Protein 1PXZ (pdb70)

Nearest PDB structures (foldseek):
  1pxz-assembly2_B  TM=9.977E-01  e=3.432E-58  Juniperus ashei
  3zsc-assembly1_A  TM=7.322E-01  e=7.872E-12  Thermotoga maritima
  3krg-assembly1_A  TM=7.146E-01  e=3.362E-10  Bacillus subtilis
  2bsp-assembly1_A  TM=6.536E-01  e=6.338E-11  Bacillus subtilis
  2o17-assembly1_A  TM=6.369E-01  e=1.023E-09  Bacillus subtilis

B-factor: mean 21.24, std 17.79, range [3.03, 147.16]

CATH classification: 2.160.20.10

Sequence (692 aa):
DNPIDSCWRGDSNWDQNRMKLADCAVGFGSSTMGGKGGDFYTVTSTDDNPVNPTPGTLRYGATREKALWIIFSQNMNIKLKMPLYVAGHKTIDGRGADVHLGNGGPCLFMRKVSHVILHSLHIHGCNTSVLGDVLVSESIGVEPVHAQDGDAITMRNVTNAWIDHNSLSDCSDGLIDVTLGSTGITISNNHFFNHHKVMLLGHDDTYDDDKSMKVTVAFNQFGPNAGQRMPRARYGLVHVANNNYDPWNIYAIGGSSNPTILSEGNSFTAPSESYKKEVTKRIGCESPSACANWVWRSTRDAFINGAYFVSSGKTEETNIYNSNEAFKVENGNAAPQLTKNAGVVTDNPIDSCWRGDSNWDQNRMKLADCAVGFGSSTMGGKGGDFYTVTSTDDNPVNPTPGTLRYGATREKALWIIFSQNMNIKLKMPLYVAGHKTIDGRGADVHLGNGGPCLFMRKVSHVILHSLHIHGCNTSVLGDVLVSESIGVEPVHAQDGDAITMRNVTNAWIDHNSLSDCSDGLIDVTLGSTGITISNNHFFNHHKVMLLGHDDTYDDDKSMKVTVAFNQFGPNAGQRMPRARYGLVHVANNNYDPWNIYAIGGSSNPTILSEGNSFTAPSESYKKEVTKRIGCESPSACANWVWRSTRDAFINGAYFVSSGKTEETNIYNSNEAFKVENGNAAPQLTKNAGVVT

InterPro domains:
  IPR002022 Pectate lyase [PF00544] (137-304)
  IPR002022 Pectate lyase [SM00656] (96-295)
  IPR011050 Pectin lyase fold/virulence factor [SSF51126] (23-365)
  IPR012334 Pectin lyase fold [G3DSA:2.160.20.10] (22-367)
  IPR018082 AmbAllergen [PR00807] (45-62)
  IPR018082 AmbAllergen [PR00807] (68-93)
  IPR018082 AmbAllergen [PR00807] (104-120)
  IPR018082 AmbAllergen [PR00807] (170-191)
  IPR018082 AmbAllergen [PR00807] (250-269)
  IPR018082 AmbAllergen [PR00807] (272-291)
  IPR018082 AmbAllergen [PR00807] (315-339)
  IPR018082 AmbAllergen [PR00807] (345-367)
  IPR045032 Pectin lyase family [PTHR31683] (19-365)

Structure (mmCIF, N/CA/C/O backbone):
data_1PXZ
#
_entry.id   1PXZ
#
_cell.length_a   53.636
_cell.length_b   115.005
_cell.length_c   73.525
_cell.angle_alpha   90.00
_cell.angle_beta   95.82
_cell.angle_gamma   90.00
#
_symmetry.space_group_name_H-M   'P 1 21 1'
#
loop_
_entity.id
_entity.type
_entity.pdbx_description
1 polymer 'Major pollen allergen Jun a 1'
2 water water
#
loop_
_atom_site.group_PDB
_atom_site.id
_atom_site.type_symbol
_atom_site.label_atom_id
_atom_site.label_alt_id
_atom_site.label_comp_id
_atom_site.label_asym_id
_atom_site.label_entity_id
_atom_site.label_seq_id
_atom_site.pdbx_PDB_ins_code
_atom_site.Cartn_x
_atom_site.Cartn_y
_atom_site.Cartn_z
_atom_site.occupancy
_atom_site.B_iso_or_equiv
_atom_site.auth_seq_id
_atom_site.auth_comp_id
_atom_site.auth_asym_id
_atom_site.auth_atom_id
_atom_site.pdbx_PDB_model_num
ATOM 1 N N . ASP A 1 1 ? 29.011 -0.279 70.697 1.00 38.56 1 ASP A N 1
ATOM 2 C CA . ASP A 1 1 ? 29.066 0.129 69.295 1.00 53.61 1 ASP A CA 1
ATOM 3 C C . ASP A 1 1 ? 27.673 0.005 68.673 1.00 41.83 1 ASP A C 1
ATOM 4 O O . ASP A 1 1 ? 26.909 0.970 68.700 1.00 47.20 1 ASP A O 1
ATOM 9 N N . ASN A 1 2 ? 27.381 -1.175 68.148 1.00 15.43 2 ASN A N 1
ATOM 10 C CA . ASN A 1 2 ? 26.077 -1.485 67.564 1.00 9.16 2 ASN A CA 1
ATOM 11 C C . ASN A 1 2 ? 25.986 -3.005 67.426 1.00 12.59 2 ASN A C 1
ATOM 12 O O . ASN A 1 2 ? 27.026 -3.621 67.697 1.00 11.03 2 ASN A O 1
ATOM 17 N N . PRO A 1 3 ? 24.839 -3.557 67.094 1.00 13.64 3 PRO A N 1
ATOM 18 C CA . PRO A 1 3 ? 24.685 -5.017 67.011 1.00 13.92 3 PRO A CA 1
ATOM 19 C C . PRO A 1 3 ? 25.627 -5.737 66.058 1.00 11.60 3 PRO A C 1
ATOM 20 O O . PRO A 1 3 ? 25.857 -6.933 66.256 1.00 12.46 3 PRO A O 1
ATOM 24 N N . ILE A 1 4 ? 26.137 -5.063 65.031 1.00 11.29 4 ILE A N 1
ATOM 25 C CA . ILE A 1 4 ? 27.077 -5.746 64.120 1.00 10.57 4 ILE A CA 1
ATOM 26 C C . ILE A 1 4 ? 28.447 -5.734 64.768 1.00 13.65 4 ILE A C 1
ATOM 27 O O . ILE A 1 4 ? 29.089 -6.751 64.995 1.00 16.79 4 ILE A O 1
ATOM 32 N N . ASP A 1 5 ? 28.927 -4.543 65.120 1.00 9.12 5 ASP A N 1
ATOM 33 C CA . ASP A 1 5 ? 30.303 -4.461 65.615 1.00 11.27 5 ASP A CA 1
ATOM 34 C C . ASP A 1 5 ? 30.470 -5.191 66.926 1.00 12.38 5 ASP A C 1
ATOM 35 O O . ASP A 1 5 ? 31.546 -5.693 67.270 1.00 15.42 5 ASP A O 1
ATOM 40 N N . SER A 1 6 ? 29.389 -5.223 67.723 1.00 13.60 6 SER A N 1
ATOM 41 C CA . SER A 1 6 ? 29.559 -5.870 69.033 1.00 20.79 6 SER A CA 1
ATOM 42 C C . SER A 1 6 ? 29.941 -7.344 68.900 1.00 14.75 6 SER A C 1
ATOM 43 O O . SER A 1 6 ? 30.608 -7.911 69.758 1.00 22.69 6 SER A O 1
ATOM 46 N N . CYS A 1 7 ? 29.527 -7.940 67.810 1.00 9.22 7 CYS A N 1
ATOM 47 C CA . CYS A 1 7 ? 29.686 -9.364 67.528 1.00 14.28 7 CYS A CA 1
ATOM 48 C C . CYS A 1 7 ? 31.145 -9.689 67.258 1.00 23.03 7 CYS A C 1
ATOM 49 O O . CYS A 1 7 ? 31.581 -10.764 67.672 1.00 16.31 7 CYS A O 1
ATOM 52 N N . TRP A 1 8 ? 31.932 -8.829 66.610 1.00 14.07 8 TRP A N 1
ATOM 53 C CA . TRP A 1 8 ? 33.323 -9.214 66.343 1.00 14.40 8 TRP A CA 1
ATOM 54 C C . TRP A 1 8 ? 34.328 -8.317 67.033 1.00 13.93 8 TRP A C 1
ATOM 55 O O . TRP A 1 8 ? 35.552 -8.517 67.001 1.00 11.60 8 TRP A O 1
ATOM 66 N N . ARG A 1 9 ? 33.857 -7.275 67.712 1.00 13.84 9 ARG A N 1
ATOM 67 C CA . ARG A 1 9 ? 34.783 -6.455 68.489 1.00 18.37 9 ARG A CA 1
ATOM 68 C C . ARG A 1 9 ? 34.652 -6.627 69.992 1.00 20.32 9 ARG A C 1
ATOM 69 O O . ARG A 1 9 ? 35.397 -5.996 70.743 1.00 35.84 9 ARG A O 1
ATOM 77 N N . GLY A 1 10 ? 33.733 -7.443 70.493 1.00 22.72 10 GLY A N 1
ATOM 78 C CA . GLY A 1 10 ? 33.532 -7.596 71.919 1.00 24.98 10 GLY A CA 1
ATOM 79 C C . GLY A 1 10 ? 34.474 -8.550 72.619 1.00 35.16 10 GLY A C 1
ATOM 80 O O . GLY A 1 10 ? 35.065 -8.203 73.651 1.00 50.60 10 GLY A O 1
ATOM 81 N N . ASP A 1 11 ? 34.655 -9.786 72.138 1.00 15.59 11 ASP A N 1
ATOM 82 C CA . ASP A 1 11 ? 35.609 -10.655 72.846 1.00 16.34 11 ASP A CA 1
ATOM 83 C C . ASP A 1 11 ? 36.457 -11.380 71.798 1.00 20.71 11 ASP A C 1
ATOM 84 O O . ASP A 1 11 ? 36.592 -12.600 71.807 1.00 26.37 11 ASP A O 1
ATOM 89 N N . SER A 1 12 ? 36.996 -10.562 70.906 1.00 16.37 12 SER A N 1
ATOM 90 C CA . SER A 1 12 ? 37.807 -11.001 69.776 1.00 18.22 12 SER A CA 1
ATOM 91 C C . SER A 1 12 ? 38.805 -9.900 69.430 1.00 16.21 12 SER A C 1
ATOM 92 O O . SER A 1 12 ? 38.382 -8.749 69.520 1.00 16.16 12 SER A O 1
ATOM 95 N N . ASN A 1 13 ? 40.034 -10.235 69.072 1.00 15.16 13 ASN A N 1
ATOM 96 C CA . ASN A 1 13 ? 40.978 -9.336 68.429 1.00 13.83 13 ASN A CA 1
ATOM 97 C C . ASN A 1 13 ? 40.941 -9.601 66.921 1.00 14.52 13 ASN A C 1
ATOM 98 O O . ASN A 1 13 ? 41.445 -10.660 66.531 1.00 15.00 13 ASN A O 1
ATOM 103 N N . TRP A 1 14 ? 40.387 -8.712 66.107 1.00 10.62 14 TRP A N 1
ATOM 104 C CA . TRP A 1 14 ? 40.247 -9.063 64.692 1.00 9.66 14 TRP A CA 1
ATOM 105 C C . TRP A 1 14 ? 41.572 -9.417 64.031 1.00 8.93 14 TRP A C 1
ATOM 106 O O . TRP A 1 14 ? 41.588 -10.199 63.083 1.00 15.32 14 TRP A O 1
ATOM 117 N N . ASP A 1 15 ? 42.671 -8.817 64.473 1.00 11.97 15 ASP A N 1
ATOM 118 C CA . ASP A 1 15 ? 43.934 -9.033 63.720 1.00 10.97 15 ASP A CA 1
ATOM 119 C C . ASP A 1 15 ? 44.282 -10.512 63.768 1.00 14.85 15 ASP A C 1
ATOM 120 O O . ASP A 1 15 ? 44.841 -11.035 62.805 1.00 20.55 15 ASP A O 1
ATOM 125 N N . GLN A 1 16 ? 43.932 -11.154 64.884 1.00 8.03 16 GLN A N 1
ATOM 126 C CA . GLN A 1 16 ? 44.322 -12.576 64.968 1.00 13.85 16 GLN A CA 1
ATOM 127 C C . GLN A 1 16 ? 43.154 -13.475 64.593 1.00 15.82 16 GLN A C 1
ATOM 128 O O . GLN A 1 16 ? 43.311 -14.696 64.513 1.00 17.58 16 GLN A O 1
ATOM 134 N N . ASN A 1 17 ? 41.982 -12.881 64.338 1.00 9.31 17 ASN A N 1
ATOM 135 C CA . ASN A 1 17 ? 40.849 -13.691 63.891 1.00 9.31 17 ASN A CA 1
ATOM 136 C C . ASN A 1 17 ? 40.016 -12.934 62.865 1.00 10.72 17 ASN A C 1
ATOM 137 O O . ASN A 1 17 ? 38.853 -12.613 63.102 1.00 11.95 17 ASN A O 1
ATOM 142 N N . ARG A 1 18 ? 40.609 -12.645 61.703 1.00 10.20 18 ARG A N 1
ATOM 143 C CA . ARG A 1 18 ? 39.884 -11.798 60.751 1.00 10.11 18 ARG A CA 1
ATOM 144 C C . ARG A 1 18 ? 38.572 -12.440 60.322 1.00 10.52 18 ARG A C 1
ATOM 145 O O . ARG A 1 18 ? 37.635 -11.710 59.996 1.00 8.55 18 ARG A O 1
ATOM 153 N N . MET A 1 19 ? 38.428 -13.770 60.256 1.00 8.96 19 MET A N 1
ATOM 154 C CA . MET A 1 19 ? 37.188 -14.240 59.631 1.00 10.40 19 MET A CA 1
ATOM 155 C C . MET A 1 19 ? 35.998 -14.247 60.577 1.00 10.92 19 MET A C 1
ATOM 156 O O . MET A 1 19 ? 34.874 -14.579 60.199 1.00 11.32 19 MET A O 1
ATOM 161 N N . LYS A 1 20 ? 36.221 -13.866 61.835 1.00 11.18 20 LYS A N 1
ATOM 162 C CA . LYS A 1 20 ? 35.075 -13.753 62.740 1.00 11.46 20 LYS A CA 1
ATOM 163 C C . LYS A 1 20 ? 34.073 -12.734 62.210 1.00 13.11 20 LYS A C 1
ATOM 164 O O . LYS A 1 20 ? 32.874 -12.887 62.427 1.00 12.38 20 LYS A O 1
ATOM 170 N N . LEU A 1 21 ? 34.571 -11.707 61.530 1.00 9.67 21 LEU A N 1
ATOM 171 C CA . LEU A 1 21 ? 33.698 -10.709 60.897 1.00 10.76 21 LEU A CA 1
ATOM 172 C C . LEU A 1 21 ? 32.551 -11.340 60.133 1.00 9.76 21 LEU A C 1
ATOM 173 O O . LEU A 1 21 ? 31.405 -10.884 60.173 1.00 12.68 21 LEU A O 1
ATOM 178 N N . ALA A 1 22 ? 32.825 -12.433 59.423 1.00 8.17 22 ALA A N 1
ATOM 179 C CA . ALA A 1 22 ? 31.807 -12.995 58.548 1.00 10.63 22 ALA A CA 1
ATOM 180 C C . ALA A 1 22 ? 30.651 -13.627 59.330 1.00 14.52 22 ALA A C 1
ATOM 181 O O . ALA A 1 22 ? 29.609 -13.905 58.741 1.00 22.28 22 ALA A O 1
ATOM 183 N N . ASP A 1 23 ? 30.800 -13.840 60.625 1.00 11.53 23 ASP A N 1
ATOM 184 C CA . ASP A 1 23 ? 29.700 -14.403 61.409 1.00 18.59 23 ASP A CA 1
ATOM 185 C C . ASP A 1 23 ? 28.738 -13.330 61.892 1.00 21.54 23 ASP A C 1
ATOM 186 O O . ASP A 1 23 ? 27.792 -13.627 62.626 1.00 18.40 23 ASP A O 1
ATOM 191 N N . CYS A 1 24 ? 28.950 -12.068 61.537 1.00 11.09 24 CYS A N 1
ATOM 192 C CA . CYS A 1 24 ? 28.294 -10.992 62.281 1.00 12.95 24 CYS A CA 1
ATOM 193 C C . CYS A 1 24 ? 27.377 -10.121 61.449 1.00 14.32 24 CYS A C 1
ATOM 194 O O . CYS A 1 24 ? 26.888 -9.097 61.963 1.00 14.84 24 CYS A O 1
ATOM 197 N N . ALA A 1 25 ? 27.122 -10.493 60.207 1.00 9.48 25 ALA A N 1
ATOM 198 C CA . ALA A 1 25 ? 26.217 -9.682 59.389 1.00 10.50 25 ALA A CA 1
ATOM 199 C C . ALA A 1 25 ? 24.773 -9.810 59.890 1.00 17.62 25 ALA A C 1
ATOM 200 O O . ALA A 1 25 ? 24.392 -10.888 60.356 1.00 18.08 25 ALA A O 1
ATOM 202 N N . VAL A 1 26 ? 24.012 -8.735 59.784 1.00 10.06 26 VAL A N 1
ATOM 203 C CA . VAL A 1 26 ? 22.599 -8.667 60.146 1.00 9.99 26 VAL A CA 1
ATOM 204 C C . VAL A 1 26 ? 21.816 -8.150 58.936 1.00 11.78 26 VAL A C 1
ATOM 205 O O . VAL A 1 26 ? 22.402 -7.662 57.962 1.00 12.04 26 VAL A O 1
ATOM 209 N N . GLY A 1 27 ? 20.480 -8.277 58.979 1.00 8.89 27 GLY A N 1
ATOM 210 C CA . GLY A 1 27 ? 19.717 -7.743 57.858 1.00 7.57 27 GLY A CA 1
ATOM 211 C C . GLY A 1 27 ? 19.668 -8.724 56.706 1.00 7.54 27 GLY A C 1
ATOM 212 O O . GLY A 1 27 ? 20.032 -9.886 56.880 1.00 10.17 27 GLY A O 1
ATOM 213 N N . PHE A 1 28 ? 19.236 -8.232 55.562 1.00 6.20 28 PHE A N 1
ATOM 214 C CA . PHE A 1 28 ? 19.026 -9.120 54.444 1.00 10.34 28 PHE A CA 1
ATOM 215 C C . PHE A 1 28 ? 20.318 -9.718 53.901 1.00 15.34 28 PHE A C 1
ATOM 216 O O . PHE A 1 28 ? 20.254 -10.756 53.238 1.00 10.10 28 PHE A O 1
ATOM 224 N N . GLY A 1 29 ? 21.477 -9.095 54.155 1.00 9.81 29 GLY A N 1
ATOM 225 C CA . GLY A 1 29 ? 22.685 -9.764 53.658 1.00 9.37 29 GLY A CA 1
ATOM 226 C C . GLY A 1 29 ? 23.310 -10.634 54.725 1.00 10.67 29 GLY A C 1
ATOM 227 O O . GLY A 1 29 ? 24.515 -10.929 54.665 1.00 9.44 29 GLY A O 1
ATOM 228 N N . SER A 1 30 ? 22.545 -11.087 55.725 1.00 7.33 30 SER A N 1
ATOM 229 C CA . SER A 1 30 ? 23.163 -11.814 56.825 1.00 8.83 30 SER A CA 1
ATOM 230 C C . SER A 1 30 ? 23.773 -13.159 56.430 1.00 11.73 30 SER A C 1
ATOM 231 O O . SER A 1 30 ? 24.618 -13.652 57.195 1.00 14.67 30 SER A O 1
ATOM 234 N N . SER A 1 31 ? 23.399 -13.752 55.312 1.00 11.49 31 SER A N 1
ATOM 235 C CA . SER A 1 31 ? 23.917 -15.039 54.858 1.00 17.16 31 SER A CA 1
ATOM 236 C C . SER A 1 31 ? 25.237 -14.894 54.109 1.00 19.65 31 SER A C 1
ATOM 237 O O . SER A 1 31 ? 25.832 -15.908 53.729 1.00 14.82 31 SER A O 1
ATOM 240 N N . THR A 1 32 ? 25.657 -13.650 53.898 1.00 10.86 32 THR A N 1
ATOM 241 C CA . THR A 1 32 ? 26.907 -13.425 53.161 1.00 6.35 32 THR A CA 1
ATOM 242 C C . THR A 1 32 ? 28.085 -14.108 53.833 1.00 13.02 32 THR A C 1
ATOM 243 O O . THR A 1 32 ? 28.357 -13.870 55.008 1.00 14.22 32 THR A O 1
ATOM 247 N N . MET A 1 33 ? 28.808 -14.969 53.127 1.00 14.80 33 MET A N 1
ATOM 248 C CA . MET A 1 33 ? 29.980 -15.609 53.744 1.00 15.62 33 MET A CA 1
ATOM 249 C C . MET A 1 33 ? 31.276 -14.943 53.312 1.00 10.84 33 MET A C 1
ATOM 250 O O . MET A 1 33 ? 32.321 -15.073 53.947 1.00 8.82 33 MET A O 1
ATOM 255 N N . GLY A 1 34 ? 31.220 -14.235 52.179 1.00 9.18 34 GLY A N 1
ATOM 256 C CA . GLY A 1 34 ? 32.495 -13.734 51.672 1.00 8.92 34 GLY A CA 1
ATOM 257 C C . GLY A 1 34 ? 33.452 -14.879 51.384 1.00 9.85 34 GLY A C 1
ATOM 258 O O . GLY A 1 34 ? 33.061 -15.941 50.876 1.00 11.53 34 GLY A O 1
ATOM 259 N N . GLY A 1 35 ? 34.736 -14.669 51.720 1.00 10.49 35 GLY A N 1
ATOM 260 C CA . GLY A 1 35 ? 35.692 -15.743 51.494 1.00 6.98 35 GLY A CA 1
ATOM 261 C C . GLY A 1 35 ? 35.871 -16.603 52.730 1.00 11.98 35 GLY A C 1
ATOM 262 O O . GLY A 1 35 ? 36.912 -17.244 52.902 1.00 12.95 35 GLY A O 1
ATOM 263 N N . LYS A 1 36 ? 34.882 -16.613 53.626 1.00 11.90 36 LYS A N 1
ATOM 264 C CA . LYS A 1 36 ? 35.005 -17.439 54.828 1.00 11.18 36 LYS A CA 1
ATOM 265 C C . LYS A 1 36 ? 35.303 -18.889 54.477 1.00 11.16 36 LYS A C 1
ATOM 266 O O . LYS A 1 36 ? 34.730 -19.428 53.529 1.00 16.00 36 LYS A O 1
ATOM 272 N N . GLY A 1 37 ? 36.214 -19.505 55.223 1.00 16.57 37 GLY A N 1
ATOM 273 C CA . GLY A 1 37 ? 36.567 -20.880 54.860 1.00 24.79 37 GLY A CA 1
ATOM 274 C C . GLY A 1 37 ? 37.672 -20.958 53.820 1.00 32.20 37 GLY A C 1
ATOM 275 O O . GLY A 1 37 ? 38.335 -21.989 53.676 1.00 28.97 37 GLY A O 1
ATOM 276 N N . GLY A 1 38 ? 37.890 -19.886 53.064 1.00 18.15 38 GLY A N 1
ATOM 277 C CA . GLY A 1 38 ? 38.859 -19.907 51.970 1.00 15.57 38 GLY A CA 1
ATOM 278 C C . GLY A 1 38 ? 40.239 -19.651 52.535 1.00 16.29 38 GLY A C 1
ATOM 279 O O . GLY A 1 38 ? 40.328 -19.610 53.766 1.00 25.72 38 GLY A O 1
ATOM 280 N N . ASP A 1 39 ? 41.254 -19.493 51.686 1.00 11.47 39 ASP A N 1
ATOM 281 C CA . ASP A 1 39 ? 42.557 -19.101 52.201 1.00 10.64 39 ASP A CA 1
ATOM 282 C C . ASP A 1 39 ? 42.663 -17.585 52.296 1.00 11.70 39 ASP A C 1
ATOM 283 O O . ASP A 1 39 ? 41.988 -16.877 51.545 1.00 14.85 39 ASP A O 1
ATOM 288 N N . PHE A 1 40 ? 43.545 -17.106 53.169 1.00 7.78 40 PHE A N 1
ATOM 289 C CA . PHE A 1 40 ? 43.913 -15.708 53.112 1.00 9.94 40 PHE A CA 1
ATOM 290 C C . PHE A 1 40 ? 44.755 -15.448 51.859 1.00 17.13 40 PHE A C 1
ATOM 291 O O . PHE A 1 40 ? 45.586 -16.288 51.531 1.00 13.62 40 PHE A O 1
ATOM 299 N N . TYR A 1 41 ? 44.548 -14.329 51.195 1.00 9.76 41 TYR A N 1
ATOM 300 C CA . TYR A 1 41 ? 45.285 -13.876 50.020 1.00 10.08 41 TYR A CA 1
ATOM 301 C C . TYR A 1 41 ? 45.850 -12.493 50.319 1.00 12.39 41 TYR A C 1
ATOM 302 O O . TYR A 1 41 ? 45.112 -11.557 50.657 1.00 8.53 41 TYR A O 1
ATOM 311 N N . THR A 1 42 ? 47.156 -12.301 50.139 1.00 11.23 42 THR A N 1
ATOM 312 C CA . THR A 1 42 ? 47.712 -10.990 50.471 1.00 9.54 42 THR A CA 1
ATOM 313 C C . THR A 1 42 ? 48.076 -10.227 49.208 1.00 13.79 42 THR A C 1
ATOM 314 O O . THR A 1 42 ? 48.773 -10.774 48.342 1.00 12.72 42 THR A O 1
ATOM 318 N N . VAL A 1 43 ? 47.596 -8.997 49.124 1.00 7.75 43 VAL A N 1
ATOM 319 C CA . VAL A 1 43 ? 47.978 -8.081 48.059 1.00 6.30 43 VAL A CA 1
ATOM 320 C C . VAL A 1 43 ? 49.334 -7.475 48.425 1.00 13.11 43 VAL A C 1
ATOM 321 O O . VAL A 1 43 ? 49.422 -6.786 49.445 1.00 11.58 43 VAL A O 1
ATOM 325 N N . THR A 1 44 ? 50.335 -7.789 47.592 1.00 11.76 44 THR A N 1
ATOM 326 C CA . THR A 1 44 ? 51.674 -7.264 47.844 1.00 17.51 44 THR A CA 1
ATOM 327 C C . THR A 1 44 ? 52.083 -6.237 46.796 1.00 19.42 44 THR A C 1
ATOM 328 O O . THR A 1 44 ? 53.125 -5.629 46.942 1.00 14.86 44 THR A O 1
ATOM 332 N N . SER A 1 45 ? 51.282 -6.043 45.760 1.00 11.66 45 SER A N 1
ATOM 333 C CA . SER A 1 45 ? 51.620 -5.138 44.672 1.00 11.56 45 SER A CA 1
ATOM 334 C C . SER A 1 45 ? 50.450 -4.237 44.297 1.00 16.80 45 SER A C 1
ATOM 335 O O . SER A 1 45 ? 49.302 -4.694 44.370 1.00 11.84 45 SER A O 1
ATOM 338 N N . THR A 1 46 ? 50.757 -3.012 43.885 1.00 11.83 46 THR A N 1
ATOM 339 C CA . THR A 1 46 ? 49.698 -2.074 43.510 1.00 11.32 46 THR A CA 1
ATOM 340 C C . THR A 1 46 ? 49.406 -2.126 42.026 1.00 21.14 46 THR A C 1
ATOM 341 O O . THR A 1 46 ? 48.607 -1.332 41.528 1.00 15.32 46 THR A O 1
ATOM 345 N N . ASP A 1 47 ? 50.054 -3.055 41.304 1.00 16.97 47 ASP A N 1
ATOM 346 C CA . ASP A 1 47 ? 49.916 -3.099 39.859 1.00 11.62 47 ASP A CA 1
ATOM 347 C C . ASP A 1 47 ? 48.540 -3.630 39.453 1.00 16.34 47 ASP A C 1
ATOM 348 O O . ASP A 1 47 ? 47.869 -4.249 40.281 1.00 13.27 47 ASP A O 1
ATOM 353 N N . ASP A 1 48 ? 48.216 -3.371 38.195 1.00 13.81 48 ASP A N 1
ATOM 354 C CA . ASP A 1 48 ? 46.982 -3.851 37.591 1.00 18.25 48 ASP A CA 1
ATOM 355 C C . ASP A 1 48 ? 47.198 -4.185 36.112 1.00 20.31 48 ASP A C 1
ATOM 356 O O . ASP A 1 48 ? 47.545 -3.290 35.342 1.00 13.64 48 ASP A O 1
ATOM 361 N N . ASN A 1 49 ? 46.977 -5.431 35.731 1.00 15.11 49 ASN A N 1
ATOM 362 C CA . ASN A 1 49 ? 46.895 -5.853 34.335 1.00 9.89 49 ASN A CA 1
ATOM 363 C C . ASN A 1 49 ? 45.504 -6.454 34.111 1.00 11.69 49 ASN A C 1
ATOM 364 O O . ASN A 1 49 ? 45.237 -7.584 34.490 1.00 16.49 49 ASN A O 1
ATOM 369 N N . PRO A 1 50 ? 44.621 -5.673 33.500 1.00 16.08 50 PRO A N 1
ATOM 370 C CA . PRO A 1 50 ? 43.226 -6.066 33.358 1.00 21.83 50 PRO A CA 1
ATOM 371 C C . PRO A 1 50 ? 42.992 -7.394 32.649 1.00 19.57 50 PRO A C 1
ATOM 372 O O . PRO A 1 50 ? 42.012 -8.070 32.993 1.00 16.97 50 PRO A O 1
ATOM 376 N N . VAL A 1 51 ? 43.825 -7.778 31.690 1.00 13.13 51 VAL A N 1
ATOM 377 C CA . VAL A 1 51 ? 43.528 -8.966 30.886 1.00 13.61 51 VAL A CA 1
ATOM 378 C C . VAL A 1 51 ? 44.319 -10.195 31.314 1.00 11.18 51 VAL A C 1
ATOM 379 O O . VAL A 1 51 ? 44.067 -11.327 30.871 1.00 11.68 51 VAL A O 1
ATOM 383 N N . ASN A 1 52 ? 45.293 -9.993 32.193 1.00 11.89 52 ASN A N 1
ATOM 384 C CA . ASN A 1 52 ? 46.206 -11.071 32.576 1.00 10.35 52 ASN A CA 1
ATOM 385 C C . ASN A 1 52 ? 46.836 -10.691 33.908 1.00 14.90 52 ASN A C 1
ATOM 386 O O . ASN A 1 52 ? 48.039 -10.426 33.978 1.00 14.25 52 ASN A O 1
ATOM 391 N N . PRO A 1 53 ? 46.029 -10.618 34.967 1.00 14.20 53 PRO A N 1
ATOM 392 C CA . PRO A 1 53 ? 46.534 -10.189 36.277 1.00 11.37 53 PRO A CA 1
ATOM 393 C C . PRO A 1 53 ? 47.568 -11.136 36.857 1.00 9.53 53 PRO A C 1
ATOM 394 O O . PRO A 1 53 ? 47.498 -12.353 36.707 1.00 18.91 53 PRO A O 1
ATOM 398 N N . THR A 1 54 ? 48.552 -10.603 37.557 1.00 13.41 54 THR A N 1
ATOM 399 C CA . THR A 1 54 ? 49.620 -11.442 38.087 1.00 13.79 54 THR A CA 1
ATOM 400 C C . THR A 1 54 ? 49.505 -11.658 39.592 1.00 17.11 54 THR A C 1
ATOM 401 O O . THR A 1 54 ? 49.014 -10.781 40.319 1.00 11.12 54 THR A O 1
ATOM 405 N N . PRO A 1 55 ? 49.985 -12.802 40.060 1.00 17.82 55 PRO A N 1
ATOM 406 C CA . PRO A 1 55 ? 49.948 -13.141 41.487 1.00 15.18 55 PRO A CA 1
ATOM 407 C C . PRO A 1 55 ? 50.473 -12.010 42.352 1.00 17.59 55 PRO A C 1
ATOM 408 O O . PRO A 1 55 ? 51.501 -11.401 42.022 1.00 13.66 55 PRO A O 1
ATOM 412 N N . GLY A 1 56 ? 49.756 -11.694 43.433 1.00 13.51 56 GLY A N 1
ATOM 413 C CA . GLY A 1 56 ? 50.208 -10.596 44.271 1.00 9.86 56 GLY A CA 1
ATOM 414 C C . GLY A 1 56 ? 49.386 -9.340 44.051 1.00 11.20 56 GLY A C 1
ATOM 415 O O . GLY A 1 56 ? 49.428 -8.447 44.900 1.00 12.75 56 GLY A O 1
ATOM 416 N N . THR A 1 57 ? 48.669 -9.239 42.940 1.00 9.83 57 THR A N 1
ATOM 417 C CA . THR A 1 57 ? 47.898 -8.016 42.702 1.00 9.75 57 THR A CA 1
ATOM 418 C C . THR A 1 57 ? 46.468 -8.188 43.190 1.00 11.98 57 THR A C 1
ATOM 419 O O . THR A 1 57 ? 46.026 -9.316 43.438 1.00 10.36 57 THR A O 1
ATOM 423 N N . LEU A 1 58 ? 45.754 -7.068 43.298 1.00 9.75 58 LEU A N 1
ATOM 424 C CA . LEU A 1 58 ? 44.365 -7.151 43.772 1.00 8.90 58 LEU A CA 1
ATOM 425 C C . LEU A 1 58 ? 43.498 -7.886 42.772 1.00 10.13 58 LEU A C 1
ATOM 426 O O . LEU A 1 58 ? 42.657 -8.739 43.098 1.00 10.75 58 LEU A O 1
ATOM 431 N N . ARG A 1 59 ? 43.665 -7.583 41.470 1.00 6.79 59 ARG A N 1
ATOM 432 C CA . ARG A 1 59 ? 42.782 -8.212 40.487 1.00 6.59 59 ARG A CA 1
ATOM 433 C C . ARG A 1 59 ? 43.010 -9.711 40.414 1.00 9.96 59 ARG A C 1
ATOM 434 O O . ARG A 1 59 ? 42.061 -10.469 40.239 1.00 12.09 59 ARG A O 1
ATOM 442 N N . TYR A 1 60 ? 44.255 -10.172 40.551 1.00 11.92 60 TYR A N 1
ATOM 443 C CA . TYR A 1 60 ? 44.426 -11.634 40.583 1.00 8.31 60 TYR A CA 1
ATOM 444 C C . TYR A 1 60 ? 43.630 -12.253 41.714 1.00 5.33 60 TYR A C 1
ATOM 445 O O . TYR A 1 60 ? 42.919 -13.233 41.560 1.00 11.79 60 TYR A O 1
ATOM 454 N N . GLY A 1 61 ? 43.746 -11.750 42.940 1.00 7.42 61 GLY A N 1
ATOM 455 C CA . GLY A 1 61 ? 42.993 -12.469 43.972 1.00 8.54 61 GLY A CA 1
ATOM 456 C C . GLY A 1 61 ? 41.495 -12.318 43.786 1.00 8.68 61 GLY A C 1
ATOM 457 O O . GLY A 1 61 ? 40.721 -13.249 44.033 1.00 10.76 61 GLY A O 1
ATOM 458 N N . ALA A 1 62 ? 41.064 -11.132 43.353 1.00 8.59 62 ALA A N 1
ATOM 459 C CA . ALA A 1 62 ? 39.618 -10.878 43.240 1.00 9.53 62 ALA A CA 1
ATOM 460 C C . ALA A 1 62 ? 38.968 -11.707 42.150 1.00 12.38 62 ALA A C 1
ATOM 461 O O . ALA A 1 62 ? 37.766 -11.949 42.178 1.00 9.37 62 ALA A O 1
ATOM 463 N N . THR A 1 63 ? 39.728 -12.182 41.146 1.00 11.32 63 THR A N 1
ATOM 464 C CA . THR A 1 63 ? 39.105 -12.921 40.063 1.00 9.13 63 THR A CA 1
ATOM 465 C C . THR A 1 63 ? 39.234 -14.438 40.210 1.00 10.21 63 THR A C 1
ATOM 466 O O . THR A 1 63 ? 38.753 -15.167 39.330 1.00 11.79 63 THR A O 1
ATOM 470 N N . ARG A 1 64 ? 39.869 -14.928 41.271 1.00 10.16 64 ARG A N 1
ATOM 471 C CA . ARG A 1 64 ? 40.008 -16.383 41.357 1.00 9.14 64 ARG A CA 1
ATOM 472 C C . ARG A 1 64 ? 38.645 -17.025 41.568 1.00 21.52 64 ARG A C 1
ATOM 473 O O . ARG A 1 64 ? 37.729 -16.456 42.173 1.00 13.92 64 ARG A O 1
ATOM 481 N N . GLU A 1 65 ? 38.480 -18.263 41.084 1.00 17.25 65 GLU A N 1
ATOM 482 C CA . GLU A 1 65 ? 37.236 -18.971 41.383 1.00 19.79 65 GLU A CA 1
ATOM 483 C C . GLU A 1 65 ? 37.225 -19.442 42.829 1.00 15.14 65 GLU A C 1
ATOM 484 O O . GLU A 1 65 ? 36.176 -19.459 43.474 1.00 20.00 65 GLU A O 1
ATOM 490 N N . LYS A 1 66 ? 38.355 -19.848 43.409 1.00 15.38 66 LYS A N 1
ATOM 491 C CA . LYS A 1 66 ? 38.250 -20.327 44.788 1.00 17.04 66 LYS A CA 1
ATOM 492 C C . LYS A 1 66 ? 37.945 -19.198 45.777 1.00 13.58 66 LYS A C 1
ATOM 493 O O . LYS A 1 66 ? 38.186 -18.030 45.489 1.00 11.40 66 LYS A O 1
ATOM 499 N N . ALA A 1 67 ? 37.445 -19.587 46.943 1.00 12.10 67 ALA A N 1
ATOM 500 C CA . ALA A 1 67 ? 37.142 -18.665 48.031 1.00 12.82 67 ALA A CA 1
ATOM 501 C C . ALA A 1 67 ? 38.417 -18.041 48.575 1.00 13.63 67 ALA A C 1
ATOM 502 O O . ALA A 1 67 ? 39.371 -18.761 48.905 1.00 14.12 67 ALA A O 1
ATOM 504 N N . LEU A 1 68 ? 38.446 -16.709 48.670 1.00 10.84 68 LEU A N 1
ATOM 505 C CA . LEU A 1 68 ? 39.650 -16.072 49.195 1.00 10.64 68 LEU A CA 1
ATOM 506 C C . LEU A 1 68 ? 39.276 -14.913 50.122 1.00 13.31 68 LEU A C 1
ATOM 507 O O . LEU A 1 68 ? 38.294 -14.231 49.814 1.00 9.01 68 LEU A O 1
ATOM 512 N N . TRP A 1 69 ? 40.079 -14.742 51.157 1.00 8.25 69 TRP A N 1
ATOM 513 C CA . TRP A 1 69 ? 39.909 -13.616 52.074 1.00 7.58 69 TRP A CA 1
ATOM 514 C C . TRP A 1 69 ? 41.075 -12.679 51.791 1.00 8.98 69 TRP A C 1
ATOM 515 O O . TRP A 1 69 ? 42.195 -12.981 52.235 1.00 8.96 69 TRP A O 1
ATOM 526 N N . ILE A 1 70 ? 40.790 -11.611 51.057 1.00 6.38 70 ILE A N 1
ATOM 527 C CA . ILE A 1 70 ? 41.871 -10.736 50.586 1.00 8.27 70 ILE A CA 1
ATOM 528 C C . ILE A 1 70 ? 42.215 -9.630 51.575 1.00 12.24 70 ILE A C 1
ATOM 529 O O . ILE A 1 70 ? 41.350 -8.903 52.072 1.00 8.32 70 ILE A O 1
ATOM 534 N N . ILE A 1 71 ? 43.519 -9.550 51.868 1.00 7.16 71 ILE A N 1
ATOM 535 C CA . ILE A 1 71 ? 44.053 -8.544 52.797 1.00 5.91 71 ILE A CA 1
ATOM 536 C C . ILE A 1 71 ? 45.244 -7.829 52.148 1.00 7.55 71 ILE A C 1
ATOM 537 O O . ILE A 1 71 ? 45.675 -8.209 51.063 1.00 11.22 71 ILE A O 1
ATOM 542 N N . PHE A 1 72 ? 45.771 -6.794 52.782 1.00 8.84 72 PHE A N 1
ATOM 543 C CA . PHE A 1 72 ? 46.780 -5.964 52.097 1.00 8.15 72 PHE A CA 1
ATOM 544 C C . PHE A 1 72 ? 48.055 -5.869 52.927 1.00 16.40 72 PHE A C 1
ATOM 545 O O . PHE A 1 72 ? 47.959 -5.648 54.131 1.00 11.93 72 PHE A O 1
ATOM 553 N N . SER A 1 73 ? 49.217 -6.048 52.305 1.00 16.96 73 SER A N 1
ATOM 554 C CA . SER A 1 73 ? 50.488 -6.118 53.021 1.00 16.21 73 SER A CA 1
ATOM 555 C C . SER A 1 73 ? 50.971 -4.763 53.498 1.00 16.03 73 SER A C 1
ATOM 556 O O . SER A 1 73 ? 51.864 -4.605 54.338 1.00 19.52 73 SER A O 1
ATOM 559 N N . GLN A 1 74 ? 50.410 -3.684 52.989 1.00 11.77 74 GLN A N 1
ATOM 560 C CA . GLN A 1 74 ? 50.857 -2.352 53.341 1.00 14.30 74 GLN A CA 1
ATOM 561 C C . GLN A 1 74 ? 49.801 -1.320 52.964 1.00 11.69 74 GLN A C 1
ATOM 562 O O . GLN A 1 74 ? 48.881 -1.659 52.222 1.00 12.89 74 GLN A O 1
ATOM 568 N N . ASN A 1 75 ? 49.984 -0.096 53.447 1.00 10.96 75 ASN A N 1
ATOM 569 C CA . ASN A 1 75 ? 49.114 0.954 52.905 1.00 14.66 75 ASN A CA 1
ATOM 570 C C . ASN A 1 75 ? 49.264 0.991 51.390 1.00 20.08 75 ASN A C 1
ATOM 571 O O . ASN A 1 75 ? 50.382 0.847 50.862 1.00 15.74 75 ASN A O 1
ATOM 576 N N . MET A 1 76 ? 48.177 1.211 50.665 1.00 10.37 76 MET A N 1
ATOM 577 C CA . MET A 1 76 ? 48.208 1.194 49.213 1.00 8.84 76 MET A CA 1
ATOM 578 C C . MET A 1 76 ? 47.203 2.161 48.601 1.00 13.70 76 MET A C 1
ATOM 579 O O . MET A 1 76 ? 46.030 2.061 48.970 1.00 13.74 76 MET A O 1
ATOM 584 N N . ASN A 1 77 ? 47.639 3.043 47.713 1.00 13.68 77 ASN A N 1
ATOM 585 C CA . ASN A 1 77 ? 46.715 3.724 46.809 1.00 6.74 77 ASN A CA 1
ATOM 586 C C . ASN A 1 77 ? 46.716 2.980 45.485 1.00 13.09 77 ASN A C 1
ATOM 587 O O . ASN A 1 77 ? 47.762 2.930 44.817 1.00 16.50 77 ASN A O 1
ATOM 592 N N . ILE A 1 78 ? 45.586 2.389 45.127 1.00 7.70 78 ILE A N 1
ATOM 593 C CA . ILE A 1 78 ? 45.570 1.595 43.893 1.00 10.68 78 ILE A CA 1
ATOM 594 C C . ILE A 1 78 ? 44.740 2.293 42.828 1.00 17.65 78 ILE A C 1
ATOM 595 O O . ILE A 1 78 ? 43.599 2.699 43.077 1.00 15.47 78 ILE A O 1
ATOM 600 N N . LYS A 1 79 ? 45.339 2.444 41.643 1.00 13.31 79 LYS A N 1
ATOM 601 C CA . LYS A 1 79 ? 44.605 3.023 40.520 1.00 16.68 79 LYS A CA 1
ATOM 602 C C . LYS A 1 79 ? 44.372 1.928 39.476 1.00 23.95 79 LYS A C 1
ATOM 603 O O . LYS A 1 79 ? 45.307 1.468 38.808 1.00 15.99 79 LYS A O 1
ATOM 609 N N . LEU A 1 80 ? 43.123 1.497 39.341 1.00 11.18 80 LEU A N 1
ATOM 610 C CA . LEU A 1 80 ? 42.854 0.415 38.389 1.00 13.23 80 LEU A CA 1
ATOM 611 C C . LEU A 1 80 ? 42.804 0.898 36.953 1.00 14.50 80 LEU A C 1
ATOM 612 O O . LEU A 1 80 ? 42.465 2.055 36.670 1.00 11.63 80 LEU A O 1
ATOM 617 N N . LYS A 1 81 ? 43.108 0.004 36.005 1.00 12.95 81 LYS A N 1
ATOM 618 C CA . LYS A 1 81 ? 43.130 0.421 34.611 1.00 12.33 81 LYS A CA 1
ATOM 619 C C . LYS A 1 81 ? 41.806 0.136 33.904 1.00 17.15 81 LYS A C 1
ATOM 620 O O . LYS A 1 81 ? 41.535 0.733 32.867 1.00 15.92 81 LYS A O 1
ATOM 626 N N . MET A 1 82 ? 41.033 -0.788 34.468 1.00 9.42 82 MET A N 1
ATOM 627 C CA . MET A 1 82 ? 39.719 -1.140 33.959 1.00 9.24 82 MET A CA 1
ATOM 628 C C . MET A 1 82 ? 38.797 -1.483 35.133 1.00 10.56 82 MET A C 1
ATOM 629 O O . MET A 1 82 ? 39.316 -1.683 36.234 1.00 11.80 82 MET A O 1
ATOM 634 N N . PRO A 1 83 ? 37.497 -1.559 34.937 1.00 10.79 83 PRO A N 1
ATOM 635 C CA . PRO A 1 83 ? 36.619 -1.990 36.043 1.00 13.58 83 PRO A CA 1
ATOM 636 C C . PRO A 1 83 ? 37.101 -3.301 36.656 1.00 12.11 83 PRO A C 1
ATOM 637 O O . PRO A 1 83 ? 37.529 -4.213 35.951 1.00 11.00 83 PRO A O 1
ATOM 641 N N . LEU A 1 84 ? 37.111 -3.410 37.974 1.00 9.82 84 LEU A N 1
ATOM 642 C CA . LEU A 1 84 ? 37.526 -4.652 38.608 1.00 6.82 84 LEU A CA 1
ATOM 643 C C . LEU A 1 84 ? 36.283 -5.475 38.912 1.00 10.98 84 LEU A C 1
ATOM 644 O O . LEU A 1 84 ? 35.518 -5.054 39.784 1.00 11.88 84 LEU A O 1
ATOM 649 N N . TYR A 1 85 ? 36.125 -6.582 38.202 1.00 9.87 85 TYR A N 1
ATOM 650 C CA . TYR A 1 85 ? 35.054 -7.517 38.518 1.00 11.90 85 TYR A CA 1
ATOM 651 C C . TYR A 1 85 ? 35.515 -8.466 39.617 1.00 15.78 85 TYR A C 1
ATOM 652 O O . TYR A 1 85 ? 36.561 -9.107 39.488 1.00 13.40 85 TYR A O 1
ATOM 661 N N . VAL A 1 86 ? 34.741 -8.519 40.688 1.00 11.34 86 VAL A N 1
ATOM 662 C CA . VAL A 1 86 ? 35.059 -9.303 41.870 1.00 8.60 86 VAL A CA 1
ATOM 663 C C . VAL A 1 86 ? 34.250 -10.602 41.837 1.00 13.22 86 VAL A C 1
ATOM 664 O O . VAL A 1 86 ? 33.008 -10.577 41.810 1.00 14.21 86 VAL A O 1
ATOM 668 N N . ALA A 1 87 ? 34.895 -11.754 41.835 1.00 8.49 87 ALA A N 1
ATOM 669 C CA . ALA A 1 87 ? 34.202 -13.038 41.765 1.00 10.20 87 ALA A CA 1
ATOM 670 C C . ALA A 1 87 ? 33.412 -13.339 43.025 1.00 9.58 87 ALA A C 1
ATOM 671 O O . ALA A 1 87 ? 33.512 -12.692 44.073 1.00 12.56 87 ALA A O 1
ATOM 673 N N . GLY A 1 88 ? 32.580 -14.382 43.023 1.00 10.34 88 GLY A N 1
ATOM 674 C CA . GLY A 1 88 ? 31.853 -14.685 44.266 1.00 13.05 88 GLY A CA 1
ATOM 675 C C . GLY A 1 88 ? 32.750 -15.354 45.297 1.00 14.31 88 GLY A C 1
ATOM 676 O O . GLY A 1 88 ? 33.870 -15.755 44.948 1.00 12.10 88 GLY A O 1
ATOM 677 N N . HIS A 1 89 ? 32.275 -15.469 46.530 1.00 9.30 89 HIS A N 1
ATOM 678 C CA . HIS A 1 89 ? 33.018 -16.057 47.641 1.00 11.67 89 HIS A CA 1
ATOM 679 C C . HIS A 1 89 ? 34.341 -15.341 47.837 1.00 15.89 89 HIS A C 1
ATOM 680 O O . HIS A 1 89 ? 35.433 -15.899 47.862 1.00 10.17 89 HIS A O 1
ATOM 687 N N . LYS A 1 90 ? 34.235 -14.012 47.952 1.00 10.73 90 LYS A N 1
ATOM 688 C CA . LYS A 1 90 ? 35.431 -13.213 48.176 1.00 7.09 90 LYS A CA 1
ATOM 689 C C . LYS A 1 90 ? 35.164 -12.247 49.333 1.00 8.28 90 LYS A C 1
ATOM 690 O O . LYS A 1 90 ? 34.028 -11.779 49.402 1.00 9.62 90 LYS A O 1
ATOM 696 N N . THR A 1 91 ? 36.161 -11.967 50.150 1.00 8.20 91 THR A N 1
ATOM 697 C CA . THR A 1 91 ? 36.166 -10.830 51.066 1.00 6.73 91 THR A CA 1
ATOM 698 C C . THR A 1 91 ? 37.315 -9.925 50.633 1.00 6.86 91 THR A C 1
ATOM 699 O O . THR A 1 91 ? 38.405 -10.449 50.385 1.00 7.79 91 THR A O 1
ATOM 703 N N . ILE A 1 92 ? 37.042 -8.637 50.511 1.00 3.71 92 ILE A N 1
ATOM 704 C CA . ILE A 1 92 ? 38.198 -7.702 50.404 1.00 6.24 92 ILE A CA 1
ATOM 705 C C . ILE A 1 92 ? 38.200 -6.958 51.725 1.00 9.68 92 ILE A C 1
ATOM 706 O O . ILE A 1 92 ? 37.242 -6.247 52.021 1.00 10.31 92 ILE A O 1
ATOM 711 N N . ASP A 1 93 ? 39.231 -7.165 52.527 1.00 8.55 93 ASP A N 1
ATOM 712 C CA . ASP A 1 93 ? 39.278 -6.719 53.917 1.00 4.74 93 ASP A CA 1
ATOM 713 C C . ASP A 1 93 ? 40.404 -5.711 54.106 1.00 8.63 93 ASP A C 1
ATOM 714 O O . ASP A 1 93 ? 41.579 -6.105 54.131 1.00 8.00 93 ASP A O 1
ATOM 719 N N . GLY A 1 94 ? 40.094 -4.423 54.257 1.00 7.49 94 GLY A N 1
ATOM 720 C CA . GLY A 1 94 ? 41.092 -3.382 54.461 1.00 10.09 94 GLY A CA 1
ATOM 721 C C . GLY A 1 94 ? 41.576 -3.135 55.868 1.00 11.13 94 GLY A C 1
ATOM 722 O O . GLY A 1 94 ? 42.306 -2.178 56.152 1.00 11.60 94 GLY A O 1
ATOM 723 N N . ARG A 1 95 ? 41.177 -3.955 56.847 1.00 9.71 95 ARG A N 1
ATOM 724 C CA . ARG A 1 95 ? 41.630 -3.746 58.211 1.00 7.28 95 ARG A CA 1
ATOM 725 C C . ARG A 1 95 ? 43.145 -3.946 58.277 1.00 7.55 95 ARG A C 1
ATOM 726 O O . ARG A 1 95 ? 43.610 -4.932 57.711 1.00 10.25 95 ARG A O 1
ATOM 734 N N . GLY A 1 96 ? 43.801 -3.015 58.959 1.00 11.17 96 GLY A N 1
ATOM 735 C CA . GLY A 1 96 ? 45.227 -3.198 59.186 1.00 10.72 96 GLY A CA 1
ATOM 736 C C . GLY A 1 96 ? 46.044 -2.459 58.152 1.00 15.18 96 GLY A C 1
ATOM 737 O O . GLY A 1 96 ? 47.271 -2.422 58.217 1.00 21.60 96 GLY A O 1
ATOM 738 N N . ALA A 1 97 ? 45.383 -1.854 57.181 1.00 11.22 97 ALA A N 1
ATOM 739 C CA . ALA A 1 97 ? 46.061 -1.026 56.194 1.00 11.14 97 ALA A CA 1
ATOM 740 C C . ALA A 1 97 ? 45.173 0.133 55.738 1.00 16.49 97 ALA A C 1
ATOM 741 O O . ALA A 1 97 ? 43.949 0.105 55.873 1.00 12.62 97 ALA A O 1
ATOM 743 N N . ASP A 1 98 ? 45.851 1.143 55.187 1.00 12.15 98 ASP A N 1
ATOM 744 C CA . ASP A 1 98 ? 45.134 2.254 54.568 1.00 9.78 98 ASP A CA 1
ATOM 745 C C . ASP A 1 98 ? 45.041 1.986 53.079 1.00 12.49 98 ASP A C 1
ATOM 746 O O . ASP A 1 98 ? 46.014 2.325 52.397 1.00 10.75 98 ASP A O 1
ATOM 751 N N . VAL A 1 99 ? 43.926 1.418 52.650 1.00 10.51 99 VAL A N 1
ATOM 752 C CA . VAL A 1 99 ? 43.718 1.081 51.246 1.00 7.91 99 VAL A CA 1
ATOM 753 C C . VAL A 1 99 ? 42.746 2.046 50.586 1.00 15.49 99 VAL A C 1
ATOM 754 O O . VAL A 1 99 ? 41.630 2.194 51.083 1.00 10.57 99 VAL A O 1
ATOM 758 N N . HIS A 1 100 ? 43.198 2.670 49.514 1.00 10.70 100 HIS A N 1
ATOM 759 C CA . HIS A 1 100 ? 42.448 3.657 48.760 1.00 7.79 100 HIS A CA 1
ATOM 760 C C . HIS A 1 100 ? 42.351 3.189 47.318 1.00 17.24 100 HIS A C 1
ATOM 761 O O . HIS A 1 100 ? 43.403 3.041 46.687 1.00 12.42 100 HIS A O 1
ATOM 768 N N . LEU A 1 101 ? 41.128 2.971 46.841 1.00 8.71 101 LEU A N 1
ATOM 769 C CA . LEU A 1 101 ? 40.816 2.645 45.461 1.00 6.15 101 LEU A CA 1
ATOM 770 C C . LEU A 1 101 ? 40.129 3.829 44.782 1.00 9.07 101 LEU A C 1
ATOM 771 O O . LEU A 1 101 ? 39.517 4.653 45.471 1.00 11.83 101 LEU A O 1
ATOM 776 N N . GLY A 1 102 ? 40.190 3.922 43.466 1.00 9.33 102 GLY A N 1
ATOM 777 C CA . GLY A 1 102 ? 39.598 4.978 42.671 1.00 10.96 102 GLY A CA 1
ATOM 778 C C . GLY A 1 102 ? 40.723 5.858 42.129 1.00 17.36 102 GLY A C 1
ATOM 779 O O . GLY A 1 102 ? 41.398 5.449 41.179 1.00 12.73 102 GLY A O 1
ATOM 780 N N . ASN A 1 103 ? 40.909 7.037 42.720 1.00 12.08 103 ASN A N 1
ATOM 781 C CA . ASN A 1 103 ? 42.111 7.809 42.348 1.00 12.65 103 ASN A CA 1
ATOM 782 C C . ASN A 1 103 ? 42.186 8.113 40.861 1.00 17.51 103 ASN A C 1
ATOM 783 O O . ASN A 1 103 ? 43.282 8.098 40.283 1.00 16.92 103 ASN A O 1
ATOM 788 N N . GLY A 1 104 ? 41.074 8.391 40.203 1.00 15.77 104 GLY A N 1
ATOM 789 C CA . GLY A 1 104 ? 40.958 8.646 38.776 1.00 18.91 104 GLY A CA 1
ATOM 790 C C . GLY A 1 104 ? 40.682 7.432 37.915 1.00 26.73 104 GLY A C 1
ATOM 791 O O . GLY A 1 104 ? 40.448 7.557 36.707 1.00 22.65 104 GLY A O 1
ATOM 792 N N . GLY A 1 105 ? 40.690 6.218 38.483 1.00 15.02 105 GLY A N 1
ATOM 793 C CA . GLY A 1 105 ? 40.388 5.039 37.681 1.00 11.64 105 GLY A CA 1
ATOM 794 C C . GLY A 1 105 ? 39.009 4.497 38.044 1.00 13.79 105 GLY A C 1
ATOM 795 O O . GLY A 1 105 ? 38.377 5.031 38.959 1.00 17.15 105 GLY A O 1
ATOM 796 N N . PRO A 1 106 ? 38.561 3.470 37.335 1.00 14.62 106 PRO A N 1
ATOM 797 C CA . PRO A 1 106 ? 37.315 2.777 37.651 1.00 17.06 106 PRO A CA 1
ATOM 798 C C . PRO A 1 106 ? 37.473 1.982 38.952 1.00 14.13 106 PRO A C 1
ATOM 799 O O . PRO A 1 106 ? 38.581 1.799 39.431 1.00 10.45 106 PRO A O 1
ATOM 803 N N . CYS A 1 107 ? 36.341 1.532 39.511 1.00 10.95 107 CYS A N 1
ATOM 804 C CA . CYS A 1 107 ? 36.381 0.900 40.829 1.00 6.31 107 CYS A CA 1
ATOM 805 C C . CYS A 1 107 ? 35.783 -0.492 40.805 1.00 13.75 107 CYS A C 1
ATOM 806 O O . CYS A 1 107 ? 36.148 -1.274 39.906 1.00 12.27 107 CYS A O 1
ATOM 809 N N . LEU A 1 108 ? 34.900 -0.834 41.732 1.00 10.71 108 LEU A N 1
ATOM 810 C CA . LEU A 1 108 ? 34.529 -2.223 41.979 1.00 9.06 108 LEU A CA 1
ATOM 811 C C . LEU A 1 108 ? 33.165 -2.603 41.413 1.00 13.95 108 LEU A C 1
ATOM 812 O O . LEU A 1 108 ? 32.186 -1.857 41.544 1.00 12.21 108 LEU A O 1
ATOM 817 N N . PHE A 1 109 ? 33.163 -3.780 40.793 1.00 8.60 109 PHE A N 1
ATOM 818 C CA . PHE A 1 109 ? 32.013 -4.280 40.066 1.00 9.87 109 PHE A CA 1
ATOM 819 C C . PHE A 1 109 ? 31.738 -5.727 40.455 1.00 9.65 109 PHE A C 1
ATOM 820 O O . PHE A 1 109 ? 32.641 -6.535 40.605 1.00 9.80 109 PHE A O 1
ATOM 828 N N . MET A 1 110 ? 30.459 -6.040 40.616 1.00 12.43 110 MET A N 1
ATOM 829 C CA . MET A 1 110 ? 30.057 -7.426 40.857 1.00 14.41 110 MET A CA 1
ATOM 830 C C . MET A 1 110 ? 28.892 -7.752 39.928 1.00 15.76 110 MET A C 1
ATOM 831 O O . MET A 1 110 ? 27.909 -6.991 39.888 1.00 11.79 110 MET A O 1
ATOM 836 N N . ARG A 1 111 ? 29.008 -8.847 39.178 1.00 9.44 111 ARG A N 1
ATOM 837 C CA . ARG A 1 111 ? 27.917 -9.144 38.238 1.00 12.40 111 ARG A CA 1
ATOM 838 C C . ARG A 1 111 ? 27.627 -10.640 38.245 1.00 14.93 111 ARG A C 1
ATOM 839 O O . ARG A 1 111 ? 28.502 -11.469 38.004 1.00 12.67 111 ARG A O 1
ATOM 847 N N . LYS A 1 112 ? 26.389 -11.009 38.552 1.00 14.00 112 LYS A N 1
ATOM 848 C CA . LYS A 1 112 ? 26.046 -12.430 38.586 1.00 14.62 112 LYS A CA 1
ATOM 849 C C . LYS A 1 112 ? 26.951 -13.260 39.486 1.00 13.58 112 LYS A C 1
ATOM 850 O O . LYS A 1 112 ? 27.454 -14.314 39.081 1.00 15.14 112 LYS A O 1
ATOM 856 N N . VAL A 1 113 ? 27.155 -12.787 40.705 1.00 9.80 113 VAL A N 1
ATOM 857 C CA . VAL A 1 113 ? 27.950 -13.488 41.708 1.00 12.22 113 VAL A CA 1
ATOM 858 C C . VAL A 1 113 ? 27.230 -13.404 43.050 1.00 13.02 113 VAL A C 1
ATOM 859 O O . VAL A 1 113 ? 26.327 -12.570 43.197 1.00 12.41 113 VAL A O 1
ATOM 863 N N . SER A 1 114 ? 27.621 -14.220 44.009 1.00 13.49 114 SER A N 1
ATOM 864 C CA . SER A 1 114 ? 27.128 -14.187 45.376 1.00 13.22 114 SER A CA 1
ATOM 865 C C . SER A 1 114 ? 28.238 -14.273 46.411 1.00 15.41 114 SER A C 1
ATOM 866 O O . SER A 1 114 ? 29.337 -14.711 46.050 1.00 12.10 114 SER A O 1
ATOM 869 N N . HIS A 1 115 ? 27.881 -13.893 47.633 1.00 5.82 115 HIS A N 1
ATOM 870 C CA . HIS A 1 115 ? 28.791 -14.047 48.767 1.00 7.54 115 HIS A CA 1
ATOM 871 C C . HIS A 1 115 ? 30.073 -13.230 48.607 1.00 14.09 115 HIS A C 1
ATOM 872 O O . HIS A 1 115 ? 31.180 -13.771 48.538 1.00 10.79 115 HIS A O 1
ATOM 879 N N . VAL A 1 116 ? 29.871 -11.912 48.586 1.00 9.93 116 VAL A N 1
ATOM 880 C CA . VAL A 1 116 ? 30.960 -10.936 48.534 1.00 8.42 116 VAL A CA 1
ATOM 881 C C . VAL A 1 116 ? 30.839 -9.967 49.716 1.00 14.30 116 VAL A C 1
ATOM 882 O O . VAL A 1 116 ? 29.772 -9.359 49.885 1.00 11.25 116 VAL A O 1
ATOM 886 N N . ILE A 1 117 ? 31.918 -9.850 50.490 1.00 6.88 117 ILE A N 1
ATOM 887 C CA . ILE A 1 117 ? 32.063 -8.897 51.572 1.00 4.50 117 ILE A CA 1
ATOM 888 C C . ILE A 1 117 ? 33.105 -7.840 51.186 1.00 10.96 117 ILE A C 1
ATOM 889 O O . ILE A 1 117 ? 34.238 -8.177 50.849 1.00 9.37 117 ILE A O 1
ATOM 894 N N . LEU A 1 118 ? 32.707 -6.570 51.242 1.00 6.82 118 LEU A N 1
ATOM 895 C CA . LEU A 1 118 ? 33.669 -5.491 50.990 1.00 9.44 118 LEU A CA 1
ATOM 896 C C . LEU A 1 118 ? 33.763 -4.709 52.291 1.00 10.21 118 LEU A C 1
ATOM 897 O O . LEU A 1 118 ? 32.750 -4.156 52.700 1.00 7.31 118 LEU A O 1
ATOM 902 N N . HIS A 1 119 ? 34.935 -4.686 52.908 1.00 5.71 119 HIS A N 1
ATOM 903 C CA . HIS A 1 119 ? 35.016 -4.130 54.240 1.00 7.99 119 HIS A CA 1
ATOM 904 C C . HIS A 1 119 ? 36.285 -3.306 54.466 1.00 11.85 119 HIS A C 1
ATOM 905 O O . HIS A 1 119 ? 37.374 -3.751 54.104 1.00 6.82 119 HIS A O 1
ATOM 912 N N . SER A 1 120 ? 36.092 -2.162 55.077 1.00 7.75 120 SER A N 1
ATOM 913 C CA . SER A 1 120 ? 37.131 -1.250 55.553 1.00 4.87 120 SER A CA 1
ATOM 914 C C . SER A 1 120 ? 38.069 -0.761 54.456 1.00 11.62 120 SER A C 1
ATOM 915 O O . SER A 1 120 ? 39.295 -0.661 54.630 1.00 7.13 120 SER A O 1
ATOM 918 N N . LEU A 1 121 ? 37.453 -0.400 53.339 1.00 8.57 121 LEU A N 1
ATOM 919 C CA . LEU A 1 121 ? 38.138 0.222 52.218 1.00 7.86 121 LEU A CA 1
ATOM 920 C C . LEU A 1 121 ? 37.813 1.709 52.110 1.00 13.50 121 LEU A C 1
ATOM 921 O O . LEU A 1 121 ? 36.707 2.177 52.398 1.00 8.50 121 LEU A O 1
ATOM 926 N N . HIS A 1 122 ? 38.814 2.459 51.639 1.00 7.47 122 HIS A N 1
ATOM 927 C CA . HIS A 1 122 ? 38.511 3.825 51.204 1.00 9.00 122 HIS A CA 1
ATOM 928 C C . HIS A 1 122 ? 38.262 3.813 49.699 1.00 12.51 122 HIS A C 1
ATOM 929 O O . HIS A 1 122 ? 39.142 3.309 48.973 1.00 11.47 122 HIS A O 1
ATOM 936 N N . ILE A 1 123 ? 37.166 4.319 49.180 1.00 8.92 123 ILE A N 1
ATOM 937 C CA . ILE A 1 123 ? 37.020 4.389 47.718 1.00 7.98 123 ILE A CA 1
ATOM 938 C C . ILE A 1 123 ? 36.615 5.810 47.371 1.00 16.48 123 ILE A C 1
ATOM 939 O O . ILE A 1 123 ? 35.614 6.284 47.900 1.00 8.75 123 ILE A O 1
ATOM 944 N N . HIS A 1 124 ? 37.398 6.474 46.528 1.00 6.65 124 HIS A N 1
ATOM 945 C CA . HIS A 1 124 ? 37.043 7.833 46.130 1.00 6.61 124 HIS A CA 1
ATOM 946 C C . HIS A 1 124 ? 37.706 8.183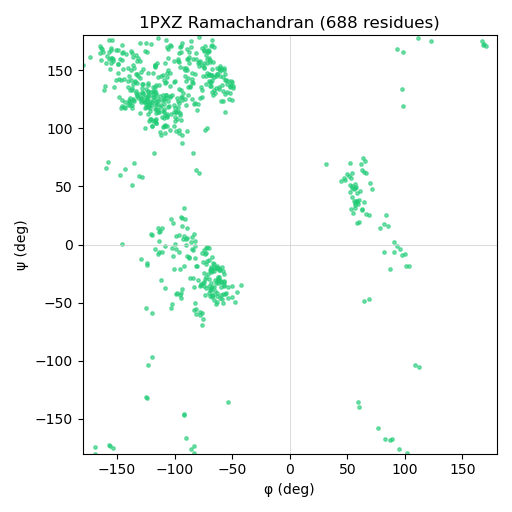 44.803 1.00 12.99 124 HIS A C 1
ATOM 947 O O . HIS A 1 124 ? 38.680 7.516 44.448 1.00 11.68 124 HIS A O 1
ATOM 954 N N . GLY A 1 125 ? 37.160 9.178 44.130 1.00 15.33 125 GLY A N 1
ATOM 955 C CA . GLY A 1 12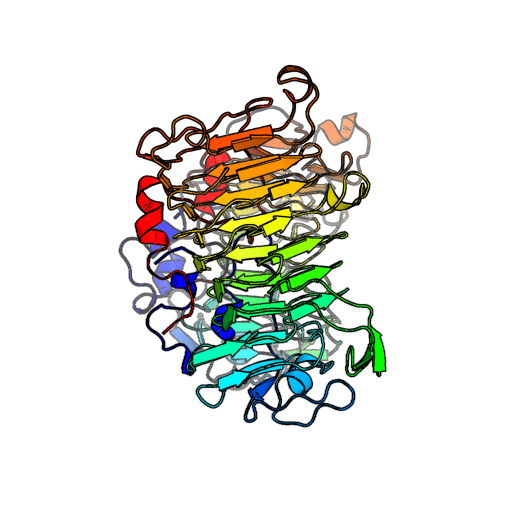5 ? 37.650 9.599 42.833 1.00 12.04 125 GLY A CA 1
ATOM 956 C C . GLY A 1 125 ? 37.403 8.573 41.739 1.00 14.73 125 GLY A C 1
ATOM 957 O O . GLY A 1 125 ? 38.139 8.575 40.750 1.00 15.76 125 GLY A O 1
ATOM 958 N N . CYS A 1 126 ? 36.398 7.699 41.859 1.00 12.17 126 CYS A N 1
ATOM 959 C CA . CYS A 1 126 ? 36.168 6.747 40.784 1.00 10.30 126 CYS A CA 1
ATOM 960 C C . CYS A 1 126 ? 35.723 7.466 39.520 1.00 15.87 126 CYS A C 1
ATOM 961 O O . CYS A 1 126 ? 34.995 8.457 39.556 1.00 18.07 126 CYS A O 1
ATOM 964 N N . ASN A 1 127 ? 36.151 6.968 38.376 1.00 17.00 127 ASN A N 1
ATOM 965 C CA . ASN A 1 127 ? 35.891 7.687 37.134 1.00 17.86 127 ASN A CA 1
ATOM 966 C C . ASN A 1 127 ? 35.341 6.800 36.039 1.00 15.13 127 ASN A C 1
ATOM 967 O O . ASN A 1 127 ? 35.507 5.590 36.133 1.00 20.39 127 ASN A O 1
ATOM 972 N N . THR A 1 128 ? 34.722 7.412 35.044 1.00 21.91 128 THR A N 1
ATOM 973 C CA . THR A 1 128 ? 34.205 6.701 33.882 1.00 20.45 128 THR A CA 1
ATOM 974 C C . THR A 1 128 ? 35.278 5.813 33.262 1.00 20.39 128 THR A C 1
ATOM 975 O O . THR A 1 128 ? 36.436 6.189 33.092 1.00 20.54 128 THR A O 1
ATOM 979 N N . SER A 1 129 ? 34.892 4.577 32.922 1.00 19.49 129 SER A N 1
ATOM 980 C CA . SER A 1 129 ? 35.952 3.745 32.333 1.00 16.51 129 SER A CA 1
ATOM 981 C C . SER A 1 129 ? 35.877 3.815 30.817 1.00 18.83 129 SER A C 1
ATOM 982 O O . SER A 1 129 ? 34.913 4.310 30.230 1.00 20.21 129 SER A O 1
ATOM 985 N N . VAL A 1 130 ? 36.912 3.281 30.183 1.00 27.61 130 VAL A N 1
ATOM 986 C CA . VAL A 1 130 ? 36.964 3.162 28.734 1.00 27.17 130 VAL A CA 1
ATOM 987 C C . VAL A 1 130 ? 36.617 1.757 28.268 1.00 24.59 130 VAL A C 1
ATOM 988 O O . VAL A 1 130 ? 37.018 0.781 28.906 1.00 20.95 130 VAL A O 1
ATOM 992 N N . LEU A 1 131 ? 35.859 1.672 27.189 1.00 25.27 131 LEU A N 1
ATOM 993 C CA . LEU A 1 131 ? 35.530 0.377 26.583 1.00 23.81 131 LEU A CA 1
ATOM 994 C C . LEU A 1 131 ? 36.820 -0.400 26.382 1.00 27.42 131 LEU A C 1
ATOM 995 O O . LEU A 1 131 ? 37.873 0.167 26.050 1.00 28.79 131 LEU A O 1
ATOM 1000 N N . GLY A 1 132 ? 36.795 -1.711 26.625 1.00 25.75 132 GLY A N 1
ATOM 1001 C CA . GLY A 1 132 ? 38.047 -2.459 26.522 1.00 25.07 132 GLY A CA 1
ATOM 1002 C C . GLY A 1 132 ? 37.898 -3.881 27.042 1.00 23.67 132 GLY A C 1
ATOM 1003 O O . GLY A 1 132 ? 36.867 -4.210 27.634 1.00 20.46 132 GLY A O 1
ATOM 1004 N N . ASP A 1 133 ? 38.913 -4.716 26.822 1.00 18.57 133 ASP A N 1
ATOM 1005 C CA . ASP A 1 133 ? 38.883 -6.096 27.314 1.00 21.44 133 ASP A CA 1
ATOM 1006 C C . ASP A 1 133 ? 39.293 -6.176 28.775 1.00 16.96 133 ASP A C 1
ATOM 1007 O O . ASP A 1 133 ? 40.151 -5.431 29.289 1.00 14.06 133 ASP A O 1
ATOM 1012 N N . VAL A 1 134 ? 38.688 -7.115 29.493 1.00 15.94 134 VAL A N 1
ATOM 1013 C CA . VAL A 1 134 ? 38.977 -7.292 30.906 1.00 16.15 134 VAL A CA 1
ATOM 1014 C C . VAL A 1 134 ? 38.876 -8.762 31.300 1.00 16.51 134 VAL A C 1
ATOM 1015 O O . VAL A 1 134 ? 37.957 -9.428 30.816 1.00 15.99 134 VAL A O 1
ATOM 1019 N N . LEU A 1 135 ? 39.740 -9.270 32.164 1.00 9.57 135 LEU A N 1
ATOM 1020 C CA . LEU A 1 135 ? 39.539 -10.583 32.743 1.00 10.93 135 LEU A CA 1
ATOM 1021 C C . LEU A 1 135 ? 38.400 -10.493 33.772 1.00 12.20 135 LEU A C 1
ATOM 1022 O O . LEU A 1 135 ? 38.615 -10.072 34.909 1.00 13.91 135 LEU A O 1
ATOM 1027 N N . VAL A 1 136 ? 37.212 -10.892 33.314 1.00 13.51 136 VAL A N 1
ATOM 1028 C CA . VAL A 1 136 ? 36.016 -10.791 34.155 1.00 16.76 136 VAL A CA 1
ATOM 1029 C C . VAL A 1 136 ? 36.214 -11.704 35.353 1.00 22.01 136 VAL A C 1
ATOM 1030 O O . VAL A 1 136 ? 36.083 -11.281 36.500 1.00 23.40 136 VAL A O 1
ATOM 1034 N N . SER A 1 137 ? 36.580 -12.965 35.110 1.00 13.27 137 SER A N 1
ATOM 1035 C CA . SER A 1 137 ? 36.997 -13.848 36.185 1.00 7.71 137 SER A CA 1
ATOM 1036 C C . SER A 1 137 ? 37.910 -14.945 35.619 1.00 18.11 137 SER A C 1
ATOM 1037 O O . SER A 1 137 ? 37.973 -15.129 34.394 1.00 17.40 137 SER A O 1
ATOM 1040 N N . GLU A 1 138 ? 38.565 -15.649 36.527 1.00 14.69 138 GLU A N 1
ATOM 1041 C CA . GLU A 1 138 ? 39.462 -16.737 36.125 1.00 12.68 138 GLU A CA 1
ATOM 1042 C C . GLU A 1 138 ? 38.693 -17.692 35.229 1.00 19.57 138 GLU A C 1
ATOM 1043 O O . GLU A 1 138 ? 39.138 -18.102 34.155 1.00 21.68 138 GLU A O 1
ATOM 1049 N N . SER A 1 139 ? 37.477 -18.012 35.679 1.00 15.80 139 SER A N 1
ATOM 1050 C CA . SER A 1 139 ? 36.726 -19.009 34.906 1.00 25.88 139 SER A CA 1
ATOM 1051 C C . SER A 1 139 ? 36.114 -18.434 33.647 1.00 24.87 139 SER A C 1
ATOM 1052 O O . SER A 1 139 ? 36.025 -19.140 32.635 1.00 25.72 139 SER A O 1
ATOM 1055 N N . ILE A 1 140 ? 35.673 -17.175 33.707 1.00 16.81 140 ILE A N 1
ATOM 1056 C CA . ILE A 1 140 ? 35.001 -16.613 32.533 1.00 15.85 140 ILE A CA 1
ATOM 1057 C C . ILE A 1 140 ? 35.989 -16.214 31.454 1.00 15.82 140 ILE A C 1
ATOM 1058 O O . ILE A 1 140 ? 35.682 -16.318 30.271 1.00 19.42 140 ILE A O 1
ATOM 1063 N N . GLY A 1 141 ? 37.178 -15.755 31.834 1.00 15.01 141 GLY A N 1
ATOM 1064 C CA . GLY A 1 141 ? 38.134 -15.313 30.829 1.00 12.81 141 GLY A CA 1
ATOM 1065 C C . GLY A 1 141 ? 37.945 -13.865 30.442 1.00 18.20 141 GLY A C 1
ATOM 1066 O O . GLY A 1 141 ? 37.216 -13.099 31.087 1.00 14.13 141 GLY A O 1
ATOM 1067 N N . VAL A 1 142 ? 38.621 -13.475 29.357 1.00 13.22 142 VAL A N 1
ATOM 1068 C CA . VAL A 1 142 ? 38.648 -12.085 28.908 1.00 14.85 142 VAL A CA 1
ATOM 1069 C C . VAL A 1 142 ? 37.455 -11.803 28.000 1.00 22.04 142 VAL A C 1
ATOM 1070 O O . VAL A 1 142 ? 37.101 -12.595 27.120 1.00 17.79 142 VAL A O 1
ATOM 1074 N N . GLU A 1 143 ? 36.824 -10.659 28.260 1.00 16.58 143 GLU A N 1
ATOM 1075 C CA . GLU A 1 143 ? 35.612 -10.238 27.579 1.00 13.57 143 GLU A CA 1
ATOM 1076 C C . GLU A 1 143 ? 35.600 -8.726 27.384 1.00 16.69 143 GLU A C 1
ATOM 1077 O O . GLU A 1 143 ? 36.149 -8.009 28.217 1.00 16.84 143 GLU A O 1
ATOM 1083 N N . PRO A 1 144 ? 34.945 -8.242 26.347 1.00 22.35 144 PRO A N 1
ATOM 1084 C CA . PRO A 1 144 ? 34.867 -6.786 26.195 1.00 23.36 144 PRO A CA 1
ATOM 1085 C C . PRO A 1 144 ? 33.910 -6.256 27.258 1.00 21.75 144 PRO A C 1
ATOM 1086 O O . PRO A 1 144 ? 32.893 -6.885 27.517 1.00 23.76 144 PRO A O 1
ATOM 1090 N N . VAL A 1 145 ? 34.238 -5.144 27.896 1.00 24.29 145 VAL A N 1
ATOM 1091 C CA . VAL A 1 145 ? 33.332 -4.538 28.891 1.00 19.46 145 VAL A CA 1
ATOM 1092 C C . VAL A 1 145 ? 32.937 -3.160 28.411 1.00 20.96 145 VAL A C 1
ATOM 1093 O O . VAL A 1 145 ? 33.809 -2.356 28.073 1.00 22.53 145 VAL A O 1
ATOM 1097 N N . HIS A 1 146 ? 31.667 -2.793 28.319 1.00 31.71 146 HIS A N 1
ATOM 1098 C CA . HIS A 1 146 ? 31.396 -1.450 27.789 1.00 38.03 146 HIS A CA 1
ATOM 1099 C C . HIS A 1 146 ? 31.916 -0.376 28.736 1.00 34.54 146 HIS A C 1
ATOM 1100 O O . HIS A 1 146 ? 32.295 -0.668 29.873 1.00 22.24 146 HIS A O 1
ATOM 1107 N N . ALA A 1 147 ? 31.926 0.877 28.289 1.00 26.38 147 ALA A N 1
ATOM 1108 C CA . ALA A 1 147 ? 32.245 1.996 29.167 1.00 34.29 147 ALA A CA 1
ATOM 1109 C C . ALA A 1 147 ? 31.327 2.048 30.380 1.00 29.91 147 ALA A C 1
ATOM 1110 O O . ALA A 1 147 ? 30.103 2.007 30.219 1.00 22.55 147 ALA A O 1
ATOM 1112 N N . GLN A 1 148 ? 31.851 2.158 31.601 1.00 21.10 148 GLN A N 1
ATOM 1113 C CA . GLN A 1 148 ? 30.947 2.134 32.754 1.00 17.33 148 GLN A CA 1
ATOM 1114 C C . GLN A 1 148 ? 30.960 3.440 33.548 1.00 21.30 148 GLN A C 1
ATOM 1115 O O . GLN A 1 148 ? 31.957 4.138 33.603 1.00 19.86 148 GLN A O 1
ATOM 1121 N N . ASP A 1 149 ? 29.845 3.745 34.219 1.00 24.42 149 ASP A N 1
ATOM 1122 C CA . ASP A 1 149 ? 29.797 4.902 35.109 1.00 31.41 149 ASP A CA 1
ATOM 1123 C C . ASP A 1 149 ? 30.878 4.813 36.185 1.00 28.10 149 ASP A C 1
ATOM 1124 O O . ASP A 1 149 ? 31.278 3.725 36.584 1.00 19.68 149 ASP A O 1
ATOM 1129 N N . GLY A 1 150 ? 31.327 5.956 36.665 1.00 19.57 150 GLY A N 1
ATOM 1130 C CA . GLY A 1 150 ? 32.264 6.088 37.758 1.00 19.91 150 GLY A CA 1
ATOM 1131 C C . GLY A 1 150 ? 31.619 5.907 39.123 1.00 14.28 150 GLY A C 1
ATOM 1132 O O . GLY A 1 150 ? 31.626 6.818 39.953 1.00 15.67 150 GLY A O 1
ATOM 1133 N N . ASP A 1 151 ? 31.063 4.723 39.344 1.00 15.24 151 ASP A N 1
ATOM 1134 C CA . ASP A 1 151 ? 30.473 4.354 40.619 1.00 16.82 151 ASP A CA 1
ATOM 1135 C C . ASP A 1 151 ? 31.517 3.691 41.499 1.00 14.12 151 ASP A C 1
ATOM 1136 O O . ASP A 1 151 ? 32.360 2.948 40.985 1.00 16.13 151 ASP A O 1
ATOM 1141 N N . ALA A 1 152 ? 31.459 3.911 42.803 1.00 9.48 152 ALA A N 1
ATOM 1142 C CA . ALA A 1 152 ? 32.443 3.241 43.654 1.00 6.65 152 ALA A CA 1
ATOM 1143 C C . ALA A 1 152 ? 32.209 1.734 43.716 1.00 9.15 152 ALA A C 1
ATOM 1144 O O . ALA A 1 152 ? 33.125 0.929 43.659 1.00 11.19 152 ALA A O 1
ATOM 1146 N N . ILE A 1 153 ? 30.947 1.348 43.871 1.00 6.51 153 ILE A N 1
ATOM 1147 C CA . ILE A 1 153 ? 30.612 -0.070 43.983 1.00 7.95 153 ILE A CA 1
ATOM 1148 C C . ILE A 1 153 ? 29.394 -0.349 43.132 1.00 10.47 153 ILE A C 1
ATOM 1149 O O . ILE A 1 153 ? 28.375 0.337 43.330 1.00 14.45 153 ILE A O 1
ATOM 1154 N N . THR A 1 154 ? 29.496 -1.297 42.211 1.00 9.29 154 THR A N 1
ATOM 1155 C CA . THR A 1 154 ? 28.330 -1.562 41.351 1.00 15.50 154 THR A CA 1
ATOM 1156 C C . THR A 1 154 ? 27.920 -3.021 41.463 1.00 16.96 154 THR A C 1
ATOM 1157 O O . THR A 1 154 ? 28.820 -3.857 41.346 1.00 11.44 154 THR A O 1
ATOM 1161 N N . MET A 1 155 ? 26.641 -3.309 41.681 1.00 9.51 155 MET A N 1
ATOM 1162 C CA . MET A 1 155 ? 26.191 -4.701 41.775 1.00 15.91 155 MET A CA 1
ATOM 1163 C C . MET A 1 155 ? 25.078 -4.947 40.758 1.00 20.34 155 MET A C 1
ATOM 1164 O O . MET A 1 155 ? 24.085 -4.211 40.762 1.00 16.83 155 MET A O 1
ATOM 1169 N N . ARG A 1 156 ? 25.270 -5.950 39.900 1.00 9.85 156 ARG A N 1
ATOM 1170 C CA . ARG A 1 156 ? 24.279 -6.322 38.895 1.00 10.18 156 ARG A CA 1
ATOM 1171 C C . ARG A 1 156 ? 23.963 -7.803 39.069 1.00 16.76 156 ARG A C 1
ATOM 1172 O O . ARG A 1 156 ? 24.873 -8.631 38.952 1.00 12.13 156 ARG A O 1
ATOM 1180 N N . ASN A 1 157 ? 22.712 -8.128 39.371 1.00 11.65 157 ASN A N 1
ATOM 1181 C CA . ASN A 1 157 ? 22.388 -9.540 39.555 1.00 10.97 157 ASN A CA 1
ATOM 1182 C C . ASN A 1 157 ? 23.260 -10.196 40.617 1.00 14.89 157 ASN A C 1
ATOM 1183 O O . ASN A 1 157 ? 23.790 -11.279 40.386 1.00 15.72 157 ASN A O 1
ATOM 1188 N N . VAL A 1 158 ? 23.394 -9.538 41.766 1.00 12.64 158 VAL A N 1
ATOM 1189 C CA . VAL A 1 158 ? 24.163 -10.048 42.896 1.00 12.76 158 VAL A CA 1
ATOM 1190 C C . VAL A 1 158 ? 23.296 -10.502 44.054 1.00 13.77 158 VAL A C 1
ATOM 1191 O O . VAL A 1 158 ? 22.305 -9.841 44.397 1.00 13.25 158 VAL A O 1
ATOM 1195 N N . THR A 1 159 ? 23.617 -11.623 44.709 1.00 11.70 159 THR A N 1
ATOM 1196 C CA . THR A 1 159 ? 22.844 -11.951 45.917 1.00 10.51 159 THR A CA 1
ATOM 1197 C C . THR A 1 159 ? 23.795 -12.239 47.064 1.00 10.49 159 THR A C 1
ATOM 1198 O O . THR A 1 159 ? 24.924 -12.727 46.893 1.00 13.58 159 THR A O 1
ATOM 1202 N N . ASN A 1 160 ? 23.356 -11.911 48.271 1.00 9.28 160 ASN A N 1
ATOM 1203 C CA . ASN A 1 160 ? 24.151 -12.216 49.455 1.00 7.61 160 ASN A CA 1
ATOM 1204 C C . ASN A 1 160 ? 25.432 -11.395 49.398 1.00 12.99 160 ASN A C 1
ATOM 1205 O O . ASN A 1 160 ? 26.506 -11.935 49.166 1.00 12.51 160 ASN A O 1
ATOM 1210 N N . ALA A 1 161 ? 25.306 -10.090 49.606 1.00 7.11 161 ALA A N 1
ATOM 1211 C CA . ALA A 1 161 ? 26.514 -9.265 49.618 1.00 10.47 161 ALA A CA 1
ATOM 1212 C C . ALA A 1 161 ? 26.459 -8.304 50.796 1.00 11.74 161 ALA A C 1
ATOM 1213 O O . ALA A 1 161 ? 25.360 -7.946 51.241 1.00 11.21 161 ALA A O 1
ATOM 1215 N N . TRP A 1 162 ? 27.623 -7.914 51.298 1.00 5.57 162 TRP A N 1
ATOM 1216 C CA . TRP A 1 162 ? 27.689 -7.101 52.511 1.00 5.82 162 TRP A CA 1
ATOM 1217 C C . TRP A 1 162 ? 28.738 -6.011 52.276 1.00 7.17 162 TRP A C 1
ATOM 1218 O O . TRP A 1 162 ? 29.897 -6.358 52.061 1.00 8.05 162 TRP A O 1
ATOM 1229 N N . ILE A 1 163 ? 28.281 -4.773 52.311 1.00 4.33 163 ILE A N 1
ATOM 1230 C CA . ILE A 1 163 ? 29.198 -3.626 52.157 1.00 6.01 163 ILE A CA 1
ATOM 1231 C C . ILE A 1 163 ? 29.312 -2.943 53.511 1.00 9.14 163 ILE A C 1
ATOM 1232 O O . ILE A 1 163 ? 28.326 -2.329 53.935 1.00 8.02 163 ILE A O 1
ATOM 1237 N N . ASP A 1 164 ? 30.462 -3.052 54.180 1.00 6.27 164 ASP A N 1
ATOM 1238 C CA . ASP A 1 164 ? 30.555 -2.712 55.594 1.00 7.55 164 ASP A CA 1
ATOM 1239 C C . ASP A 1 164 ? 31.798 -1.914 55.955 1.00 10.46 164 ASP A C 1
ATOM 1240 O O . ASP A 1 164 ? 32.905 -2.299 55.554 1.00 7.72 164 ASP A O 1
ATOM 1245 N N . HIS A 1 165 ? 31.603 -0.845 56.732 1.00 6.44 165 HIS A N 1
ATOM 1246 C CA . HIS A 1 165 ? 32.714 -0.043 57.225 1.00 6.95 165 HIS A CA 1
ATOM 1247 C C . HIS A 1 165 ? 33.611 0.481 56.110 1.00 8.59 165 HIS A C 1
ATOM 1248 O O . HIS A 1 165 ? 34.831 0.559 56.317 1.00 9.59 165 HIS A O 1
ATOM 1255 N N . ASN A 1 166 ? 33.068 0.870 54.966 1.00 5.39 166 ASN A N 1
ATOM 1256 C CA . ASN A 1 166 ? 33.890 1.578 53.979 1.00 5.44 166 ASN A CA 1
ATOM 1257 C C . ASN A 1 166 ? 33.735 3.076 54.099 1.00 8.47 166 ASN A C 1
ATOM 1258 O O . ASN A 1 166 ? 32.708 3.548 54.573 1.00 6.18 166 ASN A O 1
ATOM 1263 N N . SER A 1 167 ? 34.735 3.807 53.617 1.00 6.91 167 SER A N 1
ATOM 1264 C CA . SER A 1 167 ? 34.682 5.265 53.498 1.00 6.12 167 SER A CA 1
ATOM 1265 C C . SER A 1 167 ? 34.559 5.652 52.034 1.00 11.97 167 SER A C 1
ATOM 1266 O O . SER A 1 167 ? 35.487 5.434 51.252 1.00 9.06 167 SER A O 1
ATOM 1269 N N . LEU A 1 168 ? 33.415 6.189 51.622 1.00 8.14 168 LEU A N 1
ATOM 1270 C CA . LEU A 1 168 ? 33.064 6.334 50.219 1.00 8.78 168 LEU A CA 1
ATOM 1271 C C . LEU A 1 168 ? 32.758 7.790 49.889 1.00 12.51 168 LEU A C 1
ATOM 1272 O O . LEU A 1 168 ? 31.847 8.322 50.527 1.00 7.84 168 LEU A O 1
ATOM 1277 N N . SER A 1 169 ? 33.480 8.402 48.951 1.00 6.44 169 SER A N 1
ATOM 1278 C CA . SER A 1 169 ? 33.289 9.834 48.737 1.00 7.64 169 SER A CA 1
ATOM 1279 C C . SER A 1 169 ? 33.688 10.230 47.321 1.00 15.69 169 SER A C 1
ATOM 1280 O O . SER A 1 169 ? 34.412 9.476 46.676 1.00 12.00 169 SER A O 1
ATOM 1283 N N . ASP A 1 170 ? 33.214 11.371 46.854 1.00 12.83 170 ASP A N 1
ATOM 1284 C CA . ASP A 1 170 ? 33.738 12.058 45.695 1.00 9.72 170 ASP A CA 1
ATOM 1285 C C . ASP A 1 170 ? 33.962 11.184 44.481 1.00 16.18 170 ASP A C 1
ATOM 1286 O O . ASP A 1 170 ? 35.089 11.136 43.967 1.00 13.83 170 ASP A O 1
ATOM 1291 N N . CYS A 1 171 ? 32.922 10.503 44.008 1.00 10.75 171 CYS A N 1
ATOM 1292 C CA . CYS A 1 171 ? 33.039 9.776 42.749 1.00 12.71 171 CYS A CA 1
ATOM 1293 C C . CYS A 1 171 ? 32.307 10.499 41.636 1.00 21.29 171 CYS A C 1
ATOM 1294 O O . CYS A 1 171 ? 31.540 11.428 41.907 1.00 16.14 171 CYS A O 1
ATOM 1297 N N . SER A 1 172 ? 32.525 10.090 40.379 1.00 10.94 172 SER A N 1
ATOM 1298 C CA . SER A 1 172 ? 31.893 10.887 39.319 1.00 18.80 172 SER A CA 1
ATOM 1299 C C . SER A 1 172 ? 30.401 10.612 39.243 1.00 21.85 172 SER A C 1
ATOM 1300 O O . SER A 1 172 ? 29.645 11.539 38.932 1.00 20.89 172 SER A O 1
ATOM 1303 N N . ASP A 1 173 ? 29.953 9.393 39.525 1.00 16.88 173 ASP A N 1
ATOM 1304 C CA . ASP A 1 173 ? 28.511 9.125 39.396 1.00 16.70 173 ASP A CA 1
ATOM 1305 C C . ASP A 1 173 ? 27.933 8.698 40.728 1.00 16.28 173 ASP A C 1
ATOM 1306 O O . ASP A 1 173 ? 27.627 9.584 41.531 1.00 20.27 173 ASP A O 1
ATOM 1311 N N . GLY A 1 174 ? 27.781 7.404 41.007 1.00 11.45 174 GLY A N 1
ATOM 1312 C CA . GLY A 1 174 ? 27.248 7.025 42.311 1.00 13.76 174 GLY A CA 1
ATOM 1313 C C . GLY A 1 174 ? 28.275 6.436 43.255 1.00 16.86 174 GLY A C 1
ATOM 1314 O O . GLY A 1 174 ? 29.410 6.121 42.898 1.00 16.79 174 GLY A O 1
ATOM 1315 N N . LEU A 1 175 ? 27.886 6.259 44.526 1.00 8.75 175 LEU A N 1
ATOM 1316 C CA . LEU A 1 175 ? 28.761 5.550 45.444 1.00 8.55 175 LEU A CA 1
ATOM 1317 C C . LEU A 1 175 ? 28.365 4.082 45.470 1.00 12.26 175 LEU A C 1
ATOM 1318 O O . LEU A 1 175 ? 29.230 3.215 45.400 1.00 14.52 175 LEU A O 1
ATOM 1323 N N . ILE A 1 176 ? 27.078 3.756 45.571 1.00 8.21 176 ILE A N 1
ATOM 1324 C CA . ILE A 1 176 ? 26.689 2.344 45.514 1.00 8.40 176 ILE A CA 1
ATOM 1325 C C . ILE A 1 176 ? 25.545 2.198 44.526 1.00 14.77 176 ILE A C 1
ATOM 1326 O O . ILE A 1 176 ? 24.543 2.918 44.654 1.00 16.93 176 ILE A O 1
ATOM 1331 N N . ASP A 1 177 ? 25.670 1.325 43.542 1.00 7.47 177 ASP A N 1
ATOM 1332 C CA . ASP A 1 177 ? 24.591 1.123 42.562 1.00 8.60 177 ASP A CA 1
ATOM 1333 C C . ASP A 1 177 ? 24.149 -0.326 42.651 1.00 17.03 177 ASP A C 1
ATOM 1334 O O . ASP A 1 177 ? 24.974 -1.233 42.502 1.00 16.59 177 ASP A O 1
ATOM 1339 N N . VAL A 1 178 ? 22.870 -0.580 42.921 1.00 12.25 178 VAL A N 1
ATOM 1340 C CA . VAL A 1 178 ? 22.382 -1.958 43.053 1.00 14.78 178 VAL A CA 1
ATOM 1341 C C . VAL A 1 178 ? 21.271 -2.149 42.039 1.00 17.29 178 VAL A C 1
ATOM 1342 O O . VAL A 1 178 ? 20.287 -1.407 42.072 1.00 13.65 178 VAL A O 1
ATOM 1346 N N . THR A 1 179 ? 21.405 -3.065 41.099 1.00 14.87 179 THR A N 1
ATOM 1347 C CA . THR A 1 179 ? 20.476 -3.220 40.007 1.00 16.67 179 THR A CA 1
ATOM 1348 C C . THR A 1 179 ? 20.284 -4.671 39.573 1.00 16.43 179 THR A C 1
ATOM 1349 O O . THR A 1 179 ? 21.004 -5.575 39.987 1.00 14.05 179 THR A O 1
ATOM 1353 N N . LEU A 1 180 ? 19.299 -4.830 38.691 1.00 16.49 180 LEU A N 1
ATOM 1354 C CA . LEU A 1 180 ? 19.031 -6.051 37.969 1.00 18.09 180 LEU A CA 1
ATOM 1355 C C . LEU A 1 180 ? 18.856 -7.276 38.845 1.00 16.01 180 LEU A C 1
ATOM 1356 O O . LEU A 1 180 ? 19.624 -8.235 38.710 1.00 19.17 180 LEU A O 1
ATOM 1361 N N . GLY A 1 181 ? 17.856 -7.292 39.720 1.00 16.94 181 GLY A N 1
ATOM 1362 C CA . GLY A 1 181 ? 17.605 -8.526 40.442 1.00 17.82 181 GLY A CA 1
ATOM 1363 C C . GLY A 1 181 ? 18.531 -8.801 41.598 1.00 16.32 181 GLY A C 1
ATOM 1364 O O . GLY A 1 181 ? 18.595 -9.909 42.127 1.00 27.49 181 GLY A O 1
ATOM 1365 N N . SER A 1 182 ? 19.279 -7.788 42.036 1.00 12.79 182 SER A N 1
ATOM 1366 C CA . SER A 1 182 ? 20.124 -7.986 43.212 1.00 12.82 182 SER A CA 1
ATOM 1367 C C . SER A 1 182 ? 19.268 -8.047 44.463 1.00 15.29 182 SER A C 1
ATOM 1368 O O . SER A 1 182 ? 18.260 -7.344 44.555 1.00 16.44 182 SER A O 1
ATOM 1371 N N . THR A 1 183 ? 19.683 -8.883 45.409 1.00 13.15 183 THR A N 1
ATOM 1372 C CA . THR A 1 183 ? 18.868 -8.937 46.629 1.00 13.32 183 THR A CA 1
ATOM 1373 C C . THR A 1 183 ? 19.681 -9.614 47.711 1.00 11.10 183 THR A C 1
ATOM 1374 O O . THR A 1 183 ? 20.769 -10.145 47.422 1.00 12.23 183 THR A O 1
ATOM 1378 N N . GLY A 1 184 ? 19.212 -9.565 48.945 1.00 9.78 184 GLY A N 1
ATOM 1379 C CA . GLY A 1 184 ? 19.916 -10.186 50.061 1.00 9.95 184 GLY A CA 1
ATOM 1380 C C . GLY A 1 184 ? 21.197 -9.404 50.341 1.00 12.66 184 GLY A C 1
ATOM 1381 O O . GLY A 1 184 ? 22.263 -9.999 50.373 1.00 11.93 184 GLY A O 1
ATOM 1382 N N . ILE A 1 185 ? 21.037 -8.091 50.525 1.00 11.04 185 ILE A N 1
ATOM 1383 C CA . ILE A 1 185 ? 22.201 -7.213 50.697 1.00 11.54 185 ILE A CA 1
ATOM 1384 C C . ILE A 1 185 ? 22.083 -6.348 51.927 1.00 9.81 185 ILE A C 1
ATOM 1385 O O . ILE A 1 185 ? 21.040 -5.797 52.254 1.00 7.42 185 ILE A O 1
ATOM 1390 N N . THR A 1 186 ? 23.202 -6.217 52.642 1.00 6.95 186 THR A N 1
ATOM 1391 C CA . THR A 1 186 ? 23.257 -5.287 53.759 1.00 3.70 186 THR A CA 1
ATOM 1392 C C . THR A 1 186 ? 24.336 -4.256 53.458 1.00 6.33 186 THR A C 1
ATOM 1393 O O . THR A 1 186 ? 25.424 -4.619 53.021 1.00 7.06 186 THR A O 1
ATOM 1397 N N . ILE A 1 187 ? 23.991 -3.009 53.709 1.00 5.05 187 ILE A N 1
ATOM 1398 C CA . ILE A 1 187 ? 24.955 -1.911 53.540 1.00 5.94 187 ILE A CA 1
ATOM 1399 C C . ILE A 1 187 ? 25.061 -1.257 54.897 1.00 6.53 187 ILE A C 1
ATOM 1400 O O . ILE A 1 187 ? 24.114 -0.581 55.325 1.00 6.41 187 ILE A O 1
ATOM 1405 N N . SER A 1 188 ? 26.181 -1.452 55.582 1.00 5.98 188 SER A N 1
ATOM 1406 C CA . SER A 1 188 ? 26.217 -1.095 57.000 1.00 4.79 188 SER A CA 1
ATOM 1407 C C . SER A 1 188 ? 27.511 -0.406 57.420 1.00 9.71 188 SER A C 1
ATOM 1408 O O . SER A 1 188 ? 28.556 -0.701 56.834 1.00 9.04 188 SER A O 1
ATOM 1411 N N . ASN A 1 189 ? 27.437 0.468 58.427 1.00 7.70 189 ASN A N 1
ATOM 1412 C CA . ASN A 1 189 ? 28.630 1.019 59.054 1.00 7.12 189 ASN A CA 1
ATOM 1413 C C . ASN A 1 189 ? 29.499 1.795 58.063 1.00 5.82 189 ASN A C 1
ATOM 1414 O O . ASN A 1 189 ? 30.678 1.965 58.383 1.00 6.34 189 ASN A O 1
ATOM 1419 N N . ASN A 1 190 ? 28.987 2.236 56.931 1.00 4.51 190 ASN A N 1
ATOM 1420 C CA . ASN A 1 190 ? 29.804 2.997 55.990 1.00 7.03 190 ASN A CA 1
ATOM 1421 C C . ASN A 1 190 ? 29.767 4.500 56.269 1.00 7.93 190 ASN A C 1
ATOM 1422 O O . ASN A 1 190 ? 28.821 4.959 56.900 1.00 5.97 190 ASN A O 1
ATOM 1427 N N . HIS A 1 191 ? 30.758 5.241 55.780 1.00 5.99 191 HIS A N 1
ATOM 1428 C CA . HIS A 1 191 ? 30.706 6.709 55.869 1.00 4.93 191 HIS A CA 1
ATOM 1429 C C . HIS A 1 191 ? 30.609 7.235 54.441 1.00 8.63 191 HIS A C 1
ATOM 1430 O O . HIS A 1 191 ? 31.550 6.999 53.687 1.00 8.41 191 HIS A O 1
ATOM 1437 N N . PHE A 1 192 ? 29.504 7.856 54.067 1.00 5.13 192 PHE A N 1
ATOM 1438 C CA . PHE A 1 192 ? 29.316 8.428 52.736 1.00 9.23 192 PHE A CA 1
ATOM 1439 C C . PHE A 1 192 ? 29.474 9.937 52.832 1.00 13.71 192 PHE A C 1
ATOM 1440 O O . PHE A 1 192 ? 28.787 10.536 53.680 1.00 10.22 192 PHE A O 1
ATOM 1448 N N . PHE A 1 193 ? 30.321 10.566 52.018 1.00 8.10 193 PHE A N 1
ATOM 1449 C CA . PHE A 1 193 ? 30.506 12.013 52.217 1.00 7.74 193 PHE A CA 1
ATOM 1450 C C . PHE A 1 193 ? 31.052 12.687 50.954 1.00 9.53 193 PHE A C 1
ATOM 1451 O O . PHE A 1 193 ? 31.574 12.016 50.063 1.00 9.55 193 PHE A O 1
ATOM 1459 N N . ASN A 1 194 ? 30.898 14.016 50.928 1.00 6.42 194 ASN A N 1
ATOM 1460 C CA . ASN A 1 194 ? 31.411 14.832 49.824 1.00 9.07 194 ASN A CA 1
ATOM 1461 C C . ASN A 1 194 ? 31.044 14.260 48.478 1.00 12.37 194 ASN A C 1
ATOM 1462 O O . ASN A 1 194 ? 31.910 13.990 47.635 1.00 12.36 194 ASN A O 1
ATOM 1467 N N . HIS A 1 195 ? 29.753 14.048 48.238 1.00 7.57 195 HIS A N 1
ATOM 1468 C CA . HIS A 1 195 ? 29.319 13.344 47.041 1.00 8.12 195 HIS A CA 1
ATOM 1469 C C . HIS A 1 195 ? 27.848 13.650 46.770 1.00 11.26 195 HIS A C 1
ATOM 1470 O O . HIS A 1 195 ? 27.107 13.627 47.756 1.00 12.49 195 HIS A O 1
ATOM 1477 N N . HIS A 1 196 ? 27.447 13.911 45.532 1.00 11.50 196 HIS A N 1
ATOM 1478 C CA . HIS A 1 196 ? 26.037 14.204 45.259 1.00 16.61 196 HIS A CA 1
ATOM 1479 C C . HIS A 1 196 ? 25.139 12.978 45.263 1.00 16.11 196 HIS A C 1
ATOM 1480 O O . HIS A 1 196 ? 24.298 12.845 46.147 1.00 16.31 196 HIS A O 1
ATOM 1487 N N . LYS A 1 197 ? 25.274 12.090 44.279 1.00 12.00 197 LYS A N 1
ATOM 1488 C CA . LYS A 1 197 ? 24.302 11.010 44.092 1.00 12.71 197 LYS A CA 1
ATOM 1489 C C . LYS A 1 197 ? 24.731 9.737 44.800 1.00 18.27 197 LYS A C 1
ATOM 1490 O O . LYS A 1 197 ? 25.487 8.929 44.262 1.00 14.96 197 LYS A O 1
ATOM 1496 N N . VAL A 1 198 ? 24.259 9.517 46.026 1.00 11.59 198 VAL A N 1
ATOM 1497 C CA . VAL A 1 198 ? 24.889 8.483 46.835 1.00 12.09 198 VAL A CA 1
ATOM 1498 C C . VAL A 1 198 ? 24.537 7.039 46.533 1.00 13.64 198 VAL A C 1
ATOM 1499 O O . VAL A 1 198 ? 25.418 6.200 46.274 1.00 12.04 198 VAL A O 1
ATOM 1503 N N . MET A 1 199 ? 23.261 6.654 46.603 1.00 5.97 199 MET A N 1
ATOM 1504 C CA . MET A 1 199 ? 22.941 5.228 46.551 1.00 12.60 199 MET A CA 1
ATOM 1505 C C . MET A 1 199 ? 21.653 4.987 45.762 1.00 16.98 199 MET A C 1
ATOM 1506 O O . MET A 1 199 ? 20.631 5.559 46.113 1.00 10.95 199 MET A O 1
ATOM 1511 N N . LEU A 1 200 ? 21.749 4.174 44.726 1.00 12.34 200 LEU A N 1
ATOM 1512 C CA . LEU A 1 200 ? 20.680 3.809 43.813 1.00 11.15 200 LEU A CA 1
ATOM 1513 C C . LEU A 1 200 ? 20.331 2.345 44.065 1.00 12.67 200 LEU A C 1
ATOM 1514 O O . LEU A 1 200 ? 21.183 1.474 43.853 1.00 15.86 200 LEU A O 1
ATOM 1519 N N . LEU A 1 201 ? 19.128 2.068 44.546 1.00 8.71 201 LEU A N 1
ATOM 1520 C CA . LEU A 1 201 ? 18.702 0.675 44.713 1.00 7.73 201 LEU A CA 1
ATOM 1521 C C . LEU A 1 201 ? 17.563 0.421 43.714 1.00 19.49 201 LEU A C 1
ATOM 1522 O O . LEU A 1 201 ? 16.403 0.756 43.974 1.00 15.55 201 LEU A O 1
ATOM 1527 N N . GLY A 1 202 ? 17.863 -0.148 42.552 1.00 15.82 202 GLY A N 1
ATOM 1528 C CA . GLY A 1 202 ? 16.925 -0.324 41.446 1.00 15.65 202 GLY A CA 1
ATOM 1529 C C . GLY A 1 202 ? 17.132 0.791 40.424 1.00 21.82 202 GLY A C 1
ATOM 1530 O O . GLY A 1 202 ? 16.966 1.967 40.760 1.00 20.15 202 GLY A O 1
ATOM 1531 N N . HIS A 1 203 ? 17.490 0.463 39.196 1.00 22.72 203 HIS A N 1
ATOM 1532 C CA . HIS A 1 203 ? 17.953 1.377 38.177 1.00 40.78 203 HIS A CA 1
ATOM 1533 C C . HIS A 1 203 ? 16.908 1.924 37.227 1.00 47.84 203 HIS A C 1
ATOM 1534 O O . HIS A 1 203 ? 16.999 3.098 36.838 1.00 74.25 203 HIS A O 1
ATOM 1541 N N . ASP A 1 204 ? 15.921 1.147 36.788 1.00 46.39 204 ASP A N 1
ATOM 1542 C CA . ASP A 1 204 ? 14.962 1.788 35.877 1.00 66.56 204 ASP A CA 1
ATOM 1543 C C . ASP A 1 204 ? 13.516 1.542 36.316 1.00 68.66 204 ASP A C 1
ATOM 1544 O O . ASP A 1 204 ? 13.238 0.588 37.044 1.00 50.97 204 ASP A O 1
ATOM 1549 N N . ASP A 1 205 ? 12.617 2.415 35.861 1.00 67.20 205 ASP A N 1
ATOM 1550 C CA . ASP A 1 205 ? 11.190 2.298 36.126 1.00 67.44 205 ASP A CA 1
ATOM 1551 C C . ASP A 1 205 ? 10.595 1.203 35.237 1.00 58.12 205 ASP A C 1
ATOM 1552 O O . ASP A 1 205 ? 9.437 0.823 35.375 1.00 44.73 205 ASP A O 1
ATOM 1557 N N . THR A 1 206 ? 11.430 0.721 34.330 1.00 51.66 206 THR A N 1
ATOM 1558 C CA . THR A 1 206 ? 11.080 -0.370 33.434 1.00 60.46 206 THR A CA 1
ATOM 1559 C C . THR A 1 206 ? 11.284 -1.729 34.087 1.00 61.61 206 THR A C 1
ATOM 1560 O O . THR A 1 206 ? 10.510 -2.669 33.866 1.00 44.79 206 THR A O 1
ATOM 1564 N N . TYR A 1 207 ? 12.329 -1.872 34.911 1.00 51.27 207 TYR A N 1
ATOM 1565 C CA . TYR A 1 207 ? 12.656 -3.193 35.437 1.00 48.76 207 TYR A CA 1
ATOM 1566 C C . TYR A 1 207 ? 11.868 -3.593 36.674 1.00 48.76 207 TYR A C 1
ATOM 1567 O O . TYR A 1 207 ? 12.378 -3.544 37.803 1.00 45.75 207 TYR A O 1
ATOM 1576 N N . ASP A 1 208 ? 10.619 -4.022 36.497 1.00 40.52 208 ASP A N 1
ATOM 1577 C CA . ASP A 1 208 ? 9.819 -4.398 37.669 1.00 39.62 208 ASP A CA 1
ATOM 1578 C C . ASP A 1 208 ? 10.286 -5.697 38.292 1.00 46.66 208 ASP A C 1
ATOM 1579 O O . ASP A 1 208 ? 9.788 -6.161 39.329 1.00 34.02 208 ASP A O 1
ATOM 1584 N N . ASP A 1 209 ? 11.295 -6.363 37.715 1.00 49.40 209 ASP A N 1
ATOM 1585 C CA . ASP A 1 209 ? 11.735 -7.580 38.427 1.00 58.09 209 ASP A CA 1
ATOM 1586 C C . ASP A 1 209 ? 12.511 -7.230 39.691 1.00 46.03 209 ASP A C 1
ATOM 1587 O O . ASP A 1 209 ? 12.826 -8.070 40.538 1.00 49.27 209 ASP A O 1
ATOM 1592 N N . ASP A 1 210 ? 12.815 -5.945 39.881 1.00 29.03 210 ASP A N 1
ATOM 1593 C CA . ASP A 1 210 ? 13.376 -5.478 41.140 1.00 19.94 210 ASP A CA 1
ATOM 1594 C C . ASP A 1 210 ? 12.348 -5.529 42.263 1.00 21.00 210 ASP A C 1
ATOM 1595 O O . ASP A 1 210 ? 12.693 -5.224 43.409 1.00 17.04 210 ASP A O 1
ATOM 1600 N N . LYS A 1 211 ? 11.097 -5.909 41.978 1.00 20.62 211 LYS A N 1
ATOM 1601 C CA . LYS A 1 211 ? 10.119 -6.054 43.057 1.00 21.39 211 LYS A CA 1
ATOM 1602 C C . LYS A 1 211 ? 10.558 -7.048 44.131 1.00 22.66 211 LYS A C 1
ATOM 1603 O O . LYS A 1 211 ? 10.090 -6.931 45.272 1.00 21.75 211 LYS A O 1
ATOM 1609 N N . SER A 1 212 ? 11.444 -7.989 43.833 1.00 19.33 212 SER A N 1
ATOM 1610 C CA . SER A 1 212 ? 11.942 -8.944 44.818 1.00 22.57 212 SER A CA 1
ATOM 1611 C C . SER A 1 212 ? 13.190 -8.454 45.546 1.00 17.47 212 SER A C 1
ATOM 1612 O O . SER A 1 212 ? 13.709 -9.169 46.401 1.00 19.97 212 SER A O 1
ATOM 1615 N N . MET A 1 213 ? 13.680 -7.264 45.206 1.00 13.05 213 MET A N 1
ATOM 1616 C CA . MET A 1 213 ? 14.898 -6.798 45.880 1.00 12.37 213 MET A CA 1
ATOM 1617 C C . MET A 1 213 ? 14.651 -6.507 47.349 1.00 16.83 213 MET A C 1
ATOM 1618 O O . MET A 1 213 ? 13.681 -5.811 47.671 1.00 15.31 213 MET A O 1
ATOM 1623 N N . LYS A 1 214 ? 15.506 -7.022 48.224 1.00 10.84 214 LYS A N 1
ATOM 1624 C CA . LYS A 1 214 ? 15.447 -6.719 49.648 1.00 4.29 214 LYS A CA 1
ATOM 1625 C C . LYS A 1 214 ? 16.810 -6.220 50.121 1.00 10.82 214 LYS A C 1
ATOM 1626 O O . LYS A 1 214 ? 17.782 -6.953 49.906 1.00 10.16 214 LYS A O 1
ATOM 1632 N N . VAL A 1 215 ? 16.839 -5.024 50.691 1.00 6.54 215 VAL A N 1
ATOM 1633 C CA . VAL A 1 215 ? 18.113 -4.412 51.088 1.00 8.92 215 VAL A CA 1
ATOM 1634 C C . VAL A 1 215 ? 18.042 -3.780 52.473 1.00 8.20 215 VAL A C 1
ATOM 1635 O O . VAL A 1 215 ? 17.035 -3.127 52.771 1.00 8.04 215 VAL A O 1
ATOM 1639 N N . THR A 1 216 ? 19.088 -3.957 53.279 1.00 6.71 216 THR A N 1
ATOM 1640 C CA . THR A 1 216 ? 19.153 -3.370 54.619 1.00 7.64 216 THR A CA 1
ATOM 1641 C C . THR A 1 216 ? 20.201 -2.252 54.585 1.00 7.02 216 THR A C 1
ATOM 1642 O O . THR A 1 216 ? 21.317 -2.548 54.152 1.00 6.58 216 THR A O 1
ATOM 1646 N N . VAL A 1 217 ? 19.788 -1.060 55.000 1.00 4.46 217 VAL A N 1
ATOM 1647 C CA . VAL A 1 217 ? 20.763 0.053 55.084 1.00 8.39 217 VAL A CA 1
ATOM 1648 C C . VAL A 1 217 ? 20.870 0.438 56.547 1.00 6.03 217 VAL A C 1
ATOM 1649 O O . VAL A 1 217 ? 19.898 1.064 57.022 1.00 7.74 217 VAL A O 1
ATOM 1653 N N . ALA A 1 218 ? 21.957 0.069 57.232 1.00 6.72 218 ALA A N 1
ATOM 1654 C CA . ALA A 1 218 ? 22.017 0.274 58.673 1.00 7.69 218 ALA A CA 1
ATOM 1655 C C . ALA A 1 218 ? 23.332 0.802 59.243 1.00 10.87 218 ALA A C 1
ATOM 1656 O O . ALA A 1 218 ? 24.414 0.384 58.840 1.00 6.41 218 ALA A O 1
ATOM 1658 N N . PHE A 1 219 ? 23.224 1.682 60.221 1.00 6.29 219 PHE A N 1
ATOM 1659 C CA . PHE A 1 219 ? 24.337 2.207 60.999 1.00 7.45 219 PHE A CA 1
ATOM 1660 C C . PHE A 1 219 ? 25.337 2.988 60.138 1.00 5.31 219 PHE A C 1
ATOM 1661 O O . PHE A 1 219 ? 26.533 3.049 60.466 1.00 8.42 219 PHE A O 1
ATOM 1669 N N . ASN A 1 220 ? 24.869 3.595 59.066 1.00 4.00 220 ASN A N 1
ATOM 1670 C CA . ASN A 1 220 ? 25.727 4.383 58.186 1.00 10.74 220 ASN A CA 1
ATOM 1671 C C . ASN A 1 220 ? 25.738 5.845 58.623 1.00 9.43 220 ASN A C 1
ATOM 1672 O O . ASN A 1 220 ? 24.753 6.319 59.196 1.00 7.25 220 ASN A O 1
ATOM 1677 N N . GLN A 1 221 ? 26.839 6.521 58.336 1.00 5.50 221 GLN A N 1
ATOM 1678 C CA . GLN A 1 221 ? 26.939 7.963 58.517 1.00 6.30 221 GLN A CA 1
ATOM 1679 C C . GLN A 1 221 ? 26.739 8.593 57.146 1.00 8.34 221 GLN A C 1
ATOM 1680 O O . GLN A 1 221 ? 27.570 8.384 56.259 1.00 7.80 221 GLN A O 1
ATOM 1686 N N . PHE A 1 222 ? 25.654 9.338 56.943 1.00 5.11 222 PHE A N 1
ATOM 1687 C CA . PHE A 1 222 ? 25.401 9.974 55.659 1.00 3.24 222 PHE A CA 1
ATOM 1688 C C . PHE A 1 222 ? 25.793 11.437 55.711 1.00 9.86 222 PHE A C 1
ATOM 1689 O O . PHE A 1 222 ? 25.058 12.276 56.267 1.00 9.77 222 PHE A O 1
ATOM 1697 N N . GLY A 1 223 ? 26.948 11.766 55.144 1.00 4.65 223 GLY A N 1
ATOM 1698 C CA . GLY A 1 223 ? 27.410 13.140 55.217 1.00 7.83 223 GLY A CA 1
ATOM 1699 C C . GLY A 1 223 ? 28.634 13.327 56.077 1.00 8.85 223 GLY A C 1
ATOM 1700 O O . GLY A 1 223 ? 29.177 12.381 56.687 1.00 9.91 223 GLY A O 1
ATOM 1701 N N . PRO A 1 224 ? 29.180 14.547 56.177 1.00 11.10 224 PRO A N 1
ATOM 1702 C CA . PRO A 1 224 ? 28.648 15.771 55.595 1.00 16.66 224 PRO A CA 1
ATOM 1703 C C . PRO A 1 224 ? 28.767 15.909 54.080 1.00 13.46 224 PRO A C 1
ATOM 1704 O O . PRO A 1 224 ? 29.515 15.155 53.459 1.00 10.10 224 PRO A O 1
ATOM 1708 N N . ASN A 1 225 ? 28.036 16.880 53.547 1.00 6.71 225 ASN A N 1
ATOM 1709 C CA . ASN A 1 225 ? 28.079 17.182 52.132 1.00 8.17 225 ASN A CA 1
ATOM 1710 C C . ASN A 1 225 ? 27.725 15.988 51.258 1.00 11.97 225 ASN A C 1
ATOM 1711 O O . ASN A 1 225 ? 28.290 15.803 50.168 1.00 10.88 225 ASN A O 1
ATOM 1716 N N . ALA A 1 226 ? 26.762 15.198 51.731 1.00 8.65 226 ALA A N 1
ATOM 1717 C CA . ALA A 1 226 ? 26.140 14.205 50.851 1.00 7.46 226 ALA A CA 1
ATOM 1718 C C . ALA A 1 226 ? 24.885 14.816 50.253 1.00 12.99 226 ALA A C 1
ATOM 1719 O O . ALA A 1 226 ? 24.108 15.445 50.982 1.00 20.37 226 ALA A O 1
ATOM 1721 N N . GLY A 1 227 ? 24.680 14.694 48.947 1.00 11.00 227 GLY A N 1
ATOM 1722 C CA . GLY A 1 227 ? 23.648 15.442 48.246 1.00 10.31 227 GLY A CA 1
ATOM 1723 C C . GLY A 1 227 ? 22.271 14.830 48.360 1.00 14.94 227 GLY A C 1
ATOM 1724 O O . GLY A 1 227 ? 21.340 15.492 48.830 1.00 13.49 227 GLY A O 1
ATOM 1725 N N . GLN A 1 228 ? 22.107 13.588 47.902 1.00 9.37 228 GLN A N 1
ATOM 1726 C CA . GLN A 1 228 ? 20.773 12.972 47.933 1.00 10.70 228 GLN A CA 1
ATOM 1727 C C . GLN A 1 228 ? 20.862 11.487 47.616 1.00 12.66 228 GLN A C 1
ATOM 1728 O O . GLN A 1 228 ? 21.988 10.956 47.496 1.00 13.32 228 GLN A O 1
ATOM 1734 N N . ARG A 1 229 ? 19.751 10.774 47.487 1.00 11.05 229 ARG A N 1
ATOM 1735 C CA . ARG A 1 229 ? 19.723 9.343 47.210 1.00 10.26 229 ARG A CA 1
ATOM 1736 C C . ARG A 1 229 ? 20.326 8.522 48.338 1.00 13.17 229 ARG A C 1
ATOM 1737 O O . ARG A 1 229 ? 21.326 7.804 48.181 1.00 10.33 229 ARG A O 1
ATOM 1745 N N . MET A 1 230 ? 19.720 8.597 49.520 1.00 5.93 230 MET A N 1
ATOM 1746 C CA . MET A 1 230 ? 20.316 7.927 50.676 1.00 7.89 230 MET A CA 1
ATOM 1747 C C . MET A 1 230 ? 19.322 7.075 51.445 1.00 10.67 230 MET A C 1
ATOM 1748 O O . MET A 1 230 ? 19.116 7.276 52.644 1.00 9.36 230 MET A O 1
ATOM 1753 N N . PRO A 1 231 ? 18.687 6.093 50.835 1.00 8.27 231 PRO A N 1
ATOM 1754 C CA . PRO A 1 231 ? 18.812 5.740 49.430 1.00 7.41 231 PRO A CA 1
ATOM 1755 C C . PRO A 1 231 ? 17.763 6.370 48.531 1.00 8.84 231 PRO A C 1
ATOM 1756 O O . PRO A 1 231 ? 16.791 6.947 49.003 1.00 10.69 231 PRO A O 1
ATOM 1760 N N . ARG A 1 232 ? 17.963 6.212 47.226 1.00 10.42 232 ARG A N 1
ATOM 1761 C CA . ARG A 1 232 ? 16.889 6.346 46.243 1.00 10.39 232 ARG A CA 1
ATOM 1762 C C . ARG A 1 232 ? 16.543 4.914 45.799 1.00 11.67 232 ARG A C 1
ATOM 1763 O O . ARG A 1 232 ? 17.407 4.223 45.257 1.00 10.59 232 ARG A O 1
ATOM 1771 N N . ALA A 1 233 ? 15.304 4.497 46.030 1.00 8.57 233 ALA A N 1
ATOM 1772 C CA . ALA A 1 233 ? 14.870 3.134 45.738 1.00 3.93 233 ALA A CA 1
ATOM 1773 C C . ALA A 1 233 ? 13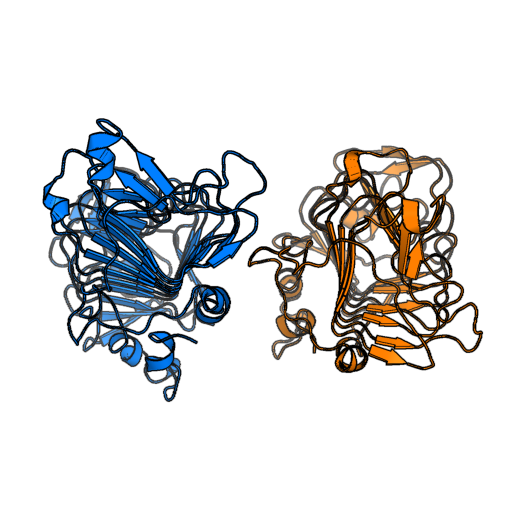.771 3.037 44.683 1.00 10.54 233 ALA A C 1
ATOM 1774 O O . ALA A 1 233 ? 12.985 3.968 44.519 1.00 11.25 233 ALA A O 1
ATOM 1776 N N . ARG A 1 234 ? 13.679 1.916 43.985 1.00 10.12 234 ARG A N 1
ATOM 1777 C CA . ARG A 1 234 ? 12.590 1.593 43.073 1.00 10.99 234 ARG A CA 1
ATOM 1778 C C . ARG A 1 234 ? 12.091 0.158 43.281 1.00 14.27 234 ARG A C 1
ATOM 1779 O O . ARG A 1 234 ? 12.941 -0.715 43.467 1.00 11.95 234 ARG A O 1
ATOM 1787 N N . TYR A 1 235 ? 10.788 -0.074 43.213 1.00 12.71 235 TYR A N 1
ATOM 1788 C CA . TYR A 1 235 ? 10.180 -1.399 43.193 1.00 9.78 235 TYR A CA 1
ATOM 1789 C C . TYR A 1 235 ? 10.347 -2.263 44.421 1.00 20.14 235 TYR A C 1
ATOM 1790 O O . TYR A 1 235 ? 9.384 -2.882 44.899 1.00 19.98 235 TYR A O 1
ATOM 1799 N N . GLY A 1 236 ? 11.538 -2.434 44.996 1.00 14.98 236 GLY A N 1
ATOM 1800 C CA . GLY A 1 236 ? 11.651 -3.437 46.053 1.00 10.66 236 GLY A CA 1
ATOM 1801 C C . GLY A 1 236 ? 11.440 -2.925 47.456 1.00 14.64 236 GLY A C 1
ATOM 1802 O O . GLY A 1 236 ? 10.676 -2.000 47.727 1.00 14.22 236 GLY A O 1
ATOM 1803 N N . LEU A 1 237 ? 12.147 -3.515 48.410 1.00 7.22 237 LEU A N 1
ATOM 1804 C CA . LEU A 1 237 ? 11.977 -3.215 49.827 1.00 7.29 237 LEU A CA 1
ATOM 1805 C C . LEU A 1 237 ? 13.289 -2.764 50.435 1.00 13.34 237 LEU A C 1
ATOM 1806 O O . LEU A 1 237 ? 14.289 -3.475 50.257 1.00 11.43 237 LEU A O 1
ATOM 1811 N N . VAL A 1 238 ? 13.285 -1.627 51.128 1.00 10.44 238 VAL A N 1
ATOM 1812 C CA . VAL A 1 238 ? 14.522 -1.219 51.791 1.00 8.05 238 VAL A CA 1
ATOM 1813 C C . VAL A 1 238 ? 14.238 -0.895 53.256 1.00 7.87 238 VAL A C 1
ATOM 1814 O O . VAL A 1 238 ? 13.366 -0.063 53.511 1.00 10.89 238 VAL A O 1
ATOM 1818 N N . HIS A 1 239 ? 14.967 -1.521 54.157 1.00 6.57 239 HIS A N 1
ATOM 1819 C CA . HIS A 1 239 ? 14.915 -1.202 55.576 1.00 12.19 239 HIS A CA 1
ATOM 1820 C C . HIS A 1 239 ? 16.042 -0.223 55.915 1.00 10.56 239 HIS A C 1
ATOM 1821 O O . HIS A 1 239 ? 17.215 -0.588 55.818 1.00 9.33 239 HIS A O 1
ATOM 1828 N N . VAL A 1 240 ? 15.691 0.993 56.281 1.00 6.43 240 VAL A N 1
ATOM 1829 C CA . VAL A 1 240 ? 16.685 2.037 56.587 1.00 5.63 240 VAL A CA 1
ATOM 1830 C C . VAL A 1 240 ? 16.727 2.252 58.088 1.00 12.05 240 VAL A C 1
ATOM 1831 O O . VAL A 1 240 ? 15.825 2.903 58.620 1.00 11.58 240 VAL A O 1
ATOM 1835 N N . ALA A 1 241 ? 17.738 1.704 58.783 1.00 6.22 241 ALA A N 1
ATOM 1836 C CA . ALA A 1 241 ? 17.685 1.644 60.237 1.00 5.97 241 ALA A CA 1
ATOM 1837 C C . ALA A 1 241 ? 18.897 2.193 60.974 1.00 9.51 241 ALA A C 1
ATOM 1838 O O . ALA A 1 241 ? 20.023 1.796 60.653 1.00 8.79 241 ALA A O 1
ATOM 1840 N N . ASN A 1 242 ? 18.723 3.050 61.969 1.00 7.43 242 ASN A N 1
ATOM 1841 C CA . ASN A 1 242 ? 19.790 3.555 62.826 1.00 5.64 242 ASN A CA 1
ATOM 1842 C C . ASN A 1 242 ? 20.966 4.133 62.026 1.00 9.07 242 ASN A C 1
ATOM 1843 O O . ASN A 1 242 ? 22.138 3.890 62.329 1.00 8.89 242 ASN A O 1
ATOM 1848 N N . ASN A 1 243 ? 20.613 4.926 61.009 1.00 7.68 243 ASN A N 1
ATOM 1849 C CA . ASN A 1 243 ? 21.633 5.703 60.304 1.00 8.77 243 ASN A CA 1
ATOM 1850 C C . ASN A 1 243 ? 21.632 7.151 60.789 1.00 12.22 243 ASN A C 1
ATOM 1851 O O . ASN A 1 243 ? 20.612 7.600 61.304 1.00 10.20 243 ASN A O 1
ATOM 1856 N N . ASN A 1 244 ? 22.728 7.876 60.607 1.00 4.83 244 ASN A N 1
ATOM 1857 C CA . ASN A 1 244 ? 22.840 9.273 61.049 1.00 4.94 244 ASN A CA 1
ATOM 1858 C C . ASN A 1 244 ? 22.979 10.196 59.858 1.00 9.04 244 ASN A C 1
ATOM 1859 O O . ASN A 1 244 ? 23.873 9.999 59.019 1.00 11.38 244 ASN A O 1
ATOM 1864 N N . TYR A 1 245 ? 22.124 11.209 59.710 1.00 4.47 245 TYR A N 1
ATOM 1865 C CA . TYR A 1 245 ? 22.145 12.047 58.529 1.00 4.99 245 TYR A CA 1
ATOM 1866 C C . TYR A 1 245 ? 22.526 13.494 58.884 1.00 11.55 245 TYR A C 1
ATOM 1867 O O . TYR A 1 245 ? 21.818 14.126 59.664 1.00 9.66 245 TYR A O 1
ATOM 1876 N N . ASP A 1 246 ? 23.603 13.986 58.292 1.00 8.07 246 ASP A N 1
ATOM 1877 C CA . ASP A 1 246 ? 23.940 15.398 58.216 1.00 8.32 246 ASP A CA 1
ATOM 1878 C C . ASP A 1 246 ? 23.041 16.091 57.199 1.00 8.32 246 ASP A C 1
ATOM 1879 O O . ASP A 1 246 ? 22.372 15.413 56.437 1.00 8.95 246 ASP A O 1
ATOM 1884 N N . PRO A 1 247 ? 22.987 17.419 57.168 1.00 9.00 247 PRO A N 1
ATOM 1885 C CA . PRO A 1 247 ? 22.205 18.114 56.149 1.00 10.80 247 PRO A CA 1
ATOM 1886 C C . PRO A 1 247 ? 22.543 17.681 54.724 1.00 16.03 247 PRO A C 1
ATOM 1887 O O . PRO A 1 247 ? 23.705 17.755 54.334 1.00 11.62 247 PRO A O 1
ATOM 1891 N N . TRP A 1 248 ? 21.509 17.264 54.002 1.00 11.23 248 TRP A N 1
ATOM 1892 C CA . TRP A 1 248 ? 21.485 16.847 52.616 1.00 9.54 248 TRP A CA 1
ATOM 1893 C C . TRP A 1 248 ? 21.381 18.080 51.720 1.00 11.82 248 TRP A C 1
ATOM 1894 O O . TRP A 1 248 ? 21.295 19.183 52.281 1.00 15.33 248 TRP A O 1
ATOM 1905 N N . ASN A 1 249 ? 21.333 17.898 50.413 1.00 11.46 249 ASN A N 1
ATOM 1906 C CA . ASN A 1 249 ? 21.246 19.017 49.477 1.00 8.80 249 ASN A CA 1
ATOM 1907 C C . ASN A 1 249 ? 19.875 19.119 48.827 1.00 25.30 249 ASN A C 1
ATOM 1908 O O . ASN A 1 249 ? 19.442 20.253 48.602 1.00 33.96 249 ASN A O 1
ATOM 1913 N N . ILE A 1 250 ? 19.264 17.971 48.513 1.00 16.16 250 ILE A N 1
ATOM 1914 C CA . ILE A 1 250 ? 17.965 17.983 47.847 1.00 15.89 250 ILE A CA 1
ATOM 1915 C C . ILE A 1 250 ? 16.925 17.280 48.717 1.00 20.82 250 ILE A C 1
ATOM 1916 O O . ILE A 1 250 ? 15.917 17.879 49.106 1.00 13.08 250 ILE A O 1
ATOM 19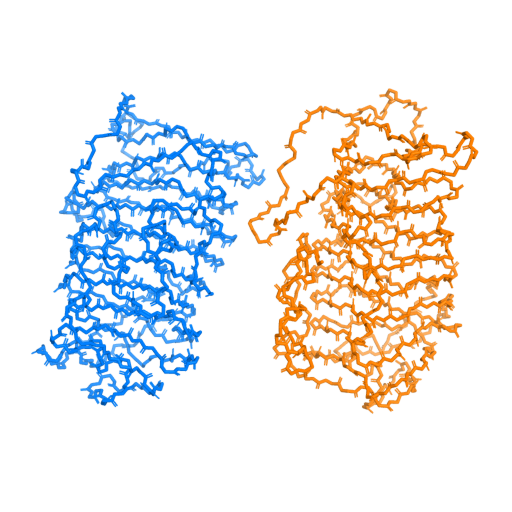21 N N . TYR A 1 251 ? 17.191 16.016 49.018 1.00 12.27 251 TYR A N 1
ATOM 1922 C CA . TYR A 1 251 ? 16.419 15.227 49.955 1.00 11.57 251 TYR A CA 1
ATOM 1923 C C . TYR A 1 251 ? 17.313 14.129 50.530 1.00 12.51 251 TYR A C 1
ATOM 1924 O O . TYR A 1 251 ? 18.424 13.952 50.029 1.00 12.41 251 TYR A O 1
ATOM 1933 N N . ALA A 1 252 ? 16.753 13.374 51.479 1.00 10.54 252 ALA A N 1
ATOM 1934 C CA . ALA A 1 252 ? 17.540 12.265 52.019 1.00 11.04 252 ALA A CA 1
ATOM 1935 C C . ALA A 1 252 ? 17.106 10.916 51.469 1.00 16.34 252 ALA A C 1
ATOM 1936 O O . ALA A 1 252 ? 17.939 10.155 50.985 1.00 12.92 252 ALA A O 1
ATOM 1938 N N . ILE A 1 253 ? 15.825 10.618 51.612 1.00 8.04 253 ILE A N 1
ATOM 1939 C CA . ILE A 1 253 ? 15.310 9.306 51.213 1.00 10.27 253 ILE A CA 1
ATOM 1940 C C . ILE A 1 253 ? 14.288 9.480 50.113 1.00 18.03 253 ILE A C 1
ATOM 1941 O O . ILE A 1 253 ? 13.386 10.316 50.237 1.00 11.41 253 ILE A O 1
ATOM 1946 N N . GLY A 1 254 ? 14.397 8.724 49.018 1.00 12.65 254 GLY A N 1
ATOM 1947 C CA . GLY A 1 254 ? 13.369 8.980 47.987 1.00 11.80 254 GLY A CA 1
ATOM 1948 C C . GLY A 1 254 ? 13.214 7.765 47.096 1.00 9.27 254 GLY A C 1
ATOM 1949 O O . GLY A 1 254 ? 13.814 6.709 47.335 1.00 11.74 254 GLY A O 1
ATOM 1950 N N . GLY A 1 255 ? 12.427 7.907 46.033 1.00 8.99 255 GLY A N 1
ATOM 1951 C CA . GLY A 1 255 ? 12.233 6.706 45.215 1.00 11.35 255 GLY A CA 1
ATOM 1952 C C . GLY A 1 255 ? 11.084 6.892 44.242 1.00 17.22 255 GLY A C 1
ATOM 1953 O O . GLY A 1 255 ? 10.371 7.905 44.267 1.00 11.35 255 GLY A O 1
ATOM 1954 N N . SER A 1 256 ? 10.918 5.870 43.403 1.00 13.54 256 SER A N 1
ATOM 1955 C CA . SER A 1 256 ? 9.892 5.887 42.360 1.00 11.76 256 SER A CA 1
ATOM 1956 C C . SER A 1 256 ? 9.420 4.463 42.112 1.00 15.84 256 SER A C 1
ATOM 1957 O O . SER A 1 256 ? 10.048 3.518 42.603 1.00 12.48 256 SER A O 1
ATOM 1960 N N . SER A 1 257 ? 8.308 4.332 41.379 1.00 13.79 257 SER A N 1
ATOM 1961 C CA . SER A 1 257 ? 7.789 2.993 41.105 1.00 14.21 257 SER A CA 1
ATOM 1962 C C . SER A 1 257 ? 7.582 2.193 42.389 1.00 12.65 257 SER A C 1
ATOM 1963 O O . SER A 1 257 ? 8.006 1.045 42.511 1.00 14.07 257 SER A O 1
ATOM 1966 N N . ASN A 1 258 ? 6.895 2.797 43.348 1.00 13.65 258 ASN A N 1
ATOM 1967 C CA . ASN A 1 258 ? 6.353 2.089 44.498 1.00 13.45 258 ASN A CA 1
ATOM 1968 C C . ASN A 1 258 ? 7.366 1.230 45.224 1.00 14.02 258 ASN A C 1
ATOM 1969 O O . ASN A 1 258 ? 7.166 0.021 45.362 1.00 11.92 258 ASN A O 1
ATOM 1974 N N . PRO A 1 259 ? 8.444 1.801 45.731 1.00 13.69 259 PRO A N 1
ATOM 1975 C CA . PRO A 1 259 ? 9.284 1.010 46.644 1.00 12.07 259 PRO A CA 1
ATOM 1976 C C . PRO A 1 259 ? 8.607 1.020 48.011 1.00 13.23 259 PRO A C 1
ATOM 1977 O O . PRO A 1 259 ? 7.832 1.934 48.338 1.00 10.88 259 PRO A O 1
ATOM 1981 N N . THR A 1 260 ? 8.913 0.006 48.802 1.00 10.96 260 THR A N 1
ATOM 1982 C CA . THR A 1 260 ? 8.571 -0.049 50.210 1.00 8.78 260 THR A CA 1
ATOM 1983 C C . THR A 1 260 ? 9.789 0.412 51.001 1.00 15.84 260 THR A C 1
ATOM 1984 O O . THR A 1 260 ? 10.847 -0.200 50.928 1.00 12.13 260 THR A O 1
ATOM 1988 N N . ILE A 1 261 ? 9.623 1.488 51.741 1.00 10.13 261 ILE A N 1
ATOM 1989 C CA . ILE A 1 261 ? 10.698 2.076 52.520 1.00 6.79 261 ILE A CA 1
ATOM 1990 C C . ILE A 1 261 ? 10.323 2.115 53.990 1.00 12.19 261 ILE A C 1
ATOM 1991 O O . ILE A 1 261 ? 9.389 2.800 54.374 1.00 12.28 261 ILE A O 1
ATOM 1996 N N . LEU A 1 262 ? 11.069 1.361 54.789 1.00 9.79 262 LEU A N 1
ATOM 1997 C CA . LEU A 1 262 ? 10.881 1.254 56.218 1.00 3.67 262 LEU A CA 1
ATOM 1998 C C . LEU A 1 262 ? 12.015 1.972 56.936 1.00 7.69 262 LEU A C 1
ATOM 1999 O O . LEU A 1 262 ? 13.096 1.429 57.145 1.00 8.90 262 LEU A O 1
ATOM 2004 N N . SER A 1 263 ? 11.715 3.229 57.290 1.00 6.95 263 SER A N 1
ATOM 2005 C CA . SER A 1 263 ? 12.658 4.068 58.016 1.00 9.78 263 SER A CA 1
ATOM 2006 C C . SER A 1 263 ? 12.457 3.885 59.517 1.00 11.03 263 SER A C 1
ATOM 2007 O O . SER A 1 263 ? 11.360 4.129 60.008 1.00 11.29 263 SER A O 1
ATOM 2010 N N . GLU A 1 264 ? 13.488 3.436 60.234 1.00 6.12 264 GLU A N 1
ATOM 2011 C CA . GLU A 1 264 ? 13.357 3.186 61.668 1.00 5.50 264 GLU A CA 1
ATOM 2012 C C . GLU A 1 264 ? 14.575 3.632 62.443 1.00 10.69 264 GLU A C 1
ATOM 2013 O O . GLU A 1 264 ? 15.694 3.205 62.118 1.00 10.76 264 GLU A O 1
ATOM 2019 N N . GLY A 1 265 ? 14.406 4.485 63.442 1.00 6.50 265 GLY A N 1
ATOM 2020 C CA . GLY A 1 265 ? 15.510 4.851 64.307 1.00 7.34 265 GLY A CA 1
ATOM 2021 C C . GLY A 1 265 ? 16.606 5.641 63.626 1.00 10.75 265 GLY A C 1
ATOM 2022 O O . GLY A 1 265 ? 17.766 5.623 64.088 1.00 10.91 265 GLY A O 1
ATOM 2023 N N . ASN A 1 266 ? 16.313 6.366 62.560 1.00 7.10 266 ASN A N 1
ATOM 2024 C CA . ASN A 1 266 ? 17.294 7.250 61.922 1.00 6.65 266 ASN A CA 1
ATOM 2025 C C . ASN A 1 266 ? 17.343 8.602 62.614 1.00 16.02 266 ASN A C 1
ATOM 2026 O O . ASN A 1 266 ? 16.374 8.960 63.295 1.00 10.34 266 ASN A O 1
ATOM 2031 N N . SER A 1 267 ? 18.424 9.354 62.444 1.00 7.57 267 SER A N 1
ATOM 2032 C CA . SER A 1 267 ? 18.459 10.723 62.968 1.00 7.77 267 SER A CA 1
ATOM 2033 C C . SER A 1 267 ? 18.714 11.656 61.784 1.00 18.39 267 SER A C 1
ATOM 2034 O O . SER A 1 267 ? 19.709 11.511 61.062 1.00 8.91 267 SER A O 1
ATOM 2037 N N . PHE A 1 268 ? 17.793 12.592 61.557 1.00 9.56 268 PHE A N 1
ATOM 2038 C CA . PHE A 1 268 ? 17.856 13.438 60.374 1.00 6.91 268 PHE A CA 1
ATOM 2039 C C . PHE A 1 268 ? 18.057 14.890 60.806 1.00 13.80 268 PHE A C 1
ATOM 2040 O O . PHE A 1 268 ? 17.198 15.408 61.529 1.00 11.34 268 PHE A O 1
ATOM 2048 N N . THR A 1 269 ? 19.143 15.516 60.385 1.00 13.76 269 THR A N 1
ATOM 2049 C CA . THR A 1 269 ? 19.372 16.946 60.641 1.00 7.88 269 THR A CA 1
ATOM 2050 C C . THR A 1 269 ? 19.174 17.713 59.349 1.00 8.02 269 THR A C 1
ATOM 2051 O O . THR A 1 269 ? 19.944 17.572 58.392 1.00 13.09 269 THR A O 1
ATOM 2055 N N . ALA A 1 270 ? 18.129 18.522 59.222 1.00 8.97 270 ALA A N 1
ATOM 2056 C CA . ALA A 1 270 ? 17.797 19.235 57.992 1.00 13.46 270 ALA A CA 1
ATOM 2057 C C . ALA A 1 270 ? 18.719 20.423 57.721 1.00 5.67 270 ALA A C 1
ATOM 2058 O O . ALA A 1 270 ? 19.273 21.004 58.656 1.00 10.39 270 ALA A O 1
ATOM 2060 N N . PRO A 1 271 ? 18.880 20.772 56.443 1.00 7.24 271 PRO A N 1
ATOM 2061 C CA . PRO A 1 271 ? 19.584 22.018 56.104 1.00 11.07 271 PRO A CA 1
ATOM 2062 C C . PRO A 1 271 ? 18.729 23.196 56.572 1.00 15.46 271 PRO A C 1
ATOM 2063 O O . PRO A 1 271 ? 17.607 22.993 57.044 1.00 12.10 271 PRO A O 1
ATOM 2067 N N . SER A 1 272 ? 19.299 24.377 56.391 1.00 9.86 272 SER A N 1
ATOM 2068 C CA . SER A 1 272 ? 18.578 25.578 56.805 1.00 13.40 272 SER A CA 1
ATOM 2069 C C . SER A 1 272 ? 17.427 25.961 55.910 1.00 14.34 272 SER A C 1
ATOM 2070 O O . SER A 1 272 ? 16.468 26.590 56.394 1.00 13.81 272 SER A O 1
ATOM 2073 N N . GLU A 1 273 ? 17.506 25.637 54.626 1.00 11.58 273 GLU A N 1
ATOM 2074 C CA . GLU A 1 273 ? 16.505 26.132 53.681 1.00 12.93 273 GLU A CA 1
ATOM 2075 C C . GLU A 1 273 ? 15.130 25.499 53.900 1.00 14.53 273 GLU A C 1
ATOM 2076 O O . GLU A 1 273 ? 15.029 24.289 54.085 1.00 13.26 273 GLU A O 1
ATOM 2082 N N . SER A 1 274 ? 14.094 26.330 53.844 1.00 15.11 274 SER A N 1
ATOM 2083 C CA . SER A 1 274 ? 12.710 25.890 53.926 1.00 14.84 274 SER A CA 1
ATOM 2084 C C . SER A 1 274 ? 12.352 24.757 52.980 1.00 13.85 274 SER A C 1
ATOM 2085 O O . SER A 1 274 ? 11.679 23.774 53.330 1.00 14.02 274 SER A O 1
ATOM 2088 N N . TYR A 1 275 ? 12.801 24.895 51.727 1.00 10.88 275 TYR A N 1
ATOM 2089 C CA . TYR A 1 275 ? 12.399 23.928 50.704 1.00 16.13 275 TYR A CA 1
ATOM 2090 C C . TYR A 1 275 ? 13.273 22.680 50.758 1.00 15.01 275 TYR A C 1
ATOM 2091 O O . TYR A 1 275 ? 13.191 21.828 49.870 1.00 15.46 275 TYR A O 1
ATOM 2100 N N . LYS A 1 276 ? 14.107 22.529 51.779 1.00 13.50 276 LYS A N 1
ATOM 2101 C CA . LYS A 1 276 ? 14.901 21.303 51.885 1.00 11.85 276 LYS A CA 1
ATOM 2102 C C . LYS A 1 276 ? 14.616 20.568 53.182 1.00 13.43 276 LYS A C 1
ATOM 2103 O O . LYS A 1 276 ? 15.333 19.624 53.520 1.00 10.35 276 LYS A O 1
ATOM 2109 N N . LYS A 1 277 ? 13.603 20.976 53.951 1.00 8.06 277 LYS A N 1
ATOM 2110 C CA . LYS A 1 277 ? 13.356 20.386 55.256 1.00 8.35 277 LYS A CA 1
ATOM 2111 C C . LYS A 1 277 ? 12.819 18.963 55.160 1.00 4.87 277 LYS A C 1
ATOM 2112 O O . LYS A 1 277 ? 12.988 18.175 56.091 1.00 10.55 277 LYS A O 1
ATOM 2118 N N . GLU A 1 278 ? 12.176 18.630 54.048 1.00 7.85 278 GLU A N 1
ATOM 2119 C CA . GLU A 1 278 ? 11.541 17.323 53.924 1.00 10.04 278 GLU A CA 1
ATOM 2120 C C . GLU A 1 278 ? 12.580 16.222 53.668 1.00 8.44 278 GLU A C 1
ATOM 2121 O O . GLU A 1 278 ? 13.401 16.323 52.761 1.00 13.12 278 GLU A O 1
ATOM 2127 N N . VAL A 1 279 ? 12.528 15.184 54.491 1.00 7.68 279 VAL A N 1
ATOM 2128 C CA . VAL A 1 279 ? 13.503 14.093 54.377 1.00 8.37 279 VAL A CA 1
ATOM 2129 C C . VAL A 1 279 ? 13.232 13.300 53.104 1.00 16.07 279 VAL A C 1
ATOM 2130 O O . VAL A 1 279 ? 14.166 12.909 52.399 1.00 11.67 279 VAL A O 1
ATOM 2134 N N . THR A 1 280 ? 11.953 13.056 52.837 1.00 9.62 280 THR A N 1
ATOM 2135 C CA . THR A 1 280 ? 11.413 12.241 51.768 1.00 7.78 280 THR A CA 1
ATOM 2136 C C . THR A 1 280 ? 11.159 12.981 50.462 1.00 12.09 280 THR A C 1
ATOM 2137 O O . THR A 1 280 ? 10.841 14.170 50.396 1.00 14.36 280 THR A O 1
ATOM 2141 N N . LYS A 1 281 ? 11.283 12.226 49.371 1.00 9.78 281 LYS A N 1
ATOM 2142 C CA . LYS A 1 281 ? 10.935 12.718 48.060 1.00 8.81 281 LYS A CA 1
ATOM 2143 C C . LYS A 1 281 ? 10.381 11.597 47.176 1.00 10.61 281 LYS A C 1
ATOM 2144 O O . LYS A 1 281 ? 11.085 10.637 46.886 1.00 9.92 281 LYS A O 1
ATOM 2150 N N . ARG A 1 282 ? 9.121 11.738 46.762 1.00 11.00 282 ARG A N 1
ATOM 2151 C CA . ARG A 1 282 ? 8.508 10.814 45.825 1.00 15.29 282 ARG A CA 1
ATOM 2152 C C . ARG A 1 282 ? 8.679 11.315 44.401 1.00 18.80 282 ARG A C 1
ATOM 2153 O O . ARG A 1 282 ? 8.396 12.464 44.072 1.00 15.45 282 ARG A O 1
ATOM 2161 N N . ILE A 1 283 ? 9.142 10.421 43.546 1.00 18.85 283 ILE A N 1
ATOM 2162 C CA . ILE A 1 283 ? 9.409 10.810 42.163 1.00 14.20 283 ILE A CA 1
ATOM 2163 C C . ILE A 1 283 ? 8.501 10.050 41.221 1.00 21.62 283 ILE A C 1
ATOM 2164 O O . ILE A 1 283 ? 8.392 8.828 41.332 1.00 22.45 283 ILE A O 1
ATOM 2169 N N . GLY A 1 284 ? 7.829 10.730 40.298 1.00 31.44 284 GLY A N 1
ATOM 2170 C CA . GLY A 1 284 ? 7.068 10.080 39.246 1.00 34.81 284 GLY A CA 1
ATOM 2171 C C . GLY A 1 284 ? 5.677 9.663 39.663 1.00 45.71 284 GLY A C 1
ATOM 2172 O O . GLY A 1 284 ? 5.065 8.742 39.112 1.00 43.95 284 GLY A O 1
ATOM 2173 N N . CYS A 1 285 ? 5.123 10.344 40.662 1.00 50.14 285 CYS A N 1
ATOM 2174 C CA . CYS A 1 285 ? 3.760 10.036 41.088 1.00 59.27 285 CYS A CA 1
ATOM 2175 C C . CYS A 1 285 ? 2.747 10.119 39.957 1.00 64.17 285 CYS A C 1
ATOM 2176 O O . CYS A 1 285 ? 2.815 11.000 39.093 1.00 57.20 285 CYS A O 1
ATOM 2179 N N . GLU A 1 286 ? 1.785 9.194 39.952 1.00 61.90 286 GLU A N 1
ATOM 2180 C CA . GLU A 1 286 ? 0.723 9.194 38.952 1.00 62.13 286 GLU A CA 1
ATOM 2181 C C . GLU A 1 286 ? -0.403 10.141 39.377 1.00 53.61 286 GLU A C 1
ATOM 2182 O O . GLU A 1 286 ? -1.104 10.696 38.537 1.00 62.70 286 GLU A O 1
ATOM 2188 N N . SER A 1 287 ? -0.534 10.287 40.685 1.00 35.56 287 SER A N 1
ATOM 2189 C CA . SER A 1 287 ? -1.491 11.149 41.354 1.00 32.88 287 SER A CA 1
ATOM 2190 C C . SER A 1 287 ? -1.288 11.028 42.856 1.00 29.45 287 SER A C 1
ATOM 2191 O O . SER A 1 287 ? -0.784 10.000 43.306 1.00 34.93 287 SER A O 1
ATOM 2194 N N . PRO A 1 288 ? -1.643 12.032 43.638 1.00 39.72 288 PRO A N 1
ATOM 2195 C CA . PRO A 1 288 ? -1.542 11.898 45.094 1.00 40.97 288 PRO A CA 1
ATOM 2196 C C . PRO A 1 288 ? -2.286 10.655 45.575 1.00 42.25 288 PRO A C 1
ATOM 2197 O O . PRO A 1 288 ? -1.870 9.966 46.503 1.00 34.65 288 PRO A O 1
ATOM 2201 N N . SER A 1 289 ? -3.408 10.364 44.923 1.00 36.11 289 SER A N 1
ATOM 2202 C CA . SER A 1 289 ? -4.199 9.213 45.335 1.00 37.78 289 SER A CA 1
ATOM 2203 C C . SER A 1 289 ? -3.428 7.917 45.113 1.00 33.04 289 SER A C 1
ATOM 2204 O O . SER A 1 289 ? -3.484 7.013 45.946 1.00 24.81 289 SER A O 1
ATOM 2207 N N . ALA A 1 290 ? -2.720 7.854 43.991 1.00 26.85 290 ALA A N 1
ATOM 2208 C CA . ALA A 1 290 ? -1.932 6.682 43.645 1.00 28.74 290 ALA A CA 1
ATOM 2209 C C . ALA A 1 290 ? -0.666 6.583 44.495 1.00 39.40 290 ALA A C 1
ATOM 2210 O O . ALA A 1 290 ? -0.264 5.513 44.974 1.00 25.55 290 ALA A O 1
ATOM 2212 N N . CYS A 1 291 ? -0.001 7.730 44.674 1.00 27.99 291 CYS A N 1
ATOM 2213 C CA . CYS A 1 291 ? 1.269 7.711 45.403 1.00 22.50 291 CYS A CA 1
ATOM 2214 C C . CYS A 1 291 ? 0.974 7.415 46.854 1.00 17.58 291 CYS A C 1
ATOM 2215 O O . CYS A 1 291 ? 1.809 6.925 47.620 1.00 20.26 291 CYS A O 1
ATOM 2218 N N . ALA A 1 292 ? -0.276 7.676 47.266 1.00 20.82 292 ALA A N 1
ATOM 2219 C CA . ALA A 1 292 ? -0.637 7.359 48.646 1.00 25.44 292 ALA A CA 1
ATOM 2220 C C . ALA A 1 292 ? -0.639 5.860 48.899 1.00 14.03 292 ALA A C 1
ATOM 2221 O O . ALA A 1 292 ? -0.740 5.430 50.046 1.00 24.35 292 ALA A O 1
ATOM 2223 N N . ASN A 1 293 ? -0.536 5.036 47.851 1.00 15.79 293 ASN A N 1
ATOM 2224 C CA . ASN A 1 293 ? -0.533 3.588 48.080 1.00 13.15 293 ASN A CA 1
ATOM 2225 C C . ASN A 1 293 ? 0.855 3.117 48.496 1.00 15.11 293 ASN A C 1
ATOM 2226 O O . ASN A 1 293 ? 0.984 2.017 49.041 1.00 14.23 293 ASN A O 1
ATOM 2231 N N . TRP A 1 294 ? 1.880 3.940 48.231 1.00 10.14 294 TRP A N 1
ATOM 2232 C CA . TRP A 1 294 ? 3.233 3.437 48.545 1.00 8.18 294 TRP A CA 1
ATOM 2233 C C . TRP A 1 294 ? 3.437 3.326 50.041 1.00 8.85 294 TRP A C 1
ATOM 2234 O O . TRP A 1 294 ? 3.055 4.151 50.857 1.00 14.01 294 TRP A O 1
ATOM 2245 N N . VAL A 1 295 ? 4.098 2.272 50.510 1.00 8.54 295 VAL A N 1
ATOM 2246 C CA . VAL A 1 295 ? 4.191 2.106 51.953 1.00 9.61 295 VAL A CA 1
ATOM 2247 C C . VAL A 1 295 ? 5.561 2.642 52.381 1.00 12.58 295 VAL A C 1
ATOM 2248 O O . VAL A 1 295 ? 6.565 1.953 52.229 1.00 10.71 295 VAL A O 1
ATOM 2252 N N . TRP A 1 296 ? 5.543 3.884 52.843 1.00 9.98 296 TRP A N 1
ATOM 2253 C CA . TRP A 1 296 ? 6.747 4.546 53.333 1.00 10.64 296 TRP A CA 1
ATOM 2254 C C . TRP A 1 296 ? 6.535 4.887 54.799 1.00 10.47 296 TRP A C 1
ATOM 2255 O O . TRP A 1 296 ? 5.789 5.811 55.119 1.00 10.70 296 TRP A O 1
ATOM 2266 N N . ARG A 1 297 ? 7.183 4.149 55.692 1.00 5.55 297 ARG A N 1
ATOM 2267 C CA . ARG A 1 297 ? 6.957 4.316 57.114 1.00 5.84 297 ARG A CA 1
ATOM 2268 C C . ARG A 1 297 ? 8.155 4.909 57.860 1.00 11.62 297 ARG A C 1
ATOM 2269 O O . ARG A 1 297 ? 9.311 4.629 57.517 1.00 15.45 297 ARG A O 1
ATOM 2277 N N . SER A 1 298 ? 7.835 5.724 58.862 1.00 9.41 298 SER A N 1
ATOM 2278 C CA . SER A 1 298 ? 8.846 6.293 59.755 1.00 11.15 298 SER A CA 1
ATOM 2279 C C . SER A 1 298 ? 8.537 5.877 61.190 1.00 17.65 298 SER A C 1
ATOM 2280 O O . SER A 1 298 ? 7.473 6.236 61.713 1.00 13.69 298 SER A O 1
ATOM 2283 N N . THR A 1 299 ? 9.424 5.123 61.829 1.00 5.47 299 THR A N 1
ATOM 2284 C CA . THR A 1 299 ? 9.241 4.637 63.185 1.00 8.35 299 THR A CA 1
ATOM 2285 C C . THR A 1 299 ? 10.375 5.021 64.114 1.00 11.17 299 THR A C 1
ATOM 2286 O O . THR A 1 299 ? 11.512 4.615 63.826 1.00 15.16 299 THR A O 1
ATOM 2290 N N . ARG A 1 300 ? 10.125 5.737 65.192 1.00 8.14 300 ARG A N 1
ATOM 2291 C CA . ARG A 1 300 ? 11.115 6.149 66.187 1.00 10.51 300 ARG A CA 1
ATOM 2292 C C . ARG A 1 300 ? 12.313 6.873 65.578 1.00 10.05 300 ARG A C 1
ATOM 2293 O O . ARG A 1 300 ? 13.422 6.800 66.099 1.00 11.66 300 ARG A O 1
ATOM 2301 N N . ASP A 1 301 ? 12.074 7.567 64.482 1.00 10.93 301 ASP A N 1
ATOM 2302 C CA . ASP A 1 301 ? 13.078 8.455 63.875 1.00 9.01 301 ASP A CA 1
ATOM 2303 C C . ASP A 1 301 ? 13.247 9.682 64.746 1.00 13.93 301 ASP A C 1
ATOM 2304 O O . ASP A 1 301 ? 12.359 10.049 65.514 1.00 13.50 301 ASP A O 1
ATOM 2309 N N . ALA A 1 302 ? 14.397 10.340 64.656 1.00 9.50 302 ALA A N 1
ATOM 2310 C CA . ALA A 1 302 ? 14.597 11.611 65.357 1.00 10.04 302 ALA A CA 1
ATOM 2311 C C . ALA A 1 302 ? 14.776 12.725 64.327 1.00 18.32 302 ALA A C 1
ATOM 2312 O O . ALA A 1 302 ? 15.376 12.439 63.281 1.00 12.22 302 ALA A O 1
ATOM 2314 N N . PHE A 1 303 ? 14.279 13.930 64.602 1.00 11.67 303 PHE A N 1
ATOM 2315 C CA . PHE A 1 303 ? 14.273 14.999 63.604 1.00 10.13 303 PHE A CA 1
ATOM 2316 C C . PHE A 1 303 ? 14.876 16.261 64.201 1.00 14.91 303 PHE A C 1
ATOM 2317 O O . PHE A 1 303 ? 14.454 16.718 65.249 1.00 18.20 303 PHE A O 1
ATOM 2325 N N . ILE A 1 304 ? 15.872 16.806 63.522 1.00 11.29 304 ILE A N 1
ATOM 2326 C CA . ILE A 1 304 ? 16.574 17.967 64.062 1.00 10.84 304 ILE A CA 1
ATOM 2327 C C . ILE A 1 304 ? 16.495 19.100 63.049 1.00 13.13 304 ILE A C 1
ATOM 2328 O O . ILE A 1 304 ? 16.459 18.877 61.831 1.00 9.70 304 ILE A O 1
ATOM 2333 N N . ASN A 1 305 ? 16.453 20.333 63.548 1.00 11.25 305 ASN A N 1
ATOM 2334 C CA . ASN A 1 305 ? 16.479 21.513 62.697 1.00 9.94 305 ASN A CA 1
ATOM 2335 C C . ASN A 1 305 ? 15.322 21.537 61.723 1.00 7.22 305 ASN A C 1
ATOM 2336 O O . ASN A 1 305 ? 15.481 22.028 60.603 1.00 10.45 305 ASN A O 1
ATOM 2341 N N . GLY A 1 306 ? 14.146 21.044 62.131 1.00 10.01 306 GLY A N 1
ATOM 2342 C CA . GLY A 1 306 ? 12.975 21.247 61.280 1.00 14.89 306 GLY A CA 1
ATOM 2343 C C . GLY A 1 306 ? 12.736 20.140 60.270 1.00 12.79 306 GLY A C 1
ATOM 2344 O O . GLY A 1 306 ? 11.817 20.199 59.452 1.00 13.64 306 GLY A O 1
ATOM 2345 N N . ALA A 1 307 ? 13.561 19.104 60.290 1.00 7.96 307 ALA A N 1
ATOM 2346 C CA . ALA A 1 307 ? 13.376 17.961 59.400 1.00 6.93 307 ALA A CA 1
ATOM 2347 C C . ALA A 1 307 ? 12.030 17.279 59.626 1.00 7.79 307 ALA A C 1
ATOM 2348 O O . ALA A 1 307 ? 11.607 17.191 60.779 1.00 7.21 307 A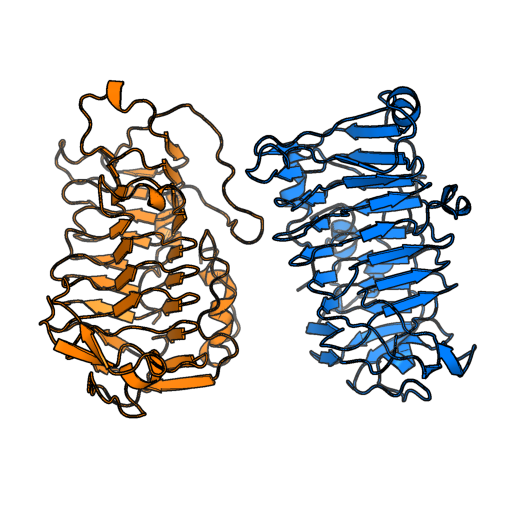LA A O 1
ATOM 2350 N N . TYR A 1 308 ? 11.418 16.763 58.569 1.00 8.57 308 TYR A N 1
ATOM 2351 C CA . TYR A 1 308 ? 10.249 15.911 58.743 1.00 9.97 308 TYR A CA 1
ATOM 2352 C C . TYR A 1 308 ? 10.155 14.877 57.630 1.00 11.09 308 TYR A C 1
ATOM 2353 O O . TYR A 1 308 ? 10.672 15.068 56.519 1.00 9.18 308 TYR A O 1
ATOM 2362 N N . PHE A 1 309 ? 9.471 13.783 57.959 1.00 10.61 309 PHE A N 1
ATOM 2363 C CA . PHE A 1 309 ? 9.279 12.659 57.040 1.00 10.24 309 PHE A CA 1
ATOM 2364 C C . PHE A 1 309 ? 7.808 12.574 56.677 1.00 10.41 309 PHE A C 1
ATOM 2365 O O . PHE A 1 309 ? 6.973 12.509 57.578 1.00 12.99 309 PHE A O 1
ATOM 2373 N N . VAL A 1 310 ? 7.481 12.543 55.397 1.00 8.94 310 VAL A N 1
ATOM 2374 C CA . VAL A 1 310 ? 6.073 12.396 55.005 1.00 9.60 310 VAL A CA 1
ATOM 2375 C C . VAL A 1 310 ? 5.810 10.913 54.765 1.00 12.82 310 VAL A C 1
ATOM 2376 O O . VAL A 1 310 ? 6.270 10.308 53.793 1.00 10.95 310 VAL A O 1
ATOM 2380 N N . SER A 1 311 ? 5.078 10.339 55.709 1.00 14.32 311 SER A N 1
ATOM 2381 C CA . SER A 1 311 ? 4.715 8.926 55.695 1.00 14.55 311 SER A CA 1
ATOM 2382 C C . SER A 1 311 ? 3.561 8.611 54.762 1.00 20.39 311 SER A C 1
ATOM 2383 O O . SER A 1 311 ? 2.747 9.494 54.445 1.00 16.34 311 SER A O 1
ATOM 2386 N N . SER A 1 312 ? 3.466 7.361 54.329 1.00 10.14 312 SER A N 1
ATOM 2387 C CA . SER A 1 312 ? 2.283 6.905 53.584 1.00 14.79 312 SER A CA 1
ATOM 2388 C C . SER A 1 312 ? 2.087 5.417 53.887 1.00 20.28 312 SER A C 1
ATOM 2389 O O . SER A 1 312 ? 3.054 4.688 54.149 1.00 12.95 312 SER A O 1
ATOM 2392 N N . GLY A 1 313 ? 0.841 4.959 53.901 1.00 30.25 313 GLY A N 1
ATOM 2393 C CA . GLY A 1 313 ? 0.524 3.575 54.269 1.00 27.22 313 GLY A CA 1
ATOM 2394 C C . GLY A 1 313 ? 0.203 3.516 55.751 1.00 30.23 313 GLY A C 1
ATOM 2395 O O . GLY A 1 313 ? 0.448 4.498 56.463 1.00 33.22 313 GLY A O 1
ATOM 2396 N N . LYS A 1 314 ? -0.338 2.416 56.268 1.00 19.49 314 LYS A N 1
ATOM 2397 C CA . LYS A 1 314 ? -0.726 2.400 57.678 1.00 24.98 314 LYS A CA 1
ATOM 2398 C C . LYS A 1 314 ? 0.426 1.974 58.586 1.00 40.98 314 LYS A C 1
ATOM 2399 O O . LYS A 1 314 ? 1.417 1.359 58.186 1.00 31.28 314 LYS A O 1
ATOM 2405 N N . THR A 1 315 ? 0.295 2.302 59.872 1.00 48.59 315 THR A N 1
ATOM 2406 C CA . THR A 1 315 ? 1.341 1.975 60.839 1.00 46.56 315 THR A CA 1
ATOM 2407 C C . THR A 1 315 ? 1.324 0.494 61.189 1.00 46.45 315 THR A C 1
ATOM 2408 O O . THR A 1 315 ? 0.282 -0.159 61.256 1.00 65.21 315 THR A O 1
ATOM 2412 N N . GLU A 1 316 ? 2.506 -0.067 61.409 1.00 38.76 316 GLU A N 1
ATOM 2413 C CA . GLU A 1 316 ? 2.610 -1.516 61.612 1.00 48.11 316 GLU A CA 1
ATOM 2414 C C . GLU A 1 316 ? 3.970 -1.815 62.219 1.00 61.54 316 GLU A C 1
ATOM 2415 O O . GLU A 1 316 ? 4.885 -0.990 62.107 1.00 76.85 316 GLU A O 1
ATOM 2421 N N . GLU A 1 317 ? 4.127 -2.961 62.868 1.00 71.18 317 GLU A N 1
ATOM 2422 C CA . GLU A 1 317 ? 5.414 -3.329 63.452 1.00 75.17 317 GLU A CA 1
ATOM 2423 C C . GLU A 1 317 ? 6.309 -3.969 62.392 1.00 63.63 317 GLU A C 1
ATOM 2424 O O . GLU A 1 317 ? 5.796 -4.753 61.592 1.00 38.65 317 GLU A O 1
ATOM 2430 N N . THR A 1 318 ? 7.592 -3.626 62.409 1.00 61.81 318 THR A N 1
ATOM 2431 C CA . THR A 1 318 ? 8.547 -4.176 61.448 1.00 53.73 318 THR A CA 1
ATOM 2432 C C . THR A 1 318 ? 8.530 -5.702 61.529 1.00 46.95 318 THR A C 1
ATOM 2433 O O . THR A 1 318 ? 8.918 -6.244 62.571 1.00 28.62 318 THR A O 1
ATOM 2437 N N . ASN A 1 319 ? 8.074 -6.337 60.454 1.00 42.78 319 ASN A N 1
ATOM 2438 C CA . ASN A 1 319 ? 8.057 -7.803 60.382 1.00 40.65 319 ASN A CA 1
ATOM 2439 C C . ASN A 1 319 ? 8.577 -8.307 59.039 1.00 25.72 319 ASN A C 1
ATOM 2440 O O . ASN A 1 319 ? 7.846 -8.822 58.191 1.00 23.34 319 ASN A O 1
ATOM 2445 N N . ILE A 1 320 ? 9.885 -8.150 58.819 1.00 17.67 320 ILE A N 1
ATOM 2446 C CA . ILE A 1 320 ? 10.458 -8.467 57.513 1.00 14.11 320 ILE A CA 1
ATOM 2447 C C . ILE A 1 320 ? 11.595 -9.476 57.561 1.00 10.93 320 ILE A C 1
ATOM 2448 O O . ILE A 1 320 ? 11.924 -9.988 56.487 1.00 13.74 320 ILE A O 1
ATOM 2453 N N . TYR A 1 321 ? 12.178 -9.722 58.727 1.00 10.03 321 TYR A N 1
ATOM 2454 C CA . TYR A 1 321 ? 13.366 -10.535 58.925 1.00 7.94 321 TYR A CA 1
ATOM 2455 C C . TYR A 1 321 ? 13.080 -11.896 59.560 1.00 12.48 321 TYR A C 1
ATOM 2456 O O . TYR A 1 321 ? 12.232 -11.957 60.449 1.00 16.64 321 TYR A O 1
ATOM 2465 N N . ASN A 1 322 ? 13.789 -12.942 59.183 1.00 13.27 322 ASN A N 1
ATOM 2466 C CA . ASN A 1 322 ? 13.758 -14.219 59.895 1.00 11.68 322 ASN A CA 1
ATOM 2467 C C . ASN A 1 322 ? 14.763 -14.200 61.032 1.00 12.19 322 ASN A C 1
ATOM 2468 O O . ASN A 1 322 ? 15.452 -13.217 61.302 1.00 13.45 322 ASN A O 1
ATOM 2473 N N . SER A 1 323 ? 14.923 -15.320 61.741 1.00 12.10 323 SER A N 1
ATOM 2474 C CA . SER A 1 323 ? 15.759 -15.330 62.924 1.00 12.57 323 SER A CA 1
ATOM 2475 C C . SER A 1 323 ? 17.238 -15.138 62.579 1.00 14.44 323 SER A C 1
ATOM 2476 O O . SER A 1 323 ? 18.014 -14.718 63.437 1.00 15.51 323 SER A O 1
ATOM 2479 N N . ASN A 1 324 ? 17.598 -15.473 61.342 1.00 11.64 324 ASN A N 1
ATOM 2480 C CA . ASN A 1 324 ? 19.020 -15.312 60.988 1.00 11.64 324 ASN A CA 1
ATOM 2481 C C . ASN A 1 324 ? 19.347 -13.870 60.607 1.00 15.38 324 ASN A C 1
ATOM 2482 O O . ASN A 1 324 ? 20.531 -13.529 60.502 1.00 14.93 324 ASN A O 1
ATOM 2487 N N . GLU A 1 325 ? 18.342 -13.026 60.413 1.00 14.47 325 GLU A N 1
ATOM 2488 C CA . GLU A 1 325 ? 18.485 -11.671 59.895 1.00 8.38 325 GLU A CA 1
ATOM 2489 C C . GLU A 1 325 ? 18.179 -10.579 60.917 1.00 14.99 325 GLU A C 1
ATOM 2490 O O . GLU A 1 325 ? 18.733 -9.481 60.808 1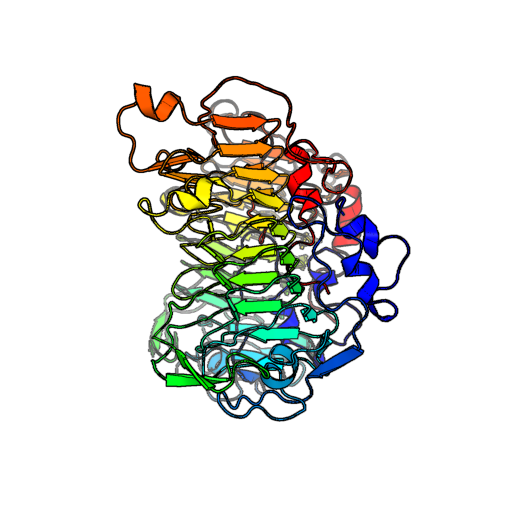.00 13.22 325 GLU A O 1
ATOM 2496 N N . ALA A 1 326 ? 17.284 -10.853 61.862 1.00 10.34 326 ALA A N 1
ATOM 2497 C CA . ALA A 1 326 ? 16.712 -9.846 62.738 1.00 12.62 326 ALA A CA 1
ATOM 2498 C C . ALA A 1 326 ? 17.769 -9.197 63.608 1.00 13.76 326 ALA A C 1
ATOM 2499 O O . ALA A 1 326 ? 18.724 -9.857 64.020 1.00 17.05 326 ALA A O 1
ATOM 2501 N N . PHE A 1 327 ? 17.595 -7.908 63.916 1.00 10.16 327 PHE A N 1
ATOM 2502 C CA . PHE A 1 327 ? 18.480 -7.271 64.867 1.00 9.59 327 PHE A CA 1
ATOM 2503 C C . PHE A 1 327 ? 17.774 -6.092 65.533 1.00 12.58 327 PHE A C 1
ATOM 2504 O O . PHE A 1 327 ? 16.793 -5.572 64.999 1.00 12.74 327 PHE A O 1
ATOM 2512 N N . LYS A 1 328 ? 18.285 -5.675 66.672 1.00 12.66 328 LYS A N 1
ATOM 2513 C CA . LYS A 1 328 ? 17.612 -4.599 67.401 1.00 14.01 328 LYS A CA 1
ATOM 2514 C C . LYS A 1 328 ? 17.854 -3.230 66.791 1.00 12.11 328 LYS A C 1
ATOM 2515 O O . LYS A 1 328 ? 18.989 -2.867 66.499 1.00 13.15 328 LYS A O 1
ATOM 2521 N N . VAL A 1 329 ? 16.796 -2.456 66.620 1.00 12.35 329 VAL A N 1
ATOM 2522 C CA . VAL A 1 329 ? 16.900 -1.069 66.193 1.00 11.46 329 VAL A CA 1
ATOM 2523 C C . VAL A 1 329 ? 16.536 -0.178 67.374 1.00 17.69 329 VAL A C 1
ATOM 2524 O O . VAL A 1 329 ? 15.454 -0.339 67.964 1.00 14.75 329 VAL A O 1
ATOM 2528 N N . GLU A 1 330 ? 17.433 0.734 67.747 1.00 11.79 330 GLU A N 1
ATOM 2529 C CA . GLU A 1 330 ? 17.154 1.687 68.820 1.00 10.65 330 GLU A CA 1
ATOM 2530 C C . GLU A 1 330 ? 16.427 2.916 68.306 1.00 12.35 330 GLU A C 1
ATOM 2531 O O . GLU A 1 330 ? 16.316 3.114 67.095 1.00 9.95 330 GLU A O 1
ATOM 2537 N N . ASN A 1 331 ? 15.947 3.736 69.239 1.00 9.43 331 ASN A N 1
ATOM 2538 C CA . ASN A 1 331 ? 15.378 5.025 68.913 1.00 9.21 331 ASN A CA 1
ATOM 2539 C C . ASN A 1 331 ? 16.369 5.932 68.182 1.00 13.12 331 ASN A C 1
ATOM 2540 O O . ASN A 1 331 ? 17.570 5.813 68.420 1.00 10.39 331 ASN A O 1
ATOM 2545 N N . GLY A 1 332 ? 15.868 6.825 67.339 1.00 11.74 332 GLY A N 1
ATOM 2546 C CA . GLY A 1 332 ? 16.752 7.672 66.540 1.00 11.72 332 GLY A CA 1
ATOM 2547 C C . GLY A 1 332 ? 17.660 8.554 67.351 1.00 14.65 332 GLY A C 1
ATOM 2548 O O . GLY A 1 332 ? 18.723 9.027 66.919 1.00 14.32 332 GLY A O 1
ATOM 2549 N N . ASN A 1 333 ? 17.291 8.824 68.608 1.00 12.34 333 ASN A N 1
ATOM 2550 C CA . ASN A 1 333 ? 18.225 9.605 69.422 1.00 14.01 333 ASN A CA 1
ATOM 2551 C C . ASN A 1 333 ? 19.526 8.848 69.631 1.00 14.50 333 ASN A C 1
ATOM 2552 O O . ASN A 1 333 ? 20.545 9.464 69.961 1.00 17.80 333 ASN A O 1
ATOM 2557 N N . ALA A 1 334 ? 19.515 7.527 69.463 1.00 10.96 334 ALA A N 1
ATOM 2558 C CA . ALA A 1 334 ? 20.769 6.787 69.671 1.00 14.25 334 ALA A CA 1
ATOM 2559 C C . ALA A 1 334 ? 21.643 6.705 68.434 1.00 11.34 334 ALA A C 1
ATOM 2560 O O . ALA A 1 334 ? 22.794 6.281 68.522 1.00 15.72 334 ALA A O 1
ATOM 2562 N N . ALA A 1 335 ? 21.154 7.077 67.260 1.00 11.32 335 ALA A N 1
ATOM 2563 C CA . ALA A 1 335 ? 21.868 6.883 65.998 1.00 11.05 335 ALA A CA 1
ATOM 2564 C C . ALA A 1 335 ? 23.231 7.543 65.971 1.00 14.94 335 ALA A C 1
ATOM 2565 O O . ALA A 1 335 ? 24.170 6.917 65.454 1.00 13.14 335 ALA A O 1
ATOM 2567 N N . PRO A 1 336 ? 23.423 8.750 66.459 1.00 14.70 336 PRO A N 1
ATOM 2568 C CA . PRO A 1 336 ? 24.799 9.269 66.513 1.00 12.32 336 PRO A CA 1
ATOM 2569 C C . PRO A 1 336 ? 25.734 8.343 67.266 1.00 9.90 336 PRO A C 1
ATOM 2570 O O . PRO A 1 336 ? 26.879 8.125 66.839 1.00 16.91 336 PRO A O 1
ATOM 2574 N N . GLN A 1 337 ? 25.311 7.772 68.386 1.00 12.66 337 GLN A N 1
ATOM 2575 C CA . GLN A 1 337 ? 26.217 6.872 69.108 1.00 18.80 337 GLN A CA 1
ATOM 2576 C C . GLN A 1 337 ? 26.476 5.574 68.344 1.00 15.50 337 GLN A C 1
ATOM 2577 O O . GLN A 1 337 ? 27.591 5.039 68.376 1.00 13.40 337 GLN A O 1
ATOM 2583 N N . LEU A 1 338 ? 25.429 5.086 67.684 1.00 12.03 338 LEU A N 1
ATOM 2584 C CA . LEU A 1 338 ? 25.522 3.783 67.009 1.00 12.67 338 LEU A CA 1
ATOM 2585 C C . LEU A 1 338 ? 26.372 3.869 65.750 1.00 10.45 338 LEU A C 1
ATOM 2586 O O . LEU A 1 338 ? 26.800 2.830 65.236 1.00 13.70 338 LEU A O 1
ATOM 2591 N N . THR A 1 339 ? 26.596 5.095 65.266 1.00 9.08 339 THR A N 1
ATOM 2592 C CA . THR A 1 339 ? 27.327 5.302 64.024 1.00 11.17 339 THR A CA 1
ATOM 2593 C C . THR A 1 339 ? 28.671 5.981 64.280 1.00 12.70 339 THR A C 1
ATOM 2594 O O . THR A 1 339 ? 29.300 6.434 63.315 1.00 9.86 339 THR A O 1
ATOM 2598 N N . LYS A 1 340 ? 29.098 6.061 65.540 1.00 12.44 340 LYS A N 1
ATOM 2599 C CA . LYS A 1 340 ? 30.323 6.814 65.838 1.00 16.19 340 LYS A CA 1
ATOM 2600 C C . LYS A 1 340 ? 31.533 6.202 65.148 1.00 17.68 340 LYS A C 1
ATOM 2601 O O . LYS A 1 340 ? 32.475 6.934 64.838 1.00 16.42 340 LYS A O 1
ATOM 2607 N N . ASN A 1 341 ? 31.493 4.886 64.904 1.00 10.18 341 ASN A N 1
ATOM 2608 C CA . ASN A 1 341 ? 32.651 4.276 64.226 1.00 12.80 341 ASN A CA 1
ATOM 2609 C C . ASN A 1 341 ? 32.431 4.013 62.748 1.00 14.68 341 ASN A C 1
ATOM 2610 O O . ASN A 1 341 ? 33.141 3.219 62.096 1.00 8.35 341 ASN A O 1
ATOM 2615 N N . ALA A 1 342 ? 31.435 4.683 62.151 1.00 9.38 342 ALA A N 1
ATOM 2616 C CA . ALA A 1 342 ? 31.181 4.472 60.724 1.00 4.76 342 ALA A CA 1
ATOM 2617 C C . ALA A 1 342 ? 32.426 4.774 59.884 1.00 10.37 342 ALA A C 1
ATOM 2618 O O . ALA A 1 342 ? 33.231 5.632 60.262 1.00 11.09 342 ALA A O 1
ATOM 2620 N N . GLY A 1 343 ? 32.561 4.095 58.749 1.00 6.23 343 GLY A N 1
ATOM 2621 C CA . GLY A 1 343 ? 33.760 4.344 57.938 1.00 9.40 343 GLY A CA 1
ATOM 2622 C C . GLY A 1 343 ? 34.821 3.306 58.280 1.00 9.15 343 GLY A C 1
ATOM 2623 O O . GLY A 1 343 ? 34.578 2.356 59.044 1.00 10.85 343 GLY A O 1
ATOM 2624 N N . VAL A 1 344 ? 36.014 3.432 57.700 1.00 8.54 344 VAL A N 1
ATOM 2625 C CA . VAL A 1 344 ? 36.987 2.354 57.871 1.00 7.14 344 VAL A CA 1
ATOM 2626 C C . VAL A 1 344 ? 37.358 2.118 59.332 1.00 6.55 344 VAL A C 1
ATOM 2627 O O . VAL A 1 344 ? 37.317 3.004 60.174 1.00 9.79 344 VAL A O 1
ATOM 2631 N N . VAL A 1 345 ? 37.729 0.879 59.630 1.00 11.77 345 VAL A N 1
ATOM 2632 C CA . VAL A 1 345 ? 38.198 0.499 60.953 1.00 13.96 345 VAL A CA 1
ATOM 2633 C C . VAL A 1 345 ? 39.637 0.939 61.190 1.00 24.96 345 VAL A C 1
ATOM 2634 O O . VAL A 1 345 ? 40.511 0.755 60.330 1.00 24.46 345 VAL A O 1
ATOM 2638 N N . THR A 1 346 ? 39.917 1.508 62.362 1.00 23.70 346 THR A N 1
ATOM 2639 C CA . THR A 1 346 ? 41.338 1.789 62.616 1.00 38.09 346 THR A CA 1
ATOM 2640 C C . THR A 1 346 ? 41.840 1.259 63.951 1.00 51.90 346 THR A C 1
ATOM 2641 O O . THR A 1 346 ? 42.108 0.039 64.027 1.00 80.57 346 THR A O 1
ATOM 2646 N N . ASP B 1 1 ? 44.682 14.743 78.157 1.00 76.13 1 ASP B N 1
ATOM 2647 C CA . ASP B 1 1 ? 44.424 15.034 76.752 1.00 64.93 1 ASP B CA 1
ATOM 2648 C C . ASP B 1 1 ? 42.959 15.374 76.481 1.00 50.78 1 ASP B C 1
ATOM 2649 O O . ASP B 1 1 ? 42.037 14.785 77.047 1.00 71.14 1 ASP B O 1
ATOM 2654 N N . ASN B 1 2 ? 42.742 16.331 75.586 1.00 26.34 2 ASN B N 1
ATOM 2655 C CA . ASN B 1 2 ? 41.394 16.717 75.157 1.00 17.47 2 ASN B CA 1
ATOM 2656 C C . ASN B 1 2 ? 41.130 16.151 73.775 1.00 14.54 2 ASN B C 1
ATOM 2657 O O . ASN B 1 2 ? 42.046 15.578 73.158 1.00 16.32 2 ASN B O 1
ATOM 2662 N N . PRO B 1 3 ? 39.926 16.220 73.232 1.00 19.12 3 PRO B N 1
ATOM 2663 C CA . PRO B 1 3 ? 39.695 15.586 71.928 1.00 18.43 3 PRO B CA 1
ATOM 2664 C C . PRO B 1 3 ? 40.580 16.102 70.805 1.00 22.67 3 PRO B C 1
ATOM 2665 O O . PRO B 1 3 ? 40.676 15.378 69.803 1.00 19.82 3 PRO B O 1
ATOM 2669 N N . ILE B 1 4 ? 41.198 17.281 70.897 1.00 11.02 4 ILE B N 1
ATOM 2670 C CA . ILE B 1 4 ? 42.058 17.721 69.794 1.00 15.63 4 ILE B CA 1
ATOM 2671 C C . ILE B 1 4 ? 43.434 17.078 69.976 1.00 15.81 4 ILE B C 1
ATOM 2672 O O . ILE B 1 4 ? 43.949 16.384 69.104 1.00 20.15 4 ILE B O 1
ATOM 2677 N N . ASP B 1 5 ? 44.048 17.314 71.134 1.00 10.66 5 ASP B N 1
ATOM 2678 C CA . ASP B 1 5 ? 45.383 16.774 71.327 1.00 10.34 5 ASP B CA 1
ATOM 2679 C C . ASP B 1 5 ? 45.415 15.259 71.278 1.00 17.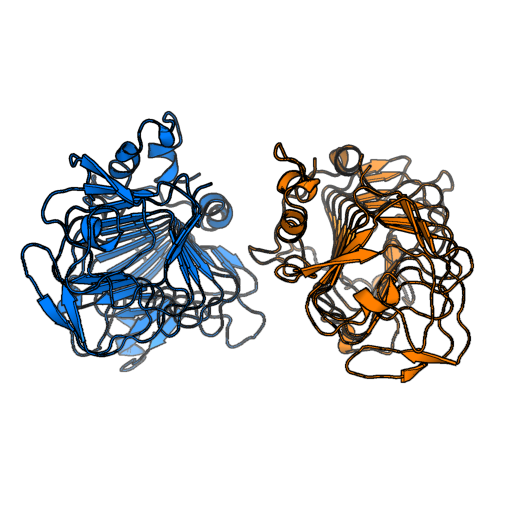47 5 ASP B C 1
ATOM 2680 O O . ASP B 1 5 ? 46.425 14.665 70.919 1.00 18.19 5 ASP B O 1
ATOM 2685 N N . SER B 1 6 ? 44.330 14.582 71.662 1.00 12.73 6 SER B N 1
ATOM 2686 C CA . SER B 1 6 ? 44.501 13.114 71.669 1.00 17.34 6 SER B CA 1
ATOM 2687 C C . SER B 1 6 ? 44.638 12.560 70.261 1.00 16.62 6 SER B C 1
ATOM 2688 O O . SER B 1 6 ? 45.142 11.462 70.067 1.00 23.15 6 SER B O 1
ATOM 2691 N N . CYS B 1 7 ? 44.222 13.270 69.230 1.00 16.23 7 CYS B N 1
ATOM 2692 C CA . CYS B 1 7 ? 44.255 12.827 67.842 1.00 18.91 7 CYS B CA 1
ATOM 2693 C C . CYS B 1 7 ? 45.685 12.817 67.316 1.00 22.61 7 CYS B C 1
ATOM 2694 O O . CYS B 1 7 ? 45.970 12.023 66.416 1.00 22.85 7 CYS B O 1
ATOM 2697 N N . TRP B 1 8 ? 46.571 13.662 67.853 1.00 16.60 8 TRP B N 1
ATOM 2698 C CA . TRP B 1 8 ? 47.928 13.665 67.278 1.00 18.90 8 TRP B CA 1
ATOM 2699 C C . TRP B 1 8 ? 49.030 13.532 68.300 1.00 20.31 8 TRP B C 1
ATOM 2700 O O . TRP B 1 8 ? 50.185 13.297 67.920 1.00 25.02 8 TRP B O 1
ATOM 2711 N N . ARG B 1 9 ? 48.734 13.675 69.582 1.00 18.21 9 ARG B N 1
ATOM 2712 C CA . ARG B 1 9 ? 49.775 13.561 70.600 1.00 26.53 9 ARG B CA 1
ATOM 2713 C C . ARG B 1 9 ? 49.854 12.142 71.154 1.00 38.40 9 ARG B C 1
ATOM 2714 O O . ARG B 1 9 ? 50.457 11.903 72.198 1.00 60.22 9 ARG B O 1
ATOM 2722 N N . GLY B 1 10 ? 49.241 11.206 70.437 1.00 53.34 10 GLY B N 1
ATOM 2723 C CA . GLY B 1 10 ? 49.255 9.807 70.811 1.00 71.39 10 GLY B CA 1
ATOM 2724 C C . GLY B 1 10 ? 50.649 9.250 71.029 1.00 83.09 10 GLY B C 1
ATOM 2725 O O . GLY B 1 10 ? 51.486 9.885 71.672 1.00 75.98 10 GLY B O 1
ATOM 2726 N N . ASP B 1 11 ? 50.888 8.056 70.495 1.00 97.15 11 ASP B N 1
ATOM 2727 C CA . ASP B 1 11 ? 52.126 7.317 70.710 1.00 104.64 11 ASP B CA 1
ATOM 2728 C C . ASP B 1 11 ? 53.147 7.555 69.609 1.00 99.87 11 ASP B C 1
ATOM 2729 O O . ASP B 1 11 ? 54.340 7.718 69.877 1.00 81.48 11 ASP B O 1
ATOM 2734 N N . SER B 1 12 ? 52.698 7.579 68.355 1.00 103.05 12 SER B N 1
ATOM 2735 C CA . SER B 1 12 ? 53.666 7.898 67.299 1.00 109.20 12 SER B CA 1
ATOM 2736 C C . SER B 1 12 ? 54.219 9.296 67.568 1.00 105.86 12 SER B C 1
ATOM 2737 O O . SER B 1 12 ? 53.537 10.103 68.207 1.00 114.47 12 SER B O 1
ATOM 2740 N N . ASN B 1 13 ? 55.434 9.566 67.105 1.00 95.16 13 ASN B N 1
ATOM 2741 C CA . ASN B 1 13 ? 56.073 10.856 67.384 1.00 77.34 13 ASN B CA 1
ATOM 2742 C C . ASN B 1 13 ? 55.809 11.843 66.251 1.00 47.55 13 ASN B C 1
ATOM 2743 O O . ASN B 1 13 ? 56.030 11.583 65.071 1.00 32.90 13 ASN B O 1
ATOM 2748 N N . TRP B 1 14 ? 55.299 13.007 66.631 1.00 40.24 14 TRP B N 1
ATOM 2749 C CA . TRP B 1 14 ? 54.809 14.019 65.707 1.00 28.08 14 TRP B CA 1
ATOM 2750 C C . TRP B 1 14 ? 55.879 14.457 64.718 1.00 22.17 14 TRP B C 1
ATOM 2751 O O . TRP B 1 14 ? 55.562 14.742 63.561 1.00 23.31 14 TRP B O 1
ATOM 2762 N N . ASP B 1 15 ? 57.143 14.512 65.141 1.00 34.06 15 ASP B N 1
ATOM 2763 C CA . ASP B 1 15 ? 58.182 15.075 64.270 1.00 32.20 15 ASP B CA 1
ATOM 2764 C C . ASP B 1 15 ? 58.343 14.244 63.004 1.00 36.85 15 ASP B C 1
ATOM 2765 O O . ASP B 1 15 ? 58.835 14.733 61.988 1.00 49.36 15 ASP B O 1
ATOM 2770 N N . GLN B 1 16 ? 57.897 12.994 63.049 1.00 42.56 16 GLN B N 1
ATOM 2771 C CA . GLN B 1 16 ? 57.935 12.140 61.868 1.00 47.52 16 GLN B CA 1
ATOM 2772 C C . GLN B 1 16 ? 56.667 12.265 61.034 1.00 34.94 16 GLN B C 1
ATOM 2773 O O . GLN B 1 16 ? 56.546 11.763 59.915 1.00 26.35 16 GLN B O 1
ATOM 2779 N N . ASN B 1 17 ? 55.683 12.942 61.622 1.00 20.70 17 ASN B N 1
ATOM 2780 C CA . ASN B 1 17 ? 54.382 13.073 60.987 1.00 22.48 17 ASN B CA 1
ATOM 2781 C C . ASN B 1 17 ? 53.775 14.427 61.360 1.00 15.16 17 ASN B C 1
ATOM 2782 O O . ASN B 1 17 ? 52.709 14.506 61.964 1.00 19.36 17 ASN B O 1
ATOM 2787 N N . ARG B 1 18 ? 54.488 15.491 60.988 1.00 16.22 18 ARG B N 1
ATOM 2788 C CA . ARG B 1 18 ? 53.951 16.807 61.344 1.00 15.11 18 ARG B CA 1
ATOM 2789 C C . ARG B 1 18 ? 52.582 17.044 60.738 1.00 15.91 18 ARG B C 1
ATOM 2790 O O . ARG B 1 18 ? 51.726 17.700 61.352 1.00 14.49 18 ARG B O 1
ATOM 2798 N N . MET B 1 19 ? 52.312 16.566 59.516 1.00 13.80 19 MET B N 1
ATOM 2799 C CA . MET B 1 19 ? 51.014 16.967 58.957 1.00 15.66 19 MET B CA 1
ATOM 2800 C C . MET B 1 19 ? 49.806 16.260 59.559 1.00 17.39 19 MET B C 1
ATOM 2801 O O . MET B 1 19 ? 48.691 16.631 59.185 1.00 17.45 19 MET B O 1
ATOM 2806 N N . LYS B 1 20 ? 50.001 15.298 60.444 1.00 13.78 20 LYS B N 1
ATOM 2807 C CA . LYS B 1 20 ? 48.892 14.586 61.068 1.00 14.35 20 LYS B CA 1
ATOM 2808 C C . LYS B 1 20 ? 48.051 15.583 61.868 1.00 17.54 20 LYS B C 1
ATOM 2809 O O . LYS B 1 20 ? 46.845 15.411 62.008 1.00 16.77 20 LYS B O 1
ATOM 2815 N N . LEU B 1 21 ? 48.719 16.632 62.360 1.00 17.90 21 LEU B N 1
ATOM 2816 C CA . LEU B 1 21 ? 48.035 17.683 63.124 1.00 14.28 21 LEU B CA 1
ATOM 2817 C C . LEU B 1 21 ? 46.821 18.185 62.376 1.00 9.70 21 LEU B C 1
ATOM 2818 O O . LEU B 1 21 ? 45.794 18.515 62.965 1.00 13.34 21 LEU B O 1
ATOM 2823 N N . ALA B 1 22 ? 46.880 18.265 61.054 1.00 10.72 22 ALA B N 1
ATOM 2824 C CA . ALA B 1 22 ? 45.821 18.877 60.271 1.00 14.07 22 ALA B CA 1
ATOM 2825 C C . ALA B 1 22 ? 44.550 18.041 60.194 1.00 18.88 22 ALA B C 1
ATOM 2826 O O . ALA B 1 22 ? 43.509 18.463 59.678 1.00 23.89 22 ALA B O 1
ATOM 2828 N N . ASP B 1 23 ? 44.611 16.817 60.708 1.00 10.93 23 ASP B N 1
ATOM 2829 C CA . ASP B 1 23 ? 43.368 16.035 60.712 1.00 16.88 23 ASP B CA 1
ATOM 2830 C C . ASP B 1 23 ? 42.652 16.142 62.050 1.00 28.29 23 ASP B C 1
ATOM 2831 O O . ASP B 1 23 ? 41.682 15.414 62.303 1.00 19.33 23 ASP B O 1
ATOM 2836 N N . CYS B 1 24 ? 43.127 17.029 62.933 1.00 13.99 24 CYS B N 1
ATOM 2837 C CA . CYS B 1 24 ? 42.713 16.928 64.332 1.00 13.02 24 CYS B CA 1
ATOM 2838 C C . CYS B 1 24 ? 41.848 18.086 64.828 1.00 8.61 24 CYS B C 1
ATOM 2839 O O . CYS B 1 24 ? 41.471 18.125 66.002 1.00 13.12 24 CYS B O 1
ATOM 2842 N N . ALA B 1 25 ? 41.517 19.016 63.938 1.00 10.61 25 ALA B N 1
ATOM 2843 C CA . ALA B 1 25 ? 40.713 20.143 64.415 1.00 12.10 25 ALA B CA 1
ATOM 2844 C C . ALA B 1 25 ? 39.281 19.710 64.699 1.00 23.34 25 ALA B C 1
ATOM 2845 O O . ALA B 1 25 ? 38.746 18.821 64.021 1.00 13.76 25 ALA B O 1
ATOM 2847 N N . VAL B 1 26 ? 38.665 20.349 65.693 1.00 13.03 26 VAL B N 1
ATOM 2848 C CA . VAL B 1 26 ? 37.243 20.096 65.959 1.00 7.97 26 VAL B CA 1
ATOM 2849 C C . VAL B 1 26 ? 36.486 21.414 65.814 1.00 16.46 26 VAL B C 1
ATOM 2850 O O . VAL B 1 26 ? 37.143 22.452 65.671 1.00 13.73 26 VAL B O 1
ATOM 2854 N N . GLY B 1 27 ? 35.161 21.354 65.865 1.00 9.26 27 GLY B N 1
ATOM 2855 C CA . GLY B 1 27 ? 34.359 22.560 65.841 1.00 8.26 27 GLY B CA 1
ATOM 2856 C C . GLY B 1 27 ? 34.218 23.193 64.484 1.00 12.78 27 GLY B C 1
ATOM 2857 O O . GLY B 1 27 ? 34.392 22.533 63.456 1.00 11.31 27 GLY B O 1
ATOM 2858 N N . PHE B 1 28 ? 33.908 24.502 64.428 1.00 7.03 28 PHE B N 1
ATOM 2859 C CA . PHE B 1 28 ? 33.586 25.096 63.145 1.00 5.51 28 PHE B CA 1
ATOM 2860 C C . PHE B 1 28 ? 34.797 25.173 62.216 1.00 8.58 28 PHE B C 1
ATOM 2861 O O . PHE B 1 28 ? 34.632 25.265 60.990 1.00 13.10 28 PHE B O 1
ATOM 2869 N N . GLY B 1 29 ? 36.003 25.133 62.774 1.00 10.80 29 GLY B N 1
ATOM 2870 C CA . GLY B 1 29 ? 37.195 25.134 61.907 1.00 13.09 29 GLY B CA 1
ATOM 2871 C C . GLY B 1 29 ? 37.642 23.731 61.510 1.00 17.63 29 GLY B C 1
ATOM 2872 O O . GLY B 1 29 ? 38.755 23.590 60.994 1.00 13.32 29 GLY B O 1
ATOM 2873 N N . SER B 1 30 ? 36.845 22.683 61.696 1.00 8.41 30 SER B N 1
ATOM 2874 C CA . SER B 1 30 ? 37.256 21.305 61.511 1.00 9.95 30 SER B CA 1
ATOM 2875 C C . SER B 1 30 ? 37.698 20.984 60.095 1.00 10.92 30 SER B C 1
ATOM 2876 O O . SER B 1 30 ? 38.444 19.999 59.962 1.00 17.06 30 SER B O 1
ATOM 2879 N N . SER B 1 31 ? 37.294 21.734 59.084 1.00 9.67 31 SER B N 1
ATOM 2880 C CA . SER B 1 31 ? 37.693 21.456 57.703 1.00 13.45 31 SER B CA 1
ATOM 2881 C C . SER B 1 31 ? 39.040 22.067 57.331 1.00 17.51 31 SER B C 1
ATOM 2882 O O . SER B 1 31 ? 39.548 21.877 56.223 1.00 16.89 31 SER B O 1
ATOM 2885 N N . THR B 1 32 ? 39.618 22.824 58.251 1.00 12.45 32 THR B N 1
ATOM 2886 C CA . THR B 1 32 ? 40.865 23.545 57.990 1.00 9.79 32 THR B CA 1
ATOM 2887 C C . THR B 1 32 ? 41.988 22.575 57.628 1.00 8.75 32 THR B C 1
ATOM 2888 O O . THR B 1 32 ? 42.303 21.651 58.384 1.00 16.70 32 THR B O 1
ATOM 2892 N N . MET B 1 33 ? 42.621 22.752 56.471 1.00 13.89 33 MET B N 1
ATOM 2893 C CA . MET B 1 33 ? 43.721 21.775 56.281 1.00 15.63 33 MET B CA 1
ATOM 2894 C C . MET B 1 33 ? 45.095 22.438 56.291 1.00 16.01 33 MET B C 1
ATOM 2895 O O . MET B 1 33 ? 46.128 21.739 56.276 1.00 13.13 33 MET B O 1
ATOM 2900 N N . GLY B 1 34 ? 45.118 23.781 56.325 1.00 12.41 34 GLY B N 1
ATOM 2901 C CA . GLY B 1 34 ? 46.417 24.466 56.341 1.00 8.86 34 GLY B CA 1
ATOM 2902 C C . GLY B 1 34 ? 47.242 24.107 55.110 1.00 13.20 34 GLY B C 1
ATOM 2903 O O . GLY B 1 34 ? 46.696 24.087 54.001 1.00 12.23 34 GLY B O 1
ATOM 2904 N N . GLY B 1 35 ? 48.534 23.830 55.328 1.00 15.53 35 GLY B N 1
ATOM 2905 C CA . GLY B 1 35 ? 49.402 23.501 54.191 1.00 12.91 35 GLY B CA 1
ATOM 2906 C C . GLY B 1 35 ? 49.403 22.001 53.958 1.00 19.34 35 GLY B C 1
ATOM 2907 O O . GLY B 1 35 ? 50.342 21.464 53.360 1.00 14.01 35 GLY B O 1
ATOM 2908 N N . LYS B 1 36 ? 48.379 21.285 54.431 1.00 13.61 36 LYS B N 1
ATOM 2909 C CA . LYS B 1 36 ? 48.426 19.819 54.267 1.00 13.07 36 LYS B CA 1
ATOM 2910 C C . LYS B 1 36 ? 48.518 19.435 52.790 1.00 10.02 36 LYS B C 1
ATOM 2911 O O . LYS B 1 36 ? 47.858 20.024 51.933 1.00 14.66 36 LYS B O 1
ATOM 2917 N N . GLY B 1 37 ? 49.390 18.454 52.502 1.00 21.01 37 GLY B N 1
ATOM 2918 C CA . GLY B 1 37 ? 49.634 18.013 51.133 1.00 15.62 37 GLY B CA 1
ATOM 2919 C C . GLY B 1 37 ? 50.620 18.912 50.410 1.00 25.08 37 GLY B C 1
ATOM 2920 O O . GLY B 1 37 ? 51.047 18.647 49.280 1.00 23.95 37 GLY B O 1
ATOM 2921 N N . GLY B 1 38 ? 51.034 20.031 51.002 1.00 16.68 38 GLY B N 1
ATOM 2922 C CA . GLY B 1 38 ? 51.967 20.931 50.303 1.00 19.28 38 GLY B CA 1
ATOM 2923 C C . GLY B 1 38 ? 53.386 20.520 50.645 1.00 20.88 38 GLY B C 1
ATOM 2924 O O . GLY B 1 38 ? 53.571 19.435 51.203 1.00 20.19 38 GLY B O 1
ATOM 2925 N N . ASP B 1 39 ? 54.383 21.345 50.351 1.00 21.34 39 ASP B N 1
ATOM 2926 C CA . ASP B 1 39 ? 55.752 21.035 50.757 1.00 16.80 39 ASP B CA 1
ATOM 2927 C C . ASP B 1 39 ? 56.077 21.596 52.130 1.00 12.54 39 ASP B C 1
ATOM 2928 O O . ASP B 1 39 ? 55.529 22.642 52.509 1.00 14.33 39 ASP B O 1
ATOM 2933 N N . PHE B 1 40 ? 56.994 20.956 52.852 1.00 9.11 40 PHE B N 1
ATOM 2934 C CA . PHE B 1 40 ? 57.560 21.588 54.032 1.00 12.92 40 PHE B CA 1
ATOM 2935 C C . PHE B 1 40 ? 58.436 22.765 53.604 1.00 18.57 40 PHE B C 1
ATOM 2936 O O . PHE B 1 40 ? 59.079 22.742 52.549 1.00 15.43 40 PHE B O 1
ATOM 2944 N N . TYR B 1 41 ? 58.460 23.810 54.417 1.00 12.57 41 TYR B N 1
ATOM 2945 C CA . TYR B 1 41 ? 59.287 25.001 54.200 1.00 9.50 41 TYR B CA 1
ATOM 2946 C C . TYR B 1 41 ? 59.910 25.381 55.534 1.00 13.36 41 TYR B C 1
ATOM 2947 O O . TYR B 1 41 ? 59.183 25.617 56.514 1.00 10.86 41 TYR B O 1
ATOM 2956 N N . THR B 1 42 ? 61.236 25.489 55.555 1.00 9.82 42 THR B N 1
ATOM 2957 C CA . THR B 1 42 ? 61.923 25.794 56.800 1.00 6.52 42 THR B CA 1
ATOM 2958 C C . THR B 1 42 ? 62.376 27.245 56.852 1.00 11.12 42 THR B C 1
ATOM 2959 O O . THR B 1 42 ? 63.078 27.684 55.945 1.00 9.76 42 THR B O 1
ATOM 2963 N N . VAL B 1 43 ? 61.999 27.954 57.915 1.00 10.25 43 VAL B N 1
ATOM 2964 C CA . VAL B 1 43 ? 62.476 29.325 58.135 1.00 6.77 43 VAL B CA 1
ATOM 2965 C C . VAL B 1 43 ? 63.849 29.234 58.804 1.00 12.01 43 VAL B C 1
ATOM 2966 O O . VAL B 1 43 ? 63.989 28.609 59.865 1.00 11.10 43 VAL B O 1
ATOM 2970 N N . THR B 1 44 ? 64.862 29.796 58.155 1.00 11.76 44 THR B N 1
ATOM 2971 C CA . THR B 1 44 ? 66.232 29.703 58.647 1.00 18.53 44 THR B CA 1
ATOM 2972 C C . THR B 1 44 ? 66.802 31.058 59.053 1.00 26.11 44 THR B C 1
ATOM 2973 O O . THR B 1 44 ? 67.886 31.115 59.647 1.00 17.30 44 THR B O 1
ATOM 2977 N N . SER B 1 45 ? 66.066 32.130 58.757 1.00 13.02 45 SER B N 1
ATOM 2978 C CA . SER B 1 45 ? 66.516 33.494 59.059 1.00 12.99 45 SER B CA 1
ATOM 2979 C C . SER B 1 45 ? 65.383 34.277 59.735 1.00 17.51 45 SER B C 1
ATOM 2980 O O . SER B 1 45 ? 64.219 34.013 59.416 1.00 14.31 45 SER B O 1
ATOM 2983 N N . THR B 1 46 ? 65.719 35.187 60.637 1.00 14.41 46 THR B N 1
ATOM 2984 C CA . THR B 1 46 ? 64.746 36.089 61.254 1.00 14.17 46 THR B CA 1
ATOM 2985 C C . THR B 1 46 ? 64.587 37.367 60.443 1.00 17.02 46 THR B C 1
ATOM 2986 O O . THR B 1 46 ? 63.901 38.288 60.899 1.00 14.74 46 THR B O 1
ATOM 2990 N N . ASP B 1 47 ? 65.215 37.468 59.274 1.00 12.78 47 ASP B N 1
ATOM 2991 C CA . ASP B 1 47 ? 65.069 38.688 58.485 1.00 15.62 47 ASP B CA 1
ATOM 2992 C C . ASP B 1 47 ? 63.655 38.899 57.953 1.00 11.94 47 ASP B C 1
ATOM 2993 O O . ASP B 1 47 ? 62.885 37.964 57.797 1.00 15.01 47 ASP B O 1
ATOM 2998 N N . ASP B 1 48 ? 63.350 40.157 57.666 1.00 10.72 48 ASP B N 1
ATOM 2999 C CA . ASP B 1 48 ? 62.088 40.516 57.034 1.00 15.19 48 ASP B CA 1
ATOM 3000 C C . ASP B 1 48 ? 62.315 41.624 56.007 1.00 13.39 48 ASP B C 1
ATOM 3001 O O . ASP B 1 48 ? 62.773 42.706 56.350 1.00 18.80 48 ASP B O 1
ATOM 3006 N N . ASN B 1 49 ? 61.991 41.351 54.760 1.00 10.78 49 ASN B N 1
ATOM 3007 C CA . ASN B 1 49 ? 61.961 42.389 53.745 1.00 13.29 49 ASN B CA 1
ATOM 3008 C C . ASN B 1 49 ? 60.523 42.419 53.227 1.00 13.46 49 ASN B C 1
ATOM 3009 O O . ASN B 1 49 ? 60.158 41.521 52.469 1.00 13.36 49 ASN B O 1
ATOM 3014 N N . PRO B 1 50 ? 59.716 43.381 53.659 1.00 14.93 50 PRO B N 1
ATOM 3015 C CA . PRO B 1 50 ? 58.291 43.394 53.306 1.00 13.44 50 PRO B CA 1
ATOM 3016 C C . PRO B 1 50 ? 58.001 43.449 51.817 1.00 17.09 50 PRO B C 1
ATOM 3017 O O . PRO B 1 50 ? 56.982 42.892 51.375 1.00 15.36 50 PRO B O 1
ATOM 3021 N N . VAL B 1 51 ? 58.829 44.094 50.981 1.00 13.01 51 VAL B N 1
ATOM 3022 C CA . VAL B 1 51 ? 58.400 44.151 49.567 1.00 11.04 51 VAL B CA 1
ATOM 3023 C C . VAL B 1 51 ? 59.126 43.158 48.676 1.00 9.59 51 VAL B C 1
ATOM 3024 O O . VAL B 1 51 ? 58.821 43.016 47.492 1.00 15.02 51 VAL B O 1
ATOM 3028 N N . ASN B 1 52 ? 60.087 42.389 49.180 1.00 12.53 52 ASN B N 1
ATOM 3029 C CA . ASN B 1 52 ? 60.810 41.415 48.362 1.00 10.22 52 ASN B CA 1
ATOM 3030 C C . ASN B 1 52 ? 61.402 40.358 49.278 1.00 14.18 52 ASN B C 1
ATOM 3031 O O . ASN B 1 52 ? 62.615 40.349 49.521 1.00 12.00 52 ASN B O 1
ATOM 3036 N N . PRO B 1 53 ? 60.584 39.495 49.856 1.00 13.90 53 PRO B N 1
ATOM 3037 C CA . PRO B 1 53 ? 61.107 38.588 50.885 1.00 14.22 53 PRO B CA 1
ATOM 3038 C C . PRO B 1 53 ? 62.028 37.536 50.272 1.00 13.51 53 PRO B C 1
ATOM 3039 O O . PRO B 1 53 ? 61.794 37.116 49.136 1.00 13.00 53 PRO B O 1
ATOM 3043 N N . THR B 1 54 ? 63.046 37.118 51.012 1.00 14.73 54 THR B N 1
ATOM 3044 C CA . THR B 1 54 ? 64.006 36.174 50.426 1.00 21.13 54 THR B CA 1
ATOM 3045 C C . THR B 1 54 ? 63.786 34.770 50.939 1.00 19.37 54 THR B C 1
ATOM 3046 O O . THR B 1 54 ? 63.363 34.612 52.085 1.00 12.92 54 THR B O 1
ATOM 3050 N N . PRO B 1 55 ? 64.054 33.755 50.130 1.00 18.34 55 PRO B N 1
ATOM 3051 C CA . PRO B 1 55 ? 63.928 32.373 50.604 1.00 19.77 55 PRO B CA 1
ATOM 3052 C C . PRO B 1 55 ? 64.648 32.133 51.924 1.00 15.94 55 PRO B C 1
ATOM 3053 O O . PRO B 1 55 ? 65.762 32.628 52.153 1.00 18.08 55 PRO B O 1
ATOM 3057 N N . GLY B 1 56 ? 64.032 31.362 52.822 1.00 10.09 56 GLY B N 1
ATOM 3058 C CA . GLY B 1 56 ? 64.612 31.192 54.151 1.00 12.43 56 GLY B CA 1
ATOM 3059 C C . GLY B 1 56 ? 63.950 32.044 55.226 1.00 11.75 56 GLY B C 1
ATOM 3060 O O . GLY B 1 56 ? 64.126 31.734 56.410 1.00 8.84 56 GLY B O 1
ATOM 3061 N N . THR B 1 57 ? 63.220 33.096 54.811 1.00 11.63 57 THR B N 1
ATOM 3062 C CA . THR B 1 57 ? 62.542 33.974 55.755 1.00 12.76 57 THR B CA 1
ATOM 3063 C C . THR B 1 57 ? 61.080 33.576 55.912 1.00 12.97 57 THR B C 1
ATOM 3064 O O . THR B 1 57 ? 60.489 32.894 55.078 1.00 12.94 57 THR B O 1
ATOM 3068 N N . LEU B 1 58 ? 60.504 34.006 57.023 1.00 6.73 58 LEU B N 1
ATOM 3069 C CA . LEU B 1 58 ? 59.088 33.717 57.259 1.00 9.17 58 LEU B CA 1
ATOM 3070 C C . LEU B 1 58 ? 58.199 34.318 56.189 1.00 9.97 58 LEU B C 1
ATOM 3071 O O . LEU B 1 58 ? 57.277 33.672 55.668 1.00 9.90 58 LEU B O 1
ATOM 3076 N N . ARG B 1 59 ? 58.433 35.603 55.840 1.00 8.67 59 ARG B N 1
ATOM 3077 C CA . ARG B 1 59 ? 57.505 36.205 54.882 1.00 7.08 59 ARG B CA 1
ATOM 3078 C C . ARG B 1 59 ? 57.548 35.524 53.528 1.00 15.32 59 ARG B C 1
ATOM 3079 O O . ARG B 1 59 ? 56.546 35.414 52.805 1.00 13.31 59 ARG B O 1
ATOM 3087 N N . TYR B 1 60 ? 58.734 35.020 53.112 1.00 10.04 60 TYR B N 1
ATOM 3088 C CA . TYR B 1 60 ? 58.721 34.354 51.812 1.00 10.83 60 TYR B CA 1
ATOM 3089 C C . TYR B 1 60 ? 57.818 33.124 51.829 1.00 9.21 60 TYR B C 1
ATOM 3090 O O . TYR B 1 60 ? 56.989 32.969 50.928 1.00 11.73 60 TYR B O 1
ATOM 3099 N N . GLY B 1 61 ? 57.960 32.246 52.820 1.00 12.35 61 GLY B N 1
ATOM 3100 C CA . GLY B 1 61 ? 57.112 31.046 52.815 1.00 12.70 61 GLY B CA 1
ATOM 3101 C C . GLY B 1 61 ? 55.647 31.431 52.952 1.00 12.69 61 GLY B C 1
ATOM 3102 O O . GLY B 1 61 ? 54.756 30.902 52.296 1.00 9.07 61 GLY B O 1
ATOM 3103 N N . ALA B 1 62 ? 55.344 32.394 53.816 1.00 8.46 62 ALA B N 1
ATOM 3104 C CA . ALA B 1 62 ? 53.926 32.693 54.055 1.00 12.58 62 ALA B CA 1
ATOM 3105 C C . ALA B 1 62 ? 53.202 33.318 52.872 1.00 9.27 62 ALA B C 1
ATOM 3106 O O . ALA B 1 62 ? 51.962 33.276 52.793 1.00 9.02 62 ALA B O 1
ATOM 3108 N N . THR B 1 63 ? 53.958 33.928 51.946 1.00 10.85 63 THR B N 1
ATOM 3109 C CA . THR B 1 63 ? 53.305 34.606 50.828 1.00 11.55 63 THR B CA 1
ATOM 3110 C C . THR B 1 63 ? 53.215 33.742 49.577 1.00 9.91 63 THR B C 1
ATOM 3111 O O . THR B 1 63 ? 52.582 34.156 48.600 1.00 11.92 63 THR B O 1
ATOM 3115 N N . ARG B 1 64 ? 53.828 32.559 49.555 1.00 9.39 64 ARG B N 1
ATOM 3116 C CA . ARG B 1 64 ? 53.789 31.732 48.355 1.00 12.88 64 ARG B CA 1
ATOM 3117 C C . ARG B 1 64 ? 52.352 31.312 48.034 1.00 14.73 64 ARG B C 1
ATOM 3118 O O . ARG B 1 64 ? 51.522 31.098 48.906 1.00 12.94 64 ARG B O 1
ATOM 3126 N N . GLU B 1 65 ? 52.080 31.190 46.746 1.00 12.59 65 GLU B N 1
ATOM 3127 C CA . GLU B 1 65 ? 50.835 30.683 46.213 1.00 15.62 65 GLU B CA 1
ATOM 3128 C C . GLU B 1 65 ? 50.599 29.218 46.530 1.00 18.85 65 GLU B C 1
ATOM 3129 O O . GLU B 1 65 ? 49.529 28.796 46.981 1.00 18.04 65 GLU B O 1
ATOM 3135 N N . LYS B 1 66 ? 51.582 28.349 46.321 1.00 18.42 66 LYS B N 1
ATOM 3136 C CA . LYS B 1 66 ? 51.368 26.931 46.617 1.00 17.04 66 LYS B CA 1
ATOM 3137 C C . LYS B 1 66 ? 51.231 26.596 48.091 1.00 17.62 66 LYS B C 1
ATOM 3138 O O . LYS B 1 66 ? 51.713 27.319 48.978 1.00 14.92 66 LYS B O 1
ATOM 3144 N N . ALA B 1 67 ? 50.590 25.465 48.408 1.00 21.89 67 ALA B N 1
ATOM 3145 C CA . ALA B 1 67 ? 50.431 25.037 49.798 1.00 14.75 67 ALA B CA 1
ATOM 3146 C C . ALA B 1 67 ? 51.804 24.800 50.432 1.00 21.38 67 ALA B C 1
ATOM 3147 O O . ALA B 1 67 ? 52.644 24.167 49.783 1.00 13.05 67 ALA B O 1
ATOM 3149 N N . LEU B 1 68 ? 51.991 25.313 51.648 1.00 9.74 68 LEU B N 1
ATOM 3150 C CA . LEU B 1 68 ? 53.260 25.144 52.346 1.00 10.24 68 LEU B CA 1
ATOM 3151 C C . LEU B 1 68 ? 53.017 24.880 53.828 1.00 14.50 68 LEU B C 1
ATOM 3152 O O . LEU B 1 68 ? 52.123 25.491 54.415 1.00 13.40 68 LEU B O 1
ATOM 3157 N N . TRP B 1 69 ? 53.820 23.987 54.383 1.00 10.20 69 TRP B N 1
ATOM 3158 C CA . TRP B 1 69 ? 53.793 23.684 55.822 1.00 8.67 69 TRP B CA 1
ATOM 3159 C C . TRP B 1 69 ? 55.076 24.240 56.424 1.00 16.06 69 TRP B C 1
ATOM 3160 O O . TRP B 1 69 ? 56.157 23.657 56.282 1.00 12.71 69 TRP B O 1
ATOM 3171 N N . ILE B 1 70 ? 54.937 25.398 57.061 1.00 11.31 70 ILE B N 1
ATOM 3172 C CA . ILE B 1 70 ? 56.098 26.183 57.485 1.00 8.20 70 ILE B CA 1
ATOM 3173 C C . ILE B 1 70 ? 56.540 25.823 58.883 1.00 13.08 70 ILE B C 1
ATOM 3174 O O . ILE B 1 70 ? 55.781 25.833 59.858 1.00 11.44 70 ILE B O 1
ATOM 3179 N N . ILE B 1 71 ? 57.812 25.473 58.979 1.00 7.02 71 ILE B N 1
ATOM 3180 C CA . ILE B 1 71 ? 58.477 25.128 60.220 1.00 5.88 71 ILE B CA 1
ATOM 3181 C C . ILE B 1 71 ? 59.723 25.988 60.436 1.00 9.83 71 ILE B C 1
ATOM 3182 O O . ILE B 1 71 ? 60.131 26.784 59.578 1.00 10.42 71 ILE B O 1
ATOM 3187 N N . PHE B 1 72 ? 60.346 25.865 61.603 1.00 9.77 72 PHE B N 1
ATOM 3188 C CA . PHE B 1 72 ? 61.459 26.729 62.002 1.00 14.71 72 PHE B CA 1
ATOM 3189 C C . PHE B 1 72 ? 62.694 25.895 62.330 1.00 15.79 72 PHE B C 1
ATOM 3190 O O . PHE B 1 72 ? 62.587 24.921 63.076 1.00 10.11 72 PHE B O 1
ATOM 3198 N N . SER B 1 73 ? 63.852 26.274 61.788 1.00 16.32 73 SER B N 1
ATOM 3199 C CA . SER B 1 73 ? 65.031 25.422 61.960 1.00 22.86 73 SER B CA 1
ATOM 3200 C C . SER B 1 73 ? 65.574 25.411 63.382 1.00 28.31 73 SER B C 1
ATOM 3201 O O . SER B 1 73 ? 66.168 24.408 63.798 1.00 19.27 73 SER B O 1
ATOM 3204 N N . GLN B 1 74 ? 65.384 26.527 64.088 1.00 13.82 74 GLN B N 1
ATOM 3205 C CA . GLN B 1 74 ? 65.932 26.701 65.421 1.00 12.38 74 GLN B CA 1
ATOM 3206 C C . GLN B 1 74 ? 65.142 27.754 66.191 1.00 19.66 74 GLN B C 1
ATOM 3207 O O . GLN B 1 74 ? 64.285 28.290 65.481 1.00 16.17 74 GLN B O 1
ATOM 3213 N N . ASN B 1 75 ? 65.433 28.001 67.458 1.00 20.12 75 ASN B N 1
ATOM 3214 C CA . ASN B 1 75 ? 64.815 29.076 68.233 1.00 20.79 75 ASN B CA 1
ATOM 3215 C C . ASN B 1 75 ? 64.954 30.404 67.508 1.00 23.15 75 ASN B C 1
ATOM 3216 O O . ASN B 1 75 ? 65.991 30.676 66.896 1.00 19.54 75 ASN B O 1
ATOM 3221 N N . MET B 1 76 ? 63.928 31.261 67.533 1.00 17.23 76 MET B N 1
ATOM 3222 C CA . MET B 1 76 ? 63.967 32.478 66.741 1.00 17.98 76 MET B CA 1
ATOM 3223 C C . MET B 1 76 ? 63.122 33.601 67.328 1.00 20.75 76 MET B C 1
ATOM 3224 O O . MET B 1 76 ? 61.994 33.347 67.722 1.00 18.58 76 MET B O 1
ATOM 3229 N N . ASN B 1 77 ? 63.643 34.813 67.362 1.00 13.85 77 ASN B N 1
ATOM 3230 C CA . ASN B 1 77 ? 62.836 35.963 67.743 1.00 12.20 77 ASN B CA 1
ATOM 3231 C C . ASN B 1 77 ? 62.695 36.829 66.502 1.00 20.24 77 ASN B C 1
ATOM 3232 O O . ASN B 1 77 ? 63.719 37.298 65.998 1.00 21.01 77 ASN B O 1
ATOM 3237 N N . ILE B 1 78 ? 61.482 37.021 66.029 1.00 12.61 78 ILE B N 1
ATOM 3238 C CA . ILE B 1 78 ? 61.293 37.722 64.771 1.00 9.01 78 ILE B CA 1
ATOM 3239 C C . ILE B 1 78 ? 60.539 39.023 64.976 1.00 15.68 78 ILE B C 1
ATOM 3240 O O . ILE B 1 78 ? 59.491 39.024 65.609 1.00 15.54 78 ILE B O 1
ATOM 3245 N N . LYS B 1 79 ? 61.078 40.113 64.471 1.00 15.15 79 LYS B N 1
ATOM 3246 C CA . LYS B 1 79 ? 60.448 41.423 64.547 1.00 11.29 79 LYS B CA 1
ATOM 3247 C C . LYS B 1 79 ? 60.154 41.829 63.109 1.00 12.30 79 LYS B C 1
ATOM 3248 O O . LYS B 1 79 ? 61.057 42.176 62.349 1.00 20.70 79 LYS B O 1
ATOM 3254 N N . LEU B 1 80 ? 58.901 41.743 62.733 1.00 7.25 80 LEU B N 1
ATOM 3255 C CA . LEU B 1 80 ? 58.522 42.056 61.359 1.00 9.74 80 LEU B CA 1
ATOM 3256 C C . LEU B 1 80 ? 58.529 43.554 61.078 1.00 13.97 80 LEU B C 1
ATOM 3257 O O . LEU B 1 80 ? 58.315 44.294 62.045 1.00 14.28 80 LEU B O 1
ATOM 3262 N N . LYS B 1 81 ? 58.774 43.969 59.828 1.00 13.90 81 LYS B N 1
ATOM 3263 C CA . LYS B 1 81 ? 58.824 45.403 59.524 1.00 16.37 81 LYS B CA 1
ATOM 3264 C C . LYS B 1 81 ? 57.482 45.977 59.085 1.00 16.61 81 LYS B C 1
ATOM 3265 O O . LYS B 1 81 ? 57.277 47.193 59.087 1.00 15.48 81 LYS B O 1
ATOM 3271 N N . MET B 1 82 ? 56.562 45.114 58.670 1.00 10.95 82 MET B N 1
ATOM 3272 C CA . MET B 1 82 ? 55.245 45.503 58.220 1.00 9.41 82 MET B CA 1
ATOM 3273 C C . MET B 1 82 ? 54.293 44.339 58.521 1.00 13.07 82 MET B C 1
ATOM 3274 O O . MET B 1 82 ? 54.851 43.261 58.803 1.00 13.10 82 MET B O 1
ATOM 3279 N N . PRO B 1 83 ? 52.993 44.557 58.436 1.00 12.59 83 PRO B N 1
ATOM 3280 C CA . PRO B 1 83 ? 52.037 43.449 58.594 1.00 7.80 83 PRO B CA 1
ATOM 3281 C C . PRO B 1 83 ? 52.430 42.303 57.669 1.00 13.01 83 PRO B C 1
ATOM 3282 O O . PRO B 1 83 ? 52.817 42.498 56.523 1.00 11.92 83 PRO B O 1
ATOM 3286 N N . LEU B 1 84 ? 52.328 41.107 58.247 1.00 11.25 84 LEU B N 1
ATOM 3287 C CA . LEU B 1 84 ? 52.627 39.902 57.483 1.00 10.43 84 LEU B CA 1
ATOM 3288 C C . LEU B 1 84 ? 51.315 39.294 57.024 1.00 8.85 84 LEU B C 1
ATOM 3289 O O . LEU B 1 84 ? 50.556 38.732 57.815 1.00 13.25 84 LEU B O 1
ATOM 3294 N N . TYR B 1 85 ? 51.012 39.417 55.733 1.00 8.37 85 TYR B N 1
ATOM 3295 C CA . TYR B 1 85 ? 49.842 38.748 55.188 1.00 7.51 85 TYR B CA 1
ATOM 3296 C C . TYR B 1 85 ? 50.158 37.282 54.856 1.00 11.45 85 TYR B C 1
ATOM 3297 O O . TYR B 1 85 ? 51.064 37.061 54.050 1.00 13.43 85 TYR B O 1
ATOM 3306 N N . VAL B 1 86 ? 49.415 36.366 55.448 1.00 13.08 86 VAL B N 1
ATOM 3307 C CA . VAL B 1 86 ? 49.591 34.918 55.276 1.00 9.45 86 VAL B CA 1
ATOM 3308 C C . VAL B 1 86 ? 48.605 34.440 54.233 1.00 9.85 86 VAL B C 1
ATOM 3309 O O . VAL B 1 86 ? 47.399 34.644 54.345 1.00 13.71 86 VAL B O 1
ATOM 3313 N N . ALA B 1 87 ? 49.132 33.809 53.193 1.00 8.66 87 ALA B N 1
ATOM 3314 C CA . ALA B 1 87 ? 48.309 33.327 52.095 1.00 9.09 87 ALA B CA 1
ATOM 3315 C C . ALA B 1 87 ? 47.508 32.089 52.488 1.00 7.54 87 ALA B C 1
ATOM 3316 O O . ALA B 1 87 ? 47.761 31.506 53.550 1.00 10.82 87 ALA B O 1
ATOM 3318 N N . GLY B 1 88 ? 46.586 31.689 51.617 1.00 11.34 88 GLY B N 1
ATOM 3319 C CA . GLY B 1 88 ? 45.752 30.510 51.824 1.00 12.98 88 GLY B CA 1
ATOM 3320 C C . GLY B 1 88 ? 46.542 29.220 51.729 1.00 10.55 88 GLY B C 1
ATOM 3321 O O . GLY B 1 88 ? 47.638 29.189 51.158 1.00 12.21 88 GLY B O 1
ATOM 3322 N N . HIS B 1 89 ? 46.033 28.159 52.299 1.00 8.46 89 HIS B N 1
ATOM 3323 C CA . HIS B 1 89 ? 46.679 26.857 52.350 1.00 10.55 89 HIS B CA 1
ATOM 3324 C C . HIS B 1 89 ? 48.091 26.941 52.911 1.00 16.36 89 HIS B C 1
ATOM 3325 O O . HIS B 1 89 ? 49.064 26.531 52.284 1.00 12.05 89 HIS B O 1
ATOM 3332 N N . LYS B 1 90 ? 48.203 27.466 54.122 1.00 10.07 90 LYS B N 1
ATOM 3333 C CA . LYS B 1 90 ? 49.452 27.573 54.857 1.00 10.73 90 LYS B CA 1
ATOM 3334 C C . LYS B 1 90 ? 49.273 27.027 56.266 1.00 9.69 90 LYS B C 1
ATOM 3335 O O . LYS B 1 90 ? 48.239 27.259 56.893 1.00 7.75 90 LYS B O 1
ATOM 3341 N N . THR B 1 91 ? 50.282 26.364 56.788 1.00 8.46 91 THR B N 1
ATOM 3342 C CA . THR B 1 91 ? 50.403 26.112 58.206 1.00 9.79 91 THR B CA 1
ATOM 3343 C C . THR B 1 91 ? 51.648 26.842 58.704 1.00 17.71 91 THR B C 1
ATOM 3344 O O . THR B 1 91 ? 52.691 26.806 58.030 1.00 10.87 91 THR B O 1
ATOM 3348 N N . ILE B 1 92 ? 51.567 27.491 59.848 1.00 7.16 92 ILE B N 1
ATOM 3349 C CA . ILE B 1 92 ? 52.785 28.009 60.496 1.00 6.65 92 ILE B CA 1
ATOM 3350 C C . ILE B 1 92 ? 52.844 27.213 61.794 1.00 12.03 92 ILE B C 1
ATOM 3351 O O . ILE B 1 92 ? 51.931 27.350 62.615 1.00 11.98 92 ILE B O 1
ATOM 3356 N N . ASP B 1 93 ? 53.872 26.370 61.868 1.00 7.32 93 ASP B N 1
ATOM 3357 C CA . ASP B 1 93 ? 53.973 25.316 62.871 1.00 7.67 93 ASP B CA 1
ATOM 3358 C C . ASP B 1 93 ? 55.252 25.485 63.691 1.00 11.39 93 ASP B C 1
ATOM 3359 O O . ASP B 1 93 ? 56.360 25.219 63.194 1.00 11.70 93 ASP B O 1
ATOM 3364 N N . GLY B 1 94 ? 55.103 25.931 64.936 1.00 11.72 94 GLY B N 1
ATOM 3365 C CA . GLY B 1 94 ? 56.250 26.232 65.789 1.00 16.06 94 GLY B CA 1
ATOM 3366 C C . GLY B 1 94 ? 56.709 25.055 66.616 1.00 15.00 94 GLY B C 1
ATOM 3367 O O . GLY B 1 94 ? 57.595 25.194 67.459 1.00 14.98 94 GLY B O 1
ATOM 3368 N N . ARG B 1 95 ? 56.128 23.870 66.433 1.00 9.28 95 ARG B N 1
ATOM 3369 C CA . ARG B 1 95 ? 56.587 22.748 67.246 1.00 10.36 95 ARG B CA 1
ATOM 3370 C C . ARG B 1 95 ? 58.068 22.482 66.948 1.00 11.23 95 ARG B C 1
ATOM 3371 O O . ARG B 1 95 ? 58.448 22.464 65.771 1.00 13.17 95 ARG B O 1
ATOM 3379 N N . GLY B 1 96 ? 58.826 22.266 68.005 1.00 15.71 96 GLY B N 1
ATOM 3380 C CA . GLY B 1 96 ? 60.211 21.861 67.850 1.00 16.52 96 GLY B CA 1
ATOM 3381 C C . GLY B 1 96 ? 61.167 23.012 68.017 1.00 19.50 96 GLY B C 1
ATOM 3382 O O . GLY B 1 96 ? 62.378 22.830 68.071 1.00 20.14 96 GLY B O 1
ATOM 3383 N N . ALA B 1 97 ? 60.621 24.221 68.099 1.00 16.11 97 ALA B N 1
ATOM 3384 C CA . ALA B 1 97 ? 61.477 25.394 68.218 1.00 16.01 97 ALA B CA 1
ATOM 3385 C C . ALA B 1 97 ? 60.782 26.418 69.105 1.00 21.03 97 ALA B C 1
ATOM 3386 O O . ALA B 1 97 ? 59.559 26.348 69.219 1.00 21.53 97 ALA B O 1
ATOM 3388 N N . ASP B 1 98 ? 61.569 27.319 69.668 1.00 18.26 98 ASP B N 1
ATOM 3389 C CA . ASP B 1 98 ? 60.968 28.406 70.453 1.00 22.46 98 ASP B CA 1
ATOM 3390 C C . ASP B 1 98 ? 60.834 29.644 69.572 1.00 18.86 98 ASP B C 1
ATOM 3391 O O . ASP B 1 98 ? 61.820 30.366 69.370 1.00 17.47 98 ASP B O 1
ATOM 3396 N N . VAL B 1 99 ? 59.639 29.874 69.021 1.00 10.03 99 VAL B N 1
ATOM 3397 C CA . VAL B 1 99 ? 59.445 30.921 68.027 1.00 11.86 99 VAL B CA 1
ATOM 3398 C C . VAL B 1 99 ? 58.636 32.094 68.583 1.00 15.74 99 VAL B C 1
ATOM 3399 O O . VAL B 1 99 ? 57.503 31.854 69.009 1.00 12.48 99 VAL B O 1
ATOM 3403 N N . HIS B 1 100 ? 59.213 33.287 68.565 1.00 9.56 100 HIS B N 1
ATOM 3404 C CA . HIS B 1 100 ? 58.575 34.457 69.175 1.00 12.85 100 HIS B CA 1
ATOM 3405 C C . HIS B 1 100 ? 58.383 35.531 68.117 1.00 17.74 100 HIS B C 1
ATOM 3406 O O . HIS B 1 100 ? 59.378 35.946 67.506 1.00 23.45 100 HIS B O 1
ATOM 3413 N N . LEU B 1 101 ? 57.149 35.968 67.927 1.00 9.17 101 LEU B N 1
ATOM 3414 C CA . LEU B 1 101 ? 56.812 36.992 66.962 1.00 10.49 101 LEU B CA 1
ATOM 3415 C C . LEU B 1 101 ? 56.277 38.231 67.685 1.00 14.27 101 LEU B C 1
ATOM 3416 O O . LEU B 1 101 ? 55.757 38.074 68.785 1.00 14.24 101 LEU B O 1
ATOM 3421 N N . GLY B 1 102 ? 56.372 39.408 67.077 1.00 12.77 102 GLY B N 1
ATOM 3422 C CA . GLY B 1 102 ? 55.843 40.615 67.723 1.00 10.54 102 GLY B CA 1
ATOM 3423 C C . GLY B 1 102 ? 57.027 41.511 68.086 1.00 14.63 102 GLY B C 1
ATOM 3424 O O . GLY B 1 102 ? 57.600 42.132 67.182 1.00 14.65 102 GLY B O 1
ATOM 3425 N N . ASN B 1 103 ? 57.357 41.544 69.375 1.00 10.90 103 ASN B N 1
ATOM 3426 C CA . ASN B 1 103 ? 58.586 42.214 69.774 1.00 14.48 103 ASN B CA 1
ATOM 3427 C C . ASN B 1 103 ? 58.671 43.664 69.343 1.00 13.43 103 ASN B C 1
ATOM 3428 O O . ASN B 1 103 ? 59.768 44.125 68.994 1.00 18.89 103 ASN B O 1
ATOM 3433 N N . GLY B 1 104 ? 57.593 44.439 69.322 1.00 14.84 104 GLY B N 1
ATOM 3434 C CA . GLY B 1 104 ? 57.704 45.812 68.843 1.00 18.19 104 GLY B CA 1
ATOM 3435 C C . GLY B 1 104 ? 57.309 46.042 67.400 1.00 16.57 104 GLY B C 1
ATOM 3436 O O . GLY B 1 104 ? 57.204 47.207 66.986 1.00 19.75 104 GLY B O 1
ATOM 3437 N N . GLY B 1 105 ? 57.067 44.996 66.615 1.00 10.96 105 GLY B N 1
ATOM 3438 C CA . GLY B 1 105 ? 56.628 45.155 65.237 1.00 8.30 105 GLY B CA 1
ATOM 3439 C C . GLY B 1 105 ? 55.212 44.624 65.050 1.00 8.72 105 GLY B C 1
ATOM 3440 O O . GLY B 1 105 ? 54.628 44.125 66.016 1.00 16.26 105 GLY B O 1
ATOM 3441 N N . PRO B 1 106 ? 54.685 44.756 63.847 1.00 12.62 106 PRO B N 1
ATOM 3442 C CA . PRO B 1 106 ? 53.341 44.272 63.499 1.00 12.82 106 PRO B CA 1
ATOM 3443 C C . PRO B 1 106 ? 53.342 42.745 63.460 1.00 13.74 106 PRO B C 1
ATOM 3444 O O . PRO B 1 106 ? 54.438 42.164 63.445 1.00 14.32 106 PRO B O 1
ATOM 3448 N N . CYS B 1 107 ? 52.180 42.097 63.443 1.00 10.12 107 CYS B N 1
ATOM 3449 C CA . CYS B 1 107 ? 52.162 40.626 63.480 1.00 8.96 107 CYS B CA 1
ATOM 3450 C C . CYS B 1 107 ? 51.387 40.022 62.327 1.00 15.09 107 CYS B C 1
ATOM 3451 O O . CYS B 1 107 ? 51.616 40.389 61.162 1.00 11.78 107 CYS B O 1
ATOM 3454 N N . LEU B 1 108 ? 50.480 39.078 62.583 1.00 12.33 108 LEU B N 1
ATOM 3455 C CA . LEU B 1 108 ? 49.949 38.220 61.525 1.00 9.12 108 LEU B CA 1
ATOM 3456 C C . LEU B 1 108 ? 48.560 38.593 61.034 1.00 12.76 108 LEU B C 1
ATOM 3457 O O . LEU B 1 108 ? 47.630 38.779 61.813 1.00 10.69 108 LEU B O 1
ATOM 3462 N N . PHE B 1 109 ? 48.441 38.717 59.719 1.00 8.01 109 PHE B N 1
ATOM 3463 C CA . PHE B 1 109 ? 47.227 39.147 59.058 1.00 10.78 109 PHE B CA 1
ATOM 3464 C C . PHE B 1 109 ? 46.764 38.119 58.045 1.00 13.84 109 PHE B C 1
ATOM 3465 O O . PHE B 1 109 ? 47.558 37.554 57.296 1.00 11.81 109 PHE B O 1
ATOM 3473 N N . MET B 1 110 ? 45.454 37.888 58.008 1.00 10.82 110 MET B N 1
ATOM 3474 C CA . MET B 1 110 ? 44.920 37.087 56.911 1.00 14.68 110 MET B CA 1
ATOM 3475 C C . MET B 1 110 ? 43.725 37.823 56.302 1.00 16.47 110 MET B C 1
ATOM 3476 O O . MET B 1 110 ? 42.849 38.231 57.072 1.00 13.47 110 MET B O 1
ATOM 3481 N N . ARG B 1 111 ? 43.782 37.938 54.979 1.00 7.85 111 ARG B N 1
ATOM 3482 C CA . ARG B 1 111 ? 42.718 38.695 54.321 1.00 9.41 111 ARG B CA 1
ATOM 3483 C C . ARG B 1 111 ? 42.266 37.962 53.066 1.00 15.46 111 ARG B C 1
ATOM 3484 O O . ARG B 1 111 ? 43.080 37.743 52.175 1.00 15.16 111 ARG B O 1
ATOM 3492 N N . LYS B 1 112 ? 40.998 37.601 53.007 1.00 10.59 112 LYS B N 1
ATOM 3493 C CA . LYS B 1 112 ? 40.437 36.969 51.819 1.00 10.35 112 LYS B CA 1
ATOM 3494 C C . LYS B 1 112 ? 41.187 35.702 51.439 1.00 13.52 112 LYS B C 1
ATOM 3495 O O . LYS B 1 112 ? 41.569 35.490 50.288 1.00 16.11 112 LYS B O 1
ATOM 3501 N N . VAL B 1 113 ? 41.392 34.850 52.440 1.00 8.69 113 VAL B N 1
ATOM 3502 C CA . VAL B 1 113 ? 42.094 33.595 52.233 1.00 12.75 113 VAL B CA 1
ATOM 3503 C C . VAL B 1 113 ? 41.346 32.504 53.008 1.00 14.11 113 VAL B C 1
ATOM 3504 O O . VAL B 1 113 ? 40.501 32.854 53.844 1.00 12.94 113 VAL B O 1
ATOM 3508 N N . SER B 1 114 ? 41.668 31.251 52.721 1.00 9.32 114 SER B N 1
ATOM 3509 C CA . SER B 1 114 ? 41.142 30.094 53.429 1.00 16.15 114 SER B CA 1
ATOM 3510 C C . SER B 1 114 ? 42.237 29.074 53.740 1.00 14.27 114 SER B C 1
ATOM 3511 O O . SER B 1 114 ? 43.300 29.121 53.099 1.00 12.66 114 SER B O 1
ATOM 3514 N N . HIS B 1 115 ? 41.926 28.210 54.695 1.00 8.81 115 HIS B N 1
ATOM 3515 C CA . HIS B 1 115 ? 42.746 27.070 55.070 1.00 7.95 115 HIS B CA 1
ATOM 3516 C C . HIS B 1 115 ? 44.107 27.494 55.595 1.00 11.83 115 HIS B C 1
ATOM 3517 O O . HIS B 1 115 ? 45.136 27.279 54.929 1.00 12.33 115 HIS B O 1
ATOM 3524 N N . VAL B 1 116 ? 44.072 28.109 56.775 1.00 11.25 116 VAL B N 1
ATOM 3525 C CA . VAL B 1 116 ? 45.287 28.580 57.431 1.00 8.35 116 VAL B CA 1
ATOM 3526 C C . VAL B 1 116 ? 45.289 28.021 58.846 1.00 11.43 116 VAL B C 1
ATOM 3527 O O . VAL B 1 116 ? 44.283 28.156 59.541 1.00 10.40 116 VAL B O 1
ATOM 3531 N N . ILE B 1 117 ? 46.408 27.418 59.221 1.00 7.83 117 ILE B N 1
ATOM 3532 C CA . ILE B 1 117 ? 46.622 26.921 60.568 1.00 3.14 117 ILE B CA 1
ATOM 3533 C C . ILE B 1 117 ? 47.793 27.656 61.201 1.00 11.03 117 ILE B C 1
ATOM 3534 O O . ILE B 1 117 ? 48.873 27.664 60.611 1.00 12.32 117 ILE B O 1
ATOM 3539 N N . LEU B 1 118 ? 47.583 28.265 62.353 1.00 8.58 118 LEU B N 1
ATOM 3540 C CA . LEU B 1 118 ? 48.636 28.930 63.124 1.00 4.24 118 LEU B CA 1
ATOM 3541 C C . LEU B 1 118 ? 48.812 28.139 64.396 1.00 9.63 118 LEU B C 1
ATOM 3542 O O . LEU B 1 118 ? 47.863 28.114 65.188 1.00 10.83 118 LEU B O 1
ATOM 3547 N N . HIS B 1 119 ? 49.954 27.496 64.592 1.00 6.30 119 HIS B N 1
ATOM 3548 C CA . HIS B 1 119 ? 50.058 26.536 65.690 1.00 8.13 119 HIS B CA 1
ATOM 3549 C C . HIS B 1 119 ? 51.398 26.670 66.399 1.00 11.64 119 HIS B C 1
ATOM 3550 O O . HIS B 1 119 ? 52.444 26.744 65.727 1.00 8.17 119 HIS B O 1
ATOM 3557 N N . SER B 1 120 ? 51.402 26.720 67.709 1.00 7.71 120 SER B N 1
ATOM 3558 C CA . SER B 1 120 ? 52.547 26.664 68.612 1.00 7.60 120 SER B CA 1
ATOM 3559 C C . SER B 1 120 ? 53.532 27.811 68.408 1.00 10.80 120 SER B C 1
ATOM 3560 O O . SER B 1 120 ? 54.760 27.643 68.399 1.00 10.51 120 SER B O 1
ATOM 3563 N N . LEU B 1 121 ? 52.954 29.014 68.301 1.00 8.97 121 LEU B N 1
ATOM 3564 C CA . LEU B 1 121 ? 53.748 30.235 68.226 1.00 9.33 121 LEU B CA 1
ATOM 3565 C C . LEU B 1 121 ? 53.584 31.051 69.499 1.00 12.39 121 LEU B C 1
ATOM 3566 O O . LEU B 1 121 ? 52.488 31.071 70.067 1.00 8.25 121 LEU B O 1
ATOM 3571 N N . HIS B 1 122 ? 54.662 31.724 69.881 1.00 12.21 122 HIS B N 1
ATOM 3572 C CA . HIS B 1 122 ? 54.575 32.746 70.919 1.00 15.52 122 HIS B CA 1
ATOM 3573 C C . HIS B 1 122 ? 54.364 34.094 70.236 1.00 13.93 122 HIS B C 1
ATOM 3574 O O . HIS B 1 122 ? 55.179 34.454 69.376 1.00 8.30 122 HIS B O 1
ATOM 3581 N N . ILE B 1 123 ? 53.309 34.827 70.583 1.00 11.09 123 ILE B N 1
ATOM 3582 C CA . ILE B 1 123 ? 53.169 36.145 69.960 1.00 9.57 123 ILE B CA 1
ATOM 3583 C C . ILE B 1 123 ? 52.937 37.182 71.048 1.00 14.28 123 ILE B C 1
ATOM 3584 O O . ILE B 1 123 ? 52.016 37.056 71.864 1.00 10.04 123 ILE B O 1
ATOM 3589 N N . HIS B 1 124 ? 53.790 38.212 71.072 1.00 6.54 124 HIS B N 1
ATOM 3590 C CA . HIS B 1 124 ? 53.559 39.234 72.094 1.00 6.49 124 HIS B CA 1
ATOM 3591 C C . HIS B 1 124 ? 54.254 40.527 71.692 1.00 16.26 124 HIS B C 1
ATOM 3592 O O . HIS B 1 124 ? 55.221 40.497 70.938 1.00 11.16 124 HIS B O 1
ATOM 3599 N N . GLY B 1 125 ? 53.772 41.656 72.215 1.00 12.04 125 GLY B N 1
ATOM 3600 C CA . GLY B 1 125 ? 54.528 42.883 71.939 1.00 9.13 125 GLY B CA 1
ATOM 3601 C C . GLY B 1 125 ? 54.151 43.413 70.576 1.00 7.77 125 GLY B C 1
ATOM 3602 O O . GLY B 1 125 ? 54.891 44.240 70.037 1.00 14.44 125 GLY B O 1
ATOM 3603 N N . CYS B 1 126 ? 53.027 42.985 69.996 1.00 10.92 126 CYS B N 1
ATOM 3604 C CA . CYS B 1 126 ? 52.678 43.478 68.661 1.00 12.28 126 CYS B CA 1
ATOM 3605 C C . CYS B 1 126 ? 52.352 44.967 68.730 1.00 15.18 126 CYS B C 1
ATOM 3606 O O . CYS B 1 126 ? 51.787 45.420 69.725 1.00 12.74 126 CYS B O 1
ATOM 3609 N N . ASN B 1 127 ? 52.707 45.679 67.661 1.00 11.24 127 ASN B N 1
ATOM 3610 C CA . ASN B 1 127 ? 52.513 47.126 67.689 1.00 16.92 127 ASN B CA 1
ATOM 3611 C C . ASN B 1 127 ? 51.849 47.640 66.432 1.00 17.29 127 ASN B C 1
ATOM 3612 O O . ASN B 1 127 ? 51.862 47.023 65.362 1.00 14.49 127 ASN B O 1
ATOM 3617 N N . THR B 1 128 ? 51.241 48.818 66.555 1.00 14.55 128 THR B N 1
ATOM 3618 C CA . THR B 1 128 ? 50.699 49.521 65.405 1.00 14.73 128 THR B CA 1
ATOM 3619 C C . THR B 1 128 ? 51.680 49.622 64.240 1.00 12.87 128 THR B C 1
ATOM 3620 O O . THR B 1 128 ? 52.865 49.931 64.412 1.00 18.56 128 THR B O 1
ATOM 3624 N N . SER B 1 129 ? 51.183 49.373 63.029 1.00 15.80 129 SER B N 1
ATOM 3625 C CA . SER B 1 129 ? 52.037 49.461 61.851 1.00 20.79 129 SER B CA 1
ATOM 3626 C C . SER B 1 129 ? 51.912 50.815 61.160 1.00 23.99 129 SER B C 1
ATOM 3627 O O . SER B 1 129 ? 50.958 51.551 61.404 1.00 20.00 129 SER B O 1
ATOM 3630 N N . VAL B 1 130 ? 52.863 51.102 60.291 1.00 22.76 130 VAL B N 1
ATOM 3631 C CA . VAL B 1 130 ? 52.946 52.332 59.526 1.00 26.29 130 VAL B CA 1
ATOM 3632 C C . VAL B 1 130 ? 52.428 52.156 58.108 1.00 20.30 130 VAL B C 1
ATOM 3633 O O . VAL B 1 130 ? 52.700 51.102 57.523 1.00 23.41 130 VAL B O 1
ATOM 3637 N N . LEU B 1 131 ? 51.703 53.106 57.531 1.00 18.08 131 LEU B N 1
ATOM 3638 C CA . LEU B 1 131 ? 51.242 52.924 56.148 1.00 21.42 131 LEU B CA 1
ATOM 3639 C C . LEU B 1 131 ? 52.450 52.709 55.245 1.00 21.15 131 LEU B C 1
ATOM 3640 O O . LEU B 1 131 ? 53.524 53.265 55.491 1.00 22.25 131 LEU B O 1
ATOM 3645 N N . GLY B 1 132 ? 52.315 51.861 54.225 1.00 20.70 132 GLY B N 1
ATOM 3646 C CA . GLY B 1 132 ? 53.507 51.543 53.444 1.00 19.10 132 GLY B CA 1
ATOM 3647 C C . GLY B 1 132 ? 53.285 50.364 52.515 1.00 16.07 132 GLY B C 1
ATOM 3648 O O . GLY B 1 132 ? 52.261 49.695 52.587 1.00 21.19 132 GLY B O 1
ATOM 3649 N N . ASP B 1 133 ? 54.252 50.104 51.633 1.00 14.80 133 ASP B N 1
ATOM 3650 C CA . ASP B 1 133 ? 54.118 49.043 50.641 1.00 21.16 133 ASP B CA 1
ATOM 3651 C C . ASP B 1 133 ? 54.535 47.684 51.196 1.00 12.48 133 ASP B C 1
ATOM 3652 O O . ASP B 1 133 ? 55.484 47.596 51.970 1.00 13.26 133 ASP B O 1
ATOM 3657 N N . VAL B 1 134 ? 53.799 46.658 50.782 1.00 12.55 134 VAL B N 1
ATOM 3658 C CA . VAL B 1 134 ? 54.080 45.314 51.266 1.00 13.72 134 VAL B CA 1
ATOM 3659 C C . VAL B 1 134 ? 53.831 44.303 50.164 1.00 13.64 134 VAL B C 1
ATOM 3660 O O . VAL B 1 134 ? 52.861 44.486 49.429 1.00 14.45 134 VAL B O 1
ATOM 3664 N N . LEU B 1 135 ? 54.647 43.263 50.059 1.00 10.26 135 LEU B N 1
ATOM 3665 C CA . LEU B 1 135 ? 54.292 42.146 49.200 1.00 12.30 135 LEU B CA 1
ATOM 3666 C C . LEU B 1 135 ? 53.149 41.389 49.880 1.00 13.76 135 LEU B C 1
ATOM 3667 O O . LEU B 1 135 ? 53.422 40.631 50.812 1.00 13.61 135 LEU B O 1
ATOM 3672 N N . VAL B 1 136 ? 51.928 41.635 49.419 1.00 14.00 136 VAL B N 1
ATOM 3673 C CA . VAL B 1 136 ? 50.761 41.047 50.095 1.00 15.88 136 VAL B CA 1
ATOM 3674 C C . VAL B 1 136 ? 50.775 39.537 49.891 1.00 18.79 136 VAL B C 1
ATOM 3675 O O . VAL B 1 136 ? 50.589 38.796 50.859 1.00 15.72 136 VAL B O 1
ATOM 3679 N N . SER B 1 137 ? 51.031 39.109 48.661 1.00 14.86 137 SER B N 1
ATOM 3680 C CA . SER B 1 137 ? 51.169 37.707 48.300 1.00 9.17 137 SER B CA 1
ATOM 3681 C C . SER B 1 137 ? 52.028 37.600 47.037 1.00 19.57 137 SER B C 1
ATOM 3682 O O . SER B 1 137 ? 52.091 38.568 46.269 1.00 18.32 137 SER B O 1
ATOM 3685 N N . GLU B 1 138 ? 52.655 36.447 46.848 1.00 12.01 138 GLU B N 1
ATOM 3686 C CA . GLU B 1 138 ? 53.352 36.166 45.592 1.00 12.96 138 GLU B CA 1
ATOM 3687 C C . GLU B 1 138 ? 52.463 36.519 44.407 1.00 17.48 138 GLU B C 1
ATOM 3688 O O . GLU B 1 138 ? 52.861 37.227 43.477 1.00 20.22 138 GLU B O 1
ATOM 3694 N N . SER B 1 139 ? 51.216 36.050 44.404 1.00 15.02 139 SER B N 1
ATOM 3695 C CA . SER B 1 139 ? 50.338 36.347 43.259 1.00 19.61 139 SER B CA 1
ATOM 3696 C C . SER B 1 139 ? 49.838 37.777 43.174 1.00 21.12 139 SER B C 1
ATOM 3697 O O . SER B 1 139 ? 49.696 38.385 42.113 1.00 23.23 139 SER B O 1
ATOM 3700 N N . ILE B 1 140 ? 49.519 38.433 44.283 1.00 15.29 140 ILE B N 1
ATOM 3701 C CA . ILE B 1 140 ? 49.033 39.802 44.222 1.00 12.24 140 ILE B CA 1
ATOM 3702 C C . ILE B 1 140 ? 50.142 40.815 43.974 1.00 14.97 140 ILE B C 1
ATOM 3703 O O . ILE B 1 140 ? 49.949 41.837 43.316 1.00 17.06 140 ILE B O 1
ATOM 3708 N N . GLY B 1 141 ? 51.332 40.571 44.517 1.00 14.02 141 GLY B N 1
ATOM 3709 C CA . GLY B 1 141 ? 52.412 41.540 44.318 1.00 20.71 141 GLY B CA 1
ATOM 3710 C C . GLY B 1 141 ? 52.451 42.622 45.369 1.00 20.02 141 GLY B C 1
ATOM 3711 O O . GLY B 1 141 ? 51.820 42.536 46.424 1.00 14.01 141 GLY B O 1
ATOM 3712 N N . VAL B 1 142 ? 53.224 43.688 45.144 1.00 13.00 142 VAL B N 1
ATOM 3713 C CA . VAL B 1 142 ? 53.370 44.722 46.158 1.00 11.92 142 VAL B CA 1
ATOM 3714 C C . VAL B 1 142 ? 52.264 45.756 46.038 1.00 18.76 142 VAL B C 1
ATOM 3715 O O . VAL B 1 142 ? 51.865 46.236 44.971 1.00 17.29 142 VAL B O 1
ATOM 3719 N N . GLU B 1 143 ? 51.721 46.138 47.190 1.00 16.05 143 GLU B N 1
ATOM 3720 C CA . GLU B 1 143 ? 50.612 47.064 47.250 1.00 12.91 143 GLU B CA 1
ATOM 3721 C C . GLU B 1 143 ? 50.687 47.888 48.532 1.00 21.25 143 GLU B C 1
ATOM 3722 O O . GLU B 1 143 ? 51.255 47.413 49.520 1.00 18.34 143 GLU B O 1
ATOM 3728 N N . PRO B 1 144 ? 50.091 49.072 48.535 1.00 20.02 144 PRO B N 1
ATOM 3729 C CA . PRO B 1 144 ? 50.120 49.860 49.767 1.00 22.81 144 PRO B CA 1
ATOM 3730 C C . PRO B 1 144 ? 49.244 49.151 50.812 1.00 22.33 144 PRO B C 1
ATOM 3731 O O . PRO B 1 144 ? 48.181 48.647 50.444 1.00 25.15 144 PRO B O 1
ATOM 3735 N N . VAL B 1 145 ? 49.698 49.136 52.052 1.00 17.64 145 VAL B N 1
ATOM 3736 C CA . VAL B 1 145 ? 48.905 48.664 53.184 1.00 18.05 145 VAL B CA 1
ATOM 3737 C C . VAL B 1 145 ? 48.726 49.812 54.170 1.00 24.01 145 VAL B C 1
ATOM 3738 O O . VAL B 1 145 ? 49.685 50.455 54.613 1.00 23.97 145 VAL B O 1
ATOM 3742 N N . HIS B 1 146 ? 47.493 50.141 54.563 1.00 30.71 146 HIS B N 1
ATOM 3743 C CA . HIS B 1 146 ? 47.325 51.216 55.542 1.00 33.33 146 HIS B CA 1
ATOM 3744 C C . HIS B 1 146 ? 47.790 50.800 56.937 1.00 29.07 146 HIS B C 1
ATOM 3745 O O . HIS B 1 146 ? 47.985 49.626 57.234 1.00 22.51 146 HIS B O 1
ATOM 3752 N N . ALA B 1 147 ? 47.922 51.790 57.809 1.00 20.00 147 ALA B N 1
ATOM 3753 C CA . ALA B 1 147 ? 48.262 51.604 59.209 1.00 20.82 147 ALA B CA 1
ATOM 3754 C C . ALA B 1 147 ? 47.344 50.585 59.877 1.00 23.05 147 ALA B C 1
ATOM 3755 O O . ALA B 1 147 ? 46.131 50.693 59.746 1.00 18.88 147 ALA B O 1
ATOM 3757 N N . GLN B 1 148 ? 47.872 49.592 60.584 1.00 22.38 148 GLN B N 1
ATOM 3758 C CA . GLN B 1 148 ? 47.046 48.573 61.222 1.00 15.79 148 GLN B CA 1
ATOM 3759 C C . GLN B 1 148 ? 47.206 48.612 62.735 1.00 15.63 148 GLN B C 1
ATOM 3760 O O . GLN B 1 148 ? 48.236 49.043 63.256 1.00 17.76 148 GLN B O 1
ATOM 3766 N N . ASP B 1 149 ? 46.184 48.145 63.468 1.00 14.84 149 ASP B N 1
ATOM 3767 C CA . ASP B 1 149 ? 46.345 48.079 64.917 1.00 13.04 149 ASP B CA 1
ATOM 3768 C C . ASP B 1 149 ? 47.316 46.956 65.267 1.00 15.18 149 ASP B C 1
ATOM 3769 O O . ASP B 1 149 ? 47.476 46.059 64.440 1.00 17.09 149 ASP B O 1
ATOM 3774 N N . GLY B 1 150 ? 47.884 47.045 66.463 1.00 14.65 150 GLY B N 1
ATOM 3775 C CA . GLY B 1 150 ? 48.792 46.034 66.954 1.00 9.68 150 GLY B CA 1
ATOM 3776 C C . GLY B 1 150 ? 48.053 44.826 67.532 1.00 12.44 150 GLY B C 1
ATOM 3777 O O . GLY B 1 150 ? 48.169 44.582 68.733 1.00 16.33 150 GLY B O 1
ATOM 3778 N N . ASP B 1 151 ? 47.318 44.109 66.707 1.00 14.86 151 ASP B N 1
ATOM 3779 C CA . ASP B 1 151 ? 46.639 42.860 67.043 1.00 10.80 151 ASP B CA 1
ATOM 3780 C C . ASP B 1 151 ? 47.594 41.691 66.803 1.00 13.69 151 ASP B C 1
ATOM 3781 O O . ASP B 1 151 ? 48.338 41.764 65.816 1.00 16.53 151 ASP B O 1
ATOM 3786 N N . ALA B 1 152 ? 47.605 40.636 67.610 1.00 9.19 152 ALA B N 1
ATOM 3787 C CA . ALA B 1 152 ? 48.503 39.528 67.280 1.00 10.86 152 ALA B CA 1
ATOM 3788 C C . ALA B 1 152 ? 48.093 38.795 66.008 1.00 12.76 152 ALA B C 1
ATOM 3789 O O . ALA B 1 152 ? 48.917 38.448 65.165 1.00 11.13 152 ALA B O 1
ATOM 3791 N N . ILE B 1 153 ? 46.790 38.541 65.891 1.00 9.19 153 ILE B N 1
ATOM 3792 C CA . ILE B 1 153 ? 46.273 37.756 64.772 1.00 9.64 153 ILE B CA 1
ATOM 3793 C C . ILE B 1 153 ? 44.984 38.409 64.295 1.00 13.77 153 ILE B C 1
ATOM 3794 O O . ILE B 1 153 ? 44.058 38.520 65.111 1.00 12.68 153 ILE B O 1
ATOM 3799 N N . THR B 1 154 ? 45.004 38.819 63.033 1.00 9.81 154 THR B N 1
ATOM 3800 C CA . THR B 1 154 ? 43.874 39.496 62.411 1.00 12.96 154 THR B CA 1
ATOM 3801 C C . THR B 1 154 ? 43.329 38.720 61.213 1.00 16.05 154 THR B C 1
ATOM 3802 O O . THR B 1 154 ? 44.103 38.334 60.331 1.00 11.98 154 THR B O 1
ATOM 3806 N N . MET B 1 155 ? 42.020 38.506 61.186 1.00 10.50 155 MET B N 1
ATOM 3807 C CA . MET B 1 155 ? 41.362 37.756 60.129 1.00 9.79 155 MET B CA 1
ATOM 3808 C C . MET B 1 155 ? 40.234 38.591 59.528 1.00 20.12 155 MET B C 1
ATOM 3809 O O . MET B 1 155 ? 39.359 39.023 60.284 1.00 19.12 155 MET B O 1
ATOM 3814 N N . ARG B 1 156 ? 40.291 38.806 58.220 1.00 11.11 156 ARG B N 1
ATOM 3815 C CA . ARG B 1 156 ? 39.310 39.570 57.467 1.00 11.51 156 ARG B CA 1
ATOM 3816 C C . ARG B 1 156 ? 38.800 38.720 56.310 1.00 14.80 156 ARG B C 1
ATOM 3817 O O . ARG B 1 156 ? 39.625 38.356 55.468 1.00 11.96 156 ARG B O 1
ATOM 3825 N N . ASN B 1 157 ? 37.505 38.395 56.275 1.00 11.45 157 ASN B N 1
ATOM 3826 C CA . ASN B 1 157 ? 37.006 37.546 55.197 1.00 11.30 157 ASN B CA 1
ATOM 3827 C C . ASN B 1 157 ? 37.826 36.263 55.071 1.00 19.25 157 ASN B C 1
ATOM 3828 O O . ASN B 1 157 ? 38.323 35.920 53.990 1.00 15.68 157 ASN B O 1
ATOM 3833 N N . VAL B 1 158 ? 37.998 35.582 56.198 1.00 13.92 158 VAL B N 1
ATOM 3834 C CA . VAL B 1 158 ? 38.742 34.317 56.229 1.00 15.36 158 VAL B CA 1
ATOM 3835 C C . VAL B 1 158 ? 37.761 33.171 56.431 1.00 17.71 158 VAL B C 1
ATOM 3836 O O . VAL B 1 158 ? 36.810 33.315 57.218 1.00 13.28 158 VAL B O 1
ATOM 3840 N N . THR B 1 159 ? 37.954 32.052 55.745 1.00 11.21 159 THR B N 1
ATOM 3841 C CA . THR B 1 159 ? 37.116 30.872 55.952 1.00 15.61 159 THR B CA 1
ATOM 3842 C C . THR B 1 159 ? 37.988 29.648 56.234 1.00 18.05 159 THR B C 1
ATOM 3843 O O . THR B 1 159 ? 39.000 29.510 55.545 1.00 15.33 159 THR B O 1
ATOM 3847 N N . ASN B 1 160 ? 37.630 28.791 57.177 1.00 10.87 160 ASN B N 1
ATOM 3848 C CA . ASN B 1 160 ? 38.397 27.585 57.471 1.00 9.36 160 ASN B CA 1
ATOM 3849 C C . ASN B 1 160 ? 39.789 27.945 57.982 1.00 16.72 160 ASN B C 1
ATOM 3850 O O . ASN B 1 160 ? 40.786 27.828 57.266 1.00 10.60 160 ASN B O 1
ATOM 3855 N N . ALA B 1 161 ? 39.816 28.397 59.228 1.00 8.14 161 ALA B N 1
ATOM 3856 C CA . ALA B 1 161 ? 41.096 28.694 59.884 1.00 8.59 161 ALA B CA 1
ATOM 3857 C C . ALA B 1 161 ? 41.098 28.169 61.306 1.00 9.87 161 ALA B C 1
ATOM 3858 O O . ALA B 1 161 ? 40.067 27.973 61.941 1.00 11.46 161 ALA B O 1
ATOM 3860 N N . TRP B 1 162 ? 42.315 27.905 61.797 1.00 6.09 162 TRP B N 1
ATOM 3861 C CA . TRP B 1 162 ? 42.441 27.212 63.069 1.00 6.07 162 TRP B CA 1
ATOM 3862 C C . TRP B 1 162 ? 43.634 27.822 63.789 1.00 7.31 162 TRP B C 1
ATOM 3863 O O . TRP B 1 162 ? 44.745 27.736 63.264 1.00 8.49 162 TRP B O 1
ATOM 3874 N N . ILE B 1 163 ? 43.338 28.426 64.935 1.00 7.39 163 ILE B N 1
ATOM 3875 C CA . ILE B 1 163 ? 44.395 29.054 65.756 1.00 7.61 163 ILE B CA 1
ATOM 3876 C C . ILE B 1 163 ? 44.598 28.150 66.949 1.00 13.06 163 ILE B C 1
ATOM 3877 O O . ILE B 1 163 ? 43.690 28.069 67.794 1.00 8.21 163 ILE B O 1
ATOM 3882 N N . ASP B 1 164 ? 45.747 27.458 67.020 1.00 6.11 164 ASP B N 1
ATOM 3883 C CA . ASP B 1 164 ? 45.810 26.383 68.028 1.00 5.56 164 ASP B CA 1
ATOM 3884 C C . ASP B 1 164 ? 47.131 26.370 68.782 1.00 9.06 164 ASP B C 1
ATOM 3885 O O . ASP B 1 164 ? 48.199 26.448 68.152 1.00 11.13 164 ASP B O 1
ATOM 3890 N N . HIS B 1 165 ? 47.099 26.234 70.091 1.00 7.86 165 HIS B N 1
ATOM 3891 C CA . HIS B 1 165 ? 48.285 26.072 70.926 1.00 7.77 165 HIS B CA 1
ATOM 3892 C C . HIS B 1 165 ? 49.273 27.220 70.789 1.00 17.47 165 HIS B C 1
ATOM 3893 O O . HIS B 1 165 ? 50.495 27.052 70.850 1.00 10.84 165 HIS B O 1
ATOM 3900 N N . ASN B 1 166 ? 48.759 28.437 70.624 1.00 6.29 166 ASN B N 1
ATOM 3901 C CA . ASN B 1 166 ? 49.652 29.600 70.677 1.00 8.18 166 ASN B CA 1
ATOM 3902 C C . ASN B 1 166 ? 49.661 30.213 72.067 1.00 12.13 166 ASN B C 1
ATOM 3903 O O . ASN B 1 166 ? 48.675 30.082 72.803 1.00 7.86 166 ASN B O 1
ATOM 3908 N N . SER B 1 167 ? 50.781 30.860 72.379 1.00 5.39 167 SER B N 1
ATOM 3909 C CA . SER B 1 167 ? 50.926 31.627 73.623 1.00 8.50 167 SER B CA 1
ATOM 3910 C C . SER B 1 167 ? 50.890 33.107 73.256 1.00 13.08 167 SER B C 1
ATOM 3911 O O . SER B 1 167 ? 51.796 33.611 72.579 1.00 8.32 167 SER B O 1
ATOM 3914 N N . LEU B 1 168 ? 49.835 33.800 73.673 1.00 5.60 168 LEU B N 1
ATOM 3915 C CA . LEU B 1 168 ? 49.476 35.130 73.201 1.00 7.28 168 LEU B CA 1
ATOM 3916 C C . LEU B 1 168 ? 49.388 36.117 74.347 1.00 10.02 168 LEU B C 1
ATOM 3917 O O . LEU B 1 168 ? 48.589 35.873 75.266 1.00 8.84 168 LEU B O 1
ATOM 3922 N N . SER B 1 169 ? 50.177 37.204 74.339 1.00 9.93 169 SER B N 1
ATOM 3923 C CA . SER B 1 169 ? 50.201 38.073 75.513 1.00 6.41 169 SER B CA 1
ATOM 3924 C C . SER B 1 169 ? 50.588 39.507 75.148 1.00 10.86 169 SER B C 1
ATOM 3925 O O . SER B 1 169 ? 51.195 39.654 74.091 1.00 11.06 169 SER B O 1
ATOM 3928 N N . ASP B 1 170 ? 50.234 40.441 76.020 1.00 7.66 170 ASP B N 1
ATOM 3929 C CA . ASP B 1 170 ? 50.683 41.832 76.026 1.00 6.06 170 ASP B CA 1
ATOM 3930 C C . ASP B 1 170 ? 50.958 42.385 74.640 1.00 10.96 170 ASP B C 1
ATOM 3931 O O . ASP B 1 170 ? 52.127 42.627 74.301 1.00 9.54 170 ASP B O 1
ATOM 3936 N N . CYS B 1 171 ? 49.913 42.579 73.857 1.00 12.23 171 CYS B N 1
ATOM 3937 C CA . CYS B 1 171 ? 49.922 43.285 72.584 1.00 8.23 171 CYS B CA 1
ATOM 3938 C C . CYS B 1 171 ? 49.283 44.664 72.682 1.00 11.24 171 CYS B C 1
ATOM 3939 O O . CYS B 1 171 ? 48.521 44.995 73.603 1.00 10.20 171 CYS B O 1
ATOM 3942 N N . SER B 1 172 ? 49.593 45.525 71.702 1.00 9.57 172 SER B N 1
ATOM 3943 C CA . SER B 1 172 ? 49.131 46.904 71.885 1.00 15.84 172 SER B CA 1
ATOM 3944 C C . SER B 1 172 ? 47.615 47.011 71.801 1.00 20.69 172 SER B C 1
ATOM 3945 O O . SER B 1 172 ? 47.075 47.875 72.499 1.00 16.52 172 SER B O 1
ATOM 3948 N N . ASP B 1 173 ? 46.958 46.190 70.989 1.00 13.41 173 ASP B N 1
ATOM 3949 C CA . ASP B 1 173 ? 45.508 46.246 70.787 1.00 8.42 173 ASP B CA 1
ATOM 3950 C C . ASP B 1 173 ? 44.893 44.893 71.114 1.00 10.75 173 ASP B C 1
ATOM 3951 O O . ASP B 1 173 ? 44.793 44.626 72.319 1.00 13.42 173 ASP B O 1
ATOM 3956 N N . GLY B 1 174 ? 44.507 44.073 70.148 1.00 9.51 174 GLY B N 1
ATOM 3957 C CA . GLY B 1 174 ? 43.887 42.800 70.517 1.00 9.81 174 GLY B CA 1
ATOM 3958 C C . GLY B 1 174 ? 44.789 41.593 70.379 1.00 16.01 174 GLY B C 1
ATOM 3959 O O . GLY B 1 174 ? 45.888 41.641 69.840 1.00 13.81 174 GLY B O 1
ATOM 3960 N N . LEU B 1 175 ? 44.362 40.436 70.870 1.00 7.49 175 LEU B N 1
ATOM 3961 C CA . LEU B 1 175 ? 45.149 39.224 70.594 1.00 8.18 175 LEU B CA 1
ATOM 3962 C C . LEU B 1 175 ? 44.550 38.525 69.385 1.00 10.75 175 LEU B C 1
ATOM 3963 O O . LEU B 1 175 ? 45.269 38.089 68.479 1.00 14.16 175 LEU B O 1
ATOM 3968 N N . ILE B 1 176 ? 43.215 38.406 69.300 1.00 5.52 176 ILE B N 1
ATOM 3969 C CA . ILE B 1 176 ? 42.661 37.848 68.068 1.00 5.99 176 ILE B CA 1
ATOM 3970 C C . ILE B 1 176 ? 41.497 38.692 67.586 1.00 14.02 176 ILE B C 1
ATOM 3971 O O . ILE B 1 176 ? 40.623 39.003 68.402 1.00 13.85 176 ILE B O 1
ATOM 3976 N N . ASP B 1 177 ? 41.518 39.061 66.312 1.00 8.68 177 ASP B N 1
ATOM 3977 C CA . ASP B 1 177 ? 40.511 39.991 65.784 1.00 11.67 177 ASP B CA 1
ATOM 3978 C C . ASP B 1 177 ? 39.929 39.387 64.522 1.00 13.19 177 ASP B C 1
ATOM 3979 O O . ASP B 1 177 ? 40.645 39.222 63.538 1.00 19.20 177 ASP B O 1
ATOM 3984 N N . VAL B 1 178 ? 38.663 39.029 64.570 1.00 12.29 178 VAL B N 1
ATOM 3985 C CA . VAL B 1 178 ? 38.012 38.291 63.491 1.00 15.60 178 VAL B CA 1
ATOM 3986 C C . VAL B 1 178 ? 36.855 39.091 62.932 1.00 24.04 178 VAL B C 1
ATOM 3987 O O . VAL B 1 178 ? 35.942 39.399 63.722 1.00 17.02 178 VAL B O 1
ATOM 3991 N N . THR B 1 179 ? 36.822 39.459 61.651 1.00 14.75 179 THR B N 1
ATOM 3992 C CA . THR B 1 179 ? 35.655 40.157 61.124 1.00 16.32 179 THR B CA 1
ATOM 3993 C C . THR B 1 179 ? 35.411 39.992 59.634 1.00 17.46 179 THR B C 1
ATOM 3994 O O . THR B 1 179 ? 36.116 39.250 58.947 1.00 17.12 179 THR B O 1
ATOM 3998 N N . LEU B 1 180 ? 34.389 40.756 59.227 1.00 11.47 180 LEU B N 1
ATOM 3999 C CA . LEU B 1 180 ? 34.035 40.878 57.834 1.00 11.36 180 LEU B CA 1
ATOM 4000 C C . LEU B 1 180 ? 33.834 39.543 57.141 1.00 18.66 180 LEU B C 1
ATOM 4001 O O . LEU B 1 180 ? 34.661 39.186 56.289 1.00 21.75 180 LEU B O 1
ATOM 4006 N N . GLY B 1 181 ? 32.749 38.854 57.501 1.00 20.01 181 GLY B N 1
ATOM 4007 C CA . GLY B 1 181 ? 32.385 37.640 56.794 1.00 16.78 181 GLY B CA 1
ATOM 4008 C C . GLY B 1 181 ? 33.443 36.559 56.979 1.00 22.59 181 GLY B C 1
ATOM 4009 O O . GLY B 1 181 ? 33.730 35.807 56.052 1.00 32.22 181 GLY B O 1
ATOM 4010 N N . SER B 1 182 ? 34.032 36.487 58.171 1.00 17.19 182 SER B N 1
ATOM 4011 C CA . SER B 1 182 ? 34.882 35.364 58.553 1.00 15.11 182 SER B CA 1
ATOM 4012 C C . SER B 1 182 ? 34.019 34.295 59.215 1.00 15.62 182 SER B C 1
ATOM 4013 O O . SER B 1 182 ? 33.085 34.614 59.953 1.00 15.92 182 SER B O 1
ATOM 4016 N N . THR B 1 183 ? 34.311 33.039 58.922 1.00 12.51 183 THR B N 1
ATOM 4017 C CA . THR B 1 183 ? 33.514 31.954 59.466 1.00 12.36 183 THR B CA 1
ATOM 4018 C C . THR B 1 183 ? 34.238 30.624 59.301 1.00 11.81 183 THR B C 1
ATOM 4019 O O . THR B 1 183 ? 35.224 30.508 58.556 1.00 13.34 183 THR B O 1
ATOM 4023 N N . GLY B 1 184 ? 33.780 29.601 60.014 1.00 11.22 184 GLY B N 1
ATOM 4024 C CA . GLY B 1 184 ? 34.383 28.281 59.951 1.00 9.51 184 GLY B CA 1
ATOM 4025 C C . GLY B 1 184 ? 35.740 28.301 60.644 1.00 9.99 184 GLY B C 1
ATOM 4026 O O . GLY B 1 184 ? 36.735 27.816 60.108 1.00 16.03 184 GLY B O 1
ATOM 4027 N N . ILE B 1 185 ? 35.787 28.874 61.840 1.00 9.49 185 ILE B N 1
ATOM 4028 C CA . ILE B 1 185 ? 37.055 29.082 62.559 1.00 5.16 185 ILE B CA 1
ATOM 4029 C C . ILE B 1 185 ? 37.021 28.427 63.914 1.00 11.25 185 ILE B C 1
ATOM 4030 O O . ILE B 1 185 ? 36.016 28.482 64.638 1.00 10.01 185 ILE B O 1
ATOM 4035 N N . THR B 1 186 ? 38.132 27.762 64.261 1.00 6.81 186 THR B N 1
ATOM 4036 C CA . THR B 1 186 ? 38.305 27.225 65.601 1.00 4.61 186 THR B CA 1
ATOM 4037 C C . THR B 1 186 ? 39.519 27.857 66.283 1.00 6.34 186 THR B C 1
ATOM 4038 O O . THR B 1 186 ? 40.608 27.939 65.707 1.00 10.75 186 THR B O 1
ATOM 4042 N N . ILE B 1 187 ? 39.305 28.293 67.512 1.00 5.32 187 ILE B N 1
ATOM 4043 C CA . ILE B 1 187 ? 40.349 28.931 68.332 1.00 6.72 187 ILE B CA 1
ATOM 4044 C C . ILE B 1 187 ? 40.539 28.021 69.527 1.00 10.24 187 ILE B C 1
ATOM 4045 O O . ILE B 1 187 ? 39.651 27.945 70.378 1.00 9.12 187 ILE B O 1
ATOM 4050 N N . SER B 1 188 ? 41.633 27.276 69.615 1.00 4.15 188 SER B N 1
ATOM 4051 C CA . SER B 1 188 ? 41.730 26.191 70.585 1.00 3.56 188 SER B CA 1
ATOM 4052 C C . SER B 1 188 ? 43.089 26.057 71.248 1.00 6.76 188 SER B C 1
ATOM 4053 O O . SER B 1 188 ? 44.062 26.406 70.584 1.00 9.87 188 SER B O 1
ATOM 4056 N N . ASN B 1 189 ? 43.125 25.547 72.471 1.00 8.78 189 ASN B N 1
ATOM 4057 C CA . ASN B 1 189 ? 44.350 25.190 73.171 1.00 5.95 189 ASN B CA 1
ATOM 4058 C C . ASN B 1 189 ? 45.309 26.351 73.338 1.00 7.61 189 ASN B C 1
ATOM 4059 O O . ASN B 1 189 ? 46.504 26.156 73.565 1.00 10.06 189 ASN B O 1
ATOM 4064 N N . ASN B 1 190 ? 44.832 27.578 73.207 1.00 6.01 190 ASN B N 1
ATOM 4065 C CA . ASN B 1 190 ? 45.747 28.710 73.345 1.00 6.90 190 ASN B CA 1
ATOM 4066 C C . ASN B 1 190 ? 45.862 29.166 74.780 1.00 9.92 190 ASN B C 1
ATOM 4067 O O . ASN B 1 190 ? 44.994 28.915 75.633 1.00 8.69 190 ASN B O 1
ATOM 4072 N N . HIS B 1 191 ? 46.962 29.876 75.075 1.00 8.39 191 HIS B N 1
ATOM 4073 C CA . HIS B 1 191 ? 47.110 30.492 76.392 1.00 7.32 191 HIS B CA 1
ATOM 4074 C C . HIS B 1 191 ? 47.101 32.015 76.209 1.00 12.68 191 HIS B C 1
ATOM 4075 O O . HIS B 1 191 ? 48.007 32.491 75.533 1.00 7.95 191 HIS B O 1
ATOM 4082 N N . PHE B 1 192 ? 46.114 32.710 76.749 1.00 4.86 192 PHE B N 1
ATOM 4083 C CA . PHE B 1 192 ? 46.011 34.161 76.627 1.00 8.72 192 PHE B CA 1
ATOM 4084 C C . PHE B 1 192 ? 46.357 34.790 77.972 1.00 12.73 192 PHE B C 1
ATOM 4085 O O . PHE B 1 192 ? 45.755 34.418 78.994 1.00 11.79 192 PHE B O 1
ATOM 4093 N N . PHE B 1 193 ? 47.308 35.727 78.039 1.00 10.24 193 PHE B N 1
ATOM 4094 C CA . PHE B 1 193 ? 47.631 36.224 79.387 1.00 7.61 193 PHE B CA 1
ATOM 4095 C C . PHE B 1 193 ? 48.260 37.616 79.336 1.00 9.92 193 PHE B C 1
ATOM 4096 O O . PHE B 1 193 ? 48.674 38.020 78.255 1.00 7.11 193 PHE B O 1
ATOM 4104 N N . ASN B 1 194 ? 48.309 38.269 80.492 1.00 6.34 194 ASN B N 1
ATOM 4105 C CA . ASN B 1 194 ? 48.882 39.624 80.579 1.00 7.33 194 ASN B CA 1
ATOM 4106 C C . ASN B 1 194 ? 48.397 40.506 79.454 1.00 7.84 194 ASN B C 1
ATOM 4107 O O . ASN B 1 194 ? 49.171 41.076 78.670 1.00 9.49 194 ASN B O 1
ATOM 4112 N N . HIS B 1 195 ? 47.077 40.608 79.313 1.00 7.45 195 HIS B N 1
ATOM 4113 C CA . HIS B 1 195 ? 46.554 41.379 78.204 1.00 8.04 195 HIS B CA 1
ATOM 4114 C C . HIS B 1 195 ? 45.094 41.773 78.435 1.00 15.32 195 HIS B C 1
ATOM 4115 O O . HIS B 1 195 ? 44.342 40.867 78.787 1.00 10.60 195 HIS B O 1
ATOM 4122 N N . HIS B 1 196 ? 44.725 43.026 78.213 1.00 9.97 196 HIS B N 1
ATOM 4123 C CA . HIS B 1 196 ? 43.342 43.439 78.466 1.00 13.84 196 HIS B CA 1
ATOM 4124 C C . HIS B 1 196 ? 42.330 42.981 77.427 1.00 12.48 196 HIS B C 1
ATOM 4125 O O . HIS B 1 196 ? 41.416 42.243 77.791 1.00 14.45 196 HIS B O 1
ATOM 4132 N N . LYS B 1 197 ? 42.434 43.429 76.179 1.00 10.61 197 LYS B N 1
ATOM 4133 C CA . LYS B 1 197 ? 41.405 43.230 75.157 1.00 13.43 197 LYS B CA 1
ATOM 4134 C C . LYS B 1 197 ? 41.629 41.999 74.292 1.00 11.72 197 LYS B C 1
ATOM 4135 O O . LYS B 1 197 ? 42.243 42.045 73.225 1.00 12.42 197 LYS B O 1
ATOM 4141 N N . VAL B 1 198 ? 41.127 40.860 74.746 1.00 10.10 198 VAL B N 1
ATOM 4142 C CA . VAL B 1 198 ? 41.648 39.595 74.210 1.00 9.87 198 VAL B CA 1
ATOM 4143 C C . VAL B 1 198 ? 41.175 39.219 72.820 1.00 12.18 198 VAL B C 1
ATOM 4144 O O . VAL B 1 198 ? 41.982 39.035 71.890 1.00 9.75 198 VAL B O 1
ATOM 4148 N N . MET B 1 199 ? 39.858 39.086 72.628 1.00 12.51 199 MET B N 1
ATOM 4149 C CA . MET B 1 199 ? 39.353 38.562 71.364 1.00 12.16 199 MET B CA 1
ATOM 4150 C C . MET B 1 199 ? 38.028 39.198 70.940 1.00 16.15 199 MET B C 1
ATOM 4151 O O . MET B 1 199 ? 37.017 39.182 71.661 1.00 14.20 199 MET B O 1
ATOM 4156 N N . LEU B 1 200 ? 38.053 39.737 69.732 1.00 9.37 200 LEU B N 1
ATOM 4157 C CA . LEU B 1 200 ? 36.909 40.374 69.091 1.00 11.16 200 LEU B CA 1
ATOM 4158 C C . LEU B 1 200 ? 36.415 39.510 67.942 1.00 19.16 200 LEU B C 1
ATOM 4159 O O . LEU B 1 200 ? 37.148 39.311 66.969 1.00 13.32 200 LEU B O 1
ATOM 4164 N N . LEU B 1 201 ? 35.180 39.020 68.063 1.00 13.08 201 LEU B N 1
ATOM 4165 C CA . LEU B 1 201 ? 34.570 38.253 66.987 1.00 8.37 201 LEU B CA 1
ATOM 4166 C C . LEU B 1 201 ? 33.407 39.043 66.381 1.00 15.00 201 LEU B C 1
ATOM 4167 O O . LEU B 1 201 ? 32.293 38.976 66.903 1.00 11.37 201 LEU B O 1
ATOM 4172 N N . GLY B 1 202 ? 33.689 39.778 65.316 1.00 13.96 202 GLY B N 1
ATOM 4173 C CA . GLY B 1 202 ? 32.757 40.690 64.659 1.00 17.41 202 GLY B CA 1
ATOM 4174 C C . GLY B 1 202 ? 32.979 42.121 65.140 1.00 21.89 202 GLY B C 1
ATOM 4175 O O . GLY B 1 202 ? 33.091 42.326 66.353 1.00 20.42 202 GLY B O 1
ATOM 4176 N N . HIS B 1 203 ? 33.043 43.117 64.265 1.00 33.92 203 HIS B N 1
ATOM 4177 C CA . HIS B 1 203 ? 33.456 44.469 64.590 1.00 60.33 203 HIS B CA 1
ATOM 4178 C C . HIS B 1 203 ? 32.427 45.560 64.831 1.00 75.48 203 HIS B C 1
ATOM 4179 O O . HIS B 1 203 ? 32.615 46.385 65.734 1.00 82.16 203 HIS B O 1
ATOM 4186 N N . ASP B 1 204 ? 31.379 45.636 64.018 1.00 89.46 204 ASP B N 1
ATOM 4187 C CA . ASP B 1 204 ? 30.520 46.813 64.076 1.00 97.95 204 ASP B CA 1
ATOM 4188 C C . ASP B 1 204 ? 29.045 46.524 64.327 1.00 101.62 204 ASP B C 1
ATOM 4189 O O . ASP B 1 204 ? 28.578 45.397 64.211 1.00 83.38 204 ASP B O 1
ATOM 4194 N N . ASP B 1 205 ? 28.351 47.603 64.663 1.00 107.15 205 ASP B N 1
ATOM 4195 C CA . ASP B 1 205 ? 26.910 47.746 64.723 1.00 109.38 205 ASP B CA 1
ATOM 4196 C C . ASP B 1 205 ? 26.433 48.261 63.356 1.00 108.07 205 ASP B C 1
ATOM 4197 O O . ASP B 1 205 ? 25.454 48.990 63.236 1.00 102.46 205 ASP B O 1
ATOM 4202 N N . THR B 1 206 ? 27.200 47.832 62.358 1.00 104.11 206 THR B N 1
ATOM 4203 C CA . THR B 1 206 ? 27.108 48.251 60.976 1.00 101.70 206 THR B CA 1
ATOM 4204 C C . THR B 1 206 ? 27.442 47.142 59.991 1.00 103.98 206 THR B C 1
ATOM 4205 O O . THR B 1 206 ? 27.416 47.367 58.774 1.00 116.49 206 THR B O 1
ATOM 4209 N N . TYR B 1 207 ? 27.772 45.928 60.449 1.00 100.96 207 TYR B N 1
ATOM 4210 C CA . TYR B 1 207 ? 28.116 44.906 59.461 1.00 101.75 207 TYR B CA 1
ATOM 4211 C C . TYR B 1 207 ? 27.165 43.713 59.487 1.00 93.81 207 TYR B C 1
ATOM 4212 O O . TYR B 1 207 ? 27.494 42.662 60.036 1.00 90.73 207 TYR B O 1
ATOM 4221 N N . ASP B 1 208 ? 26.003 43.890 58.886 1.00 89.05 208 ASP B N 1
ATOM 4222 C CA . ASP B 1 208 ? 24.929 42.924 58.785 1.00 91.45 208 ASP B CA 1
ATOM 4223 C C . ASP B 1 208 ? 25.396 41.506 58.464 1.00 79.49 208 ASP B C 1
ATOM 4224 O O . ASP B 1 208 ? 24.793 40.539 58.947 1.00 39.14 208 ASP B O 1
ATOM 4229 N N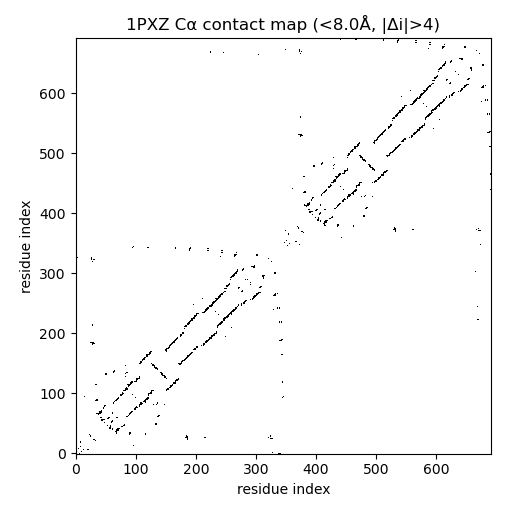 . ASP B 1 209 ? 26.439 41.402 57.658 1.00 72.61 209 ASP B N 1
ATOM 4230 C CA . ASP B 1 209 ? 26.941 40.172 57.076 1.00 65.49 209 ASP B CA 1
ATOM 4231 C C . ASP B 1 209 ? 27.656 39.237 58.041 1.00 53.02 209 ASP B C 1
ATOM 4232 O O . ASP B 1 209 ? 28.064 38.142 57.629 1.00 57.40 209 ASP B O 1
ATOM 4237 N N . ASP B 1 210 ? 27.836 39.605 59.308 1.00 29.06 210 ASP B N 1
ATOM 4238 C CA . ASP B 1 210 ? 28.449 38.680 60.256 1.00 26.71 210 ASP B CA 1
ATOM 4239 C C . ASP B 1 210 ? 27.389 37.852 60.971 1.00 28.19 210 ASP B C 1
ATOM 4240 O O . ASP B 1 210 ? 27.710 37.100 61.895 1.00 27.43 210 ASP B O 1
ATOM 4245 N N . LYS B 1 211 ? 26.114 37.951 60.571 1.00 23.94 211 LYS B N 1
ATOM 4246 C CA . LYS B 1 211 ? 25.157 37.060 61.238 1.00 25.45 211 LYS B CA 1
ATOM 4247 C C . LYS B 1 211 ? 25.415 35.596 60.896 1.00 21.57 211 LYS B C 1
ATOM 4248 O O . LYS B 1 211 ? 24.910 34.701 61.573 1.00 35.94 211 LYS B O 1
ATOM 4254 N N . SER B 1 212 ? 26.190 35.311 59.855 1.00 20.13 212 SER B N 1
ATOM 4255 C CA . SER B 1 212 ? 26.509 33.928 59.510 1.00 27.32 212 SER B CA 1
ATOM 4256 C C . SER B 1 212 ? 27.883 33.517 60.033 1.00 24.42 212 SER B C 1
ATOM 4257 O O . SER B 1 212 ? 28.404 32.448 59.723 1.00 19.55 212 SER B O 1
ATOM 4260 N N . MET B 1 213 ? 28.532 34.363 60.834 1.00 12.74 213 MET B N 1
ATOM 4261 C CA . MET B 1 213 ? 29.820 33.935 61.389 1.00 14.30 213 MET B CA 1
ATOM 4262 C C . MET B 1 213 ? 29.626 32.809 62.387 1.00 19.41 213 MET B C 1
ATOM 4263 O O . MET B 1 213 ? 28.731 32.865 63.231 1.00 13.74 213 MET B O 1
ATOM 4268 N N . LYS B 1 214 ? 30.472 31.779 62.316 1.00 10.31 214 LYS B N 1
ATOM 4269 C CA . LYS B 1 214 ? 30.372 30.710 63.295 1.00 10.86 214 LYS B CA 1
ATOM 4270 C C . LYS B 1 214 ? 31.782 30.360 63.790 1.00 12.36 214 LYS B C 1
ATOM 4271 O O . LYS B 1 214 ? 32.608 30.049 62.929 1.00 10.46 214 LYS B O 1
ATOM 4277 N N . VAL B 1 215 ? 31.999 30.430 65.092 1.00 9.71 215 VAL B N 1
ATOM 4278 C CA . VAL B 1 215 ? 33.339 30.222 65.663 1.00 8.04 215 VAL B CA 1
ATOM 4279 C C . VAL B 1 215 ? 33.294 29.301 66.868 1.00 10.81 215 VAL B C 1
ATOM 4280 O O . VAL B 1 215 ? 32.370 29.409 67.676 1.00 9.30 215 VAL B O 1
ATOM 4284 N N . THR B 1 216 ? 34.258 28.398 67.027 1.00 7.70 216 THR B N 1
ATOM 4285 C CA . THR B 1 216 ? 34.359 27.541 68.197 1.00 5.41 216 THR B CA 1
ATOM 4286 C C . THR B 1 216 ? 35.537 28.051 69.023 1.00 7.58 216 THR B C 1
ATOM 4287 O O . THR B 1 216 ? 36.642 28.250 68.475 1.00 8.32 216 THR B O 1
ATOM 4291 N N . VAL B 1 217 ? 35.322 28.287 70.302 1.00 8.88 217 VAL B N 1
ATOM 4292 C CA . VAL B 1 217 ? 36.398 28.706 71.209 1.00 6.70 217 VAL B CA 1
ATOM 4293 C C . VAL B 1 217 ? 36.577 27.616 72.237 1.00 7.71 217 VAL B C 1
ATOM 4294 O O . VAL B 1 217 ? 35.661 27.505 73.064 1.00 10.25 217 VAL B O 1
ATOM 4298 N N . ALA B 1 218 ? 37.631 26.800 72.248 1.00 6.00 218 ALA B N 1
ATOM 4299 C CA . ALA B 1 218 ? 37.620 25.585 73.066 1.00 8.47 218 ALA B CA 1
ATOM 4300 C C . ALA B 1 218 ? 38.984 25.177 73.606 1.00 8.48 218 ALA B C 1
ATOM 4301 O O . ALA B 1 218 ? 40.018 25.288 72.926 1.00 10.46 218 ALA B O 1
ATOM 4303 N N . PHE B 1 219 ? 39.028 24.677 74.819 1.00 6.61 219 PHE B N 1
ATOM 4304 C CA . PHE B 1 219 ? 40.225 24.251 75.522 1.00 4.66 219 PHE B CA 1
ATOM 4305 C C . PHE B 1 219 ? 41.292 25.326 75.651 1.00 5.98 219 PHE B C 1
ATOM 4306 O O . PHE B 1 219 ? 42.487 25.005 75.694 1.00 9.50 219 PHE B O 1
ATOM 4314 N N . ASN B 1 220 ? 40.929 26.603 75.735 1.00 6.40 220 ASN B N 1
ATOM 4315 C CA . ASN B 1 220 ? 41.877 27.679 75.984 1.00 6.36 220 ASN B CA 1
ATOM 4316 C C . ASN B 1 220 ? 42.016 27.955 77.476 1.00 11.25 220 ASN B C 1
ATOM 4317 O O . ASN B 1 220 ? 41.054 27.757 78.226 1.00 11.85 220 ASN B O 1
ATOM 4322 N N . GLN B 1 221 ? 43.197 28.407 77.860 1.00 8.18 221 GLN B N 1
ATOM 4323 C CA . GLN B 1 221 ? 43.500 28.929 79.174 1.00 7.90 221 GLN B CA 1
ATOM 4324 C C . GLN B 1 221 ? 43.437 30.460 79.069 1.00 13.90 221 GLN B C 1
ATOM 4325 O O . GLN B 1 221 ? 44.224 31.091 78.350 1.00 10.80 221 GLN B O 1
ATOM 4331 N N . PHE B 1 222 ? 42.475 31.038 79.758 1.00 5.80 222 PHE B N 1
ATOM 4332 C CA . PHE B 1 222 ? 42.285 32.493 79.758 1.00 7.46 222 PHE B CA 1
ATOM 4333 C C . PHE B 1 222 ? 42.813 33.025 81.088 1.00 10.99 222 PHE B C 1
ATOM 4334 O O . PHE B 1 222 ? 42.131 32.957 82.113 1.00 11.89 222 PHE B O 1
ATOM 4342 N N . GLY B 1 223 ? 44.032 33.523 81.033 1.00 10.86 223 GLY B N 1
ATOM 4343 C CA . GLY B 1 223 ? 44.703 34.114 82.180 1.00 12.44 223 GLY B CA 1
ATOM 4344 C C . GLY B 1 223 ? 46.017 33.437 82.475 1.00 13.19 223 GLY B C 1
ATOM 4345 O O . GLY B 1 223 ? 46.386 32.438 81.838 1.00 12.39 223 GLY B O 1
ATOM 4346 N N . PRO B 1 224 ? 46.792 33.942 83.436 1.00 11.29 224 PRO B N 1
ATOM 4347 C CA . PRO B 1 224 ? 46.353 34.996 84.350 1.00 9.93 224 PRO B CA 1
ATOM 4348 C C . PRO B 1 224 ? 46.442 36.406 83.786 1.00 13.59 224 PRO B C 1
ATOM 4349 O O . PRO B 1 224 ? 47.094 36.683 82.776 1.00 9.60 224 PRO B O 1
ATOM 4353 N N . ASN B 1 225 ? 45.766 37.335 84.474 1.00 12.11 225 ASN B N 1
ATOM 4354 C CA . ASN B 1 225 ? 45.804 38.738 84.079 1.00 11.42 225 ASN B CA 1
ATOM 4355 C C . ASN B 1 225 ? 45.283 38.966 82.669 1.00 16.96 225 ASN B C 1
ATOM 4356 O O . ASN B 1 225 ? 45.813 39.822 81.947 1.00 11.28 225 ASN B O 1
ATOM 4361 N N . ALA B 1 226 ? 44.244 38.232 82.285 1.00 11.41 226 ALA B N 1
ATOM 4362 C CA . ALA B 1 226 ? 43.540 38.596 81.040 1.00 13.35 226 ALA B CA 1
ATOM 4363 C C . ALA B 1 226 ? 42.335 39.462 81.413 1.00 13.01 226 ALA B C 1
ATOM 4364 O O . ALA B 1 226 ? 41.610 39.111 82.339 1.00 17.61 226 ALA B O 1
ATOM 4366 N N . GLY B 1 227 ? 42.135 40.554 80.702 1.00 11.55 227 GLY B N 1
ATOM 4367 C CA . GLY B 1 227 ? 41.207 41.581 81.090 1.00 10.88 227 GLY B CA 1
ATOM 4368 C C . GLY B 1 227 ? 39.748 41.292 80.821 1.00 15.15 227 GLY B C 1
ATOM 4369 O O . GLY B 1 227 ? 38.921 41.263 81.741 1.00 12.91 227 GLY B O 1
ATOM 4370 N N . GLN B 1 228 ? 39.444 41.106 79.539 1.00 10.97 228 GLN B N 1
ATOM 4371 C CA . GLN B 1 228 ? 38.055 41.001 79.109 1.00 11.34 228 GLN B CA 1
ATOM 4372 C C . GLN B 1 228 ? 37.969 40.527 77.666 1.00 12.31 228 GLN B C 1
ATOM 4373 O O . GLN B 1 228 ? 39.030 40.311 77.083 1.00 12.66 228 GLN B O 1
ATOM 4379 N N . ARG B 1 229 ? 36.792 40.368 77.087 1.00 9.40 229 ARG B N 1
ATOM 4380 C CA . ARG B 1 229 ? 36.597 39.957 75.698 1.00 9.39 229 ARG B CA 1
ATOM 4381 C C . ARG B 1 229 ? 37.086 38.529 75.491 1.00 13.60 229 ARG B C 1
ATOM 4382 O O . ARG B 1 229 ? 37.995 38.345 74.674 1.00 12.05 229 ARG B O 1
ATOM 4390 N N . MET B 1 230 ? 36.478 37.572 76.205 1.00 8.08 230 MET B N 1
ATOM 4391 C CA . MET B 1 230 ? 36.956 36.194 76.098 1.00 8.54 230 MET B CA 1
ATOM 4392 C C . MET B 1 230 ? 35.871 35.170 75.792 1.00 8.07 230 MET B C 1
ATOM 4393 O O . MET B 1 230 ? 35.683 34.168 76.507 1.00 10.54 230 MET B O 1
ATOM 4398 N N . PRO B 1 231 ? 35.164 35.341 74.675 1.00 6.40 231 PRO B N 1
ATOM 4399 C CA . PRO B 1 231 ? 35.278 36.419 73.719 1.00 7.87 231 PRO B CA 1
ATOM 4400 C C . PRO B 1 231 ? 34.339 37.606 73.924 1.00 17.80 231 PRO B C 1
ATOM 4401 O O . PRO B 1 231 ? 33.475 37.528 74.778 1.00 10.41 231 PRO B O 1
ATOM 4405 N N . ARG B 1 232 ? 34.510 38.664 73.137 1.00 11.58 232 ARG B N 1
ATOM 4406 C CA . ARG B 1 232 ? 33.469 39.650 72.879 1.00 8.28 232 ARG B CA 1
ATOM 4407 C C . ARG B 1 232 ? 32.945 39.408 71.470 1.00 9.92 232 ARG B C 1
ATOM 4408 O O . ARG B 1 232 ? 33.695 39.507 70.490 1.00 10.01 232 ARG B O 1
ATOM 4416 N N . ALA B 1 233 ? 31.665 39.086 71.324 1.00 10.21 233 ALA B N 1
ATOM 4417 C CA . ALA B 1 233 ? 31.110 38.738 70.014 1.00 9.51 233 ALA B CA 1
ATOM 4418 C C . ALA B 1 233 ? 30.028 39.706 69.556 1.00 13.08 233 ALA B C 1
ATOM 4419 O O . ALA B 1 233 ? 29.375 40.339 70.392 1.00 14.91 233 ALA B O 1
ATOM 4421 N N . ARG B 1 234 ? 29.807 39.835 68.263 1.00 10.72 234 ARG B N 1
ATOM 4422 C CA . ARG B 1 234 ? 28.730 40.664 67.704 1.00 12.04 234 ARG B CA 1
ATOM 4423 C C . ARG B 1 234 ? 27.982 39.909 66.615 1.00 16.91 234 ARG B C 1
ATOM 4424 O O . ARG B 1 234 ? 28.671 39.325 65.755 1.00 23.25 234 ARG B O 1
ATOM 4432 N N . TYR B 1 235 ? 26.663 39.854 66.570 1.00 14.31 235 TYR B N 1
ATOM 4433 C CA . TYR B 1 235 ? 25.903 39.239 65.492 1.00 13.15 235 TYR B CA 1
ATOM 4434 C C . TYR B 1 235 ? 25.931 37.735 65.304 1.00 22.55 235 TYR B C 1
ATOM 4435 O O . TYR B 1 235 ? 24.883 37.106 65.074 1.00 24.90 235 TYR B O 1
ATOM 4444 N N . GLY B 1 236 ? 27.075 37.065 65.322 1.00 16.78 236 GLY B N 1
ATOM 4445 C CA . GLY B 1 236 ? 27.059 35.673 64.864 1.00 13.85 236 GLY B CA 1
ATOM 4446 C C . GLY B 1 236 ? 26.823 34.703 65.995 1.00 18.37 236 GLY B C 1
ATOM 4447 O O . GLY B 1 236 ? 26.071 34.974 66.929 1.00 20.03 236 GLY B O 1
ATOM 4448 N N . LEU B 1 237 ? 27.445 33.539 65.894 1.00 12.55 237 LEU B N 1
ATOM 4449 C CA . LEU B 1 237 ? 27.293 32.419 66.807 1.00 10.24 237 LEU B CA 1
ATOM 4450 C C . LEU B 1 237 ? 28.665 31.963 67.297 1.00 14.25 237 LEU B C 1
ATOM 4451 O O . LEU B 1 237 ? 29.563 31.770 66.467 1.00 14.57 237 LEU B O 1
ATOM 4456 N N . VAL B 1 238 ? 28.835 31.819 68.599 1.00 13.23 238 VAL B N 1
ATOM 4457 C CA . VAL B 1 238 ? 30.105 31.333 69.152 1.00 11.40 238 VAL B CA 1
ATOM 4458 C C . VAL B 1 238 ? 29.789 30.240 70.167 1.00 11.71 238 VAL B C 1
ATOM 4459 O O . VAL B 1 238 ? 28.977 30.443 71.067 1.00 10.64 238 VAL B O 1
ATOM 4463 N N . HIS B 1 239 ? 30.450 29.094 70.009 1.00 7.64 239 HIS B N 1
ATOM 4464 C CA . HIS B 1 239 ? 30.376 27.998 70.972 1.00 8.64 239 HIS B CA 1
ATOM 4465 C C . HIS B 1 239 ? 31.618 28.069 71.847 1.00 11.03 239 HIS B C 1
ATOM 4466 O O . HIS B 1 239 ? 32.735 27.964 71.315 1.00 9.89 239 HIS B O 1
ATOM 4473 N N . VAL B 1 240 ? 31.432 28.279 73.136 1.00 7.56 240 VAL B N 1
ATOM 4474 C CA . VAL B 1 240 ? 32.547 28.502 74.050 1.00 6.07 240 VAL B CA 1
ATOM 4475 C C . VAL B 1 240 ? 32.665 27.277 74.934 1.00 14.02 240 VAL B C 1
ATOM 4476 O O . VAL B 1 240 ? 31.867 27.135 75.865 1.00 11.51 240 VAL B O 1
ATOM 4480 N N . ALA B 1 241 ? 33.616 26.364 74.687 1.00 9.98 241 ALA B N 1
ATOM 4481 C CA . ALA B 1 241 ? 33.541 25.079 75.390 1.00 7.89 241 ALA B CA 1
ATOM 4482 C C . ALA B 1 241 ? 34.800 24.658 76.105 1.00 10.96 241 ALA B C 1
ATOM 4483 O O . ALA B 1 241 ? 35.872 24.705 75.505 1.00 11.83 241 ALA B O 1
ATOM 4485 N N . ASN B 1 242 ? 34.692 24.188 77.341 1.00 8.42 242 ASN B N 1
ATOM 4486 C CA . ASN B 1 242 ? 35.792 23.558 78.048 1.00 7.21 242 ASN B CA 1
ATOM 4487 C C . ASN B 1 242 ? 37.013 24.466 78.066 1.00 9.11 242 ASN B C 1
ATOM 4488 O O . ASN B 1 242 ? 38.154 24.022 77.913 1.00 10.41 242 ASN B O 1
ATOM 4493 N N . ASN B 1 243 ? 36.744 25.754 78.281 1.00 6.97 243 ASN B N 1
ATOM 4494 C CA . ASN B 1 243 ? 37.835 26.681 78.532 1.00 11.64 243 ASN B CA 1
ATOM 4495 C C . ASN B 1 243 ? 38.026 26.897 80.031 1.00 12.12 243 ASN B C 1
ATOM 4496 O O . ASN B 1 243 ? 37.097 26.687 80.807 1.00 13.61 243 ASN B O 1
ATOM 4501 N N . ASN B 1 244 ? 39.221 27.326 80.439 1.00 9.01 244 ASN B N 1
ATOM 4502 C CA . ASN B 1 244 ? 39.481 27.588 81.853 1.00 7.74 244 ASN B CA 1
ATOM 4503 C C . ASN B 1 244 ? 39.745 29.085 82.032 1.00 12.17 244 ASN B C 1
ATOM 4504 O O . ASN B 1 244 ? 40.622 29.666 81.392 1.00 12.30 244 ASN B O 1
ATOM 4509 N N . TYR B 1 245 ? 38.973 29.726 82.895 1.00 9.15 245 TYR B N 1
ATOM 4510 C CA . TYR B 1 245 ? 39.150 31.163 83.102 1.00 8.62 245 TYR B CA 1
ATOM 4511 C C . TYR B 1 245 ? 39.700 31.516 84.475 1.00 14.28 245 TYR B C 1
ATOM 4512 O O . TYR B 1 245 ? 39.025 31.227 85.480 1.00 11.72 245 TYR B O 1
ATOM 4521 N N . ASP B 1 246 ? 40.859 32.164 84.503 1.00 10.73 246 ASP B N 1
ATOM 4522 C CA . ASP B 1 246 ? 41.322 32.793 85.736 1.00 11.47 246 ASP B CA 1
ATOM 4523 C C . ASP B 1 246 ? 40.523 34.078 85.995 1.00 10.03 246 ASP B C 1
ATOM 4524 O O . ASP B 1 246 ? 39.811 34.542 85.097 1.00 12.73 246 ASP B O 1
ATOM 4529 N N . PRO B 1 247 ? 40.614 34.667 87.181 1.00 12.90 247 PRO B N 1
ATOM 4530 C CA . PRO B 1 247 ? 39.951 35.961 87.414 1.00 18.36 247 PRO B CA 1
ATOM 4531 C C . PRO B 1 247 ? 40.274 36.998 86.337 1.00 17.23 247 PRO B C 1
ATOM 4532 O O . PRO B 1 247 ? 41.424 37.310 86.019 1.00 15.62 247 PRO B O 1
ATOM 4536 N N . TRP B 1 248 ? 39.213 37.518 85.744 1.00 10.28 248 TRP B N 1
ATOM 4537 C CA . TRP B 1 248 ? 39.188 38.541 84.714 1.00 11.64 248 TRP B CA 1
ATOM 4538 C C . TRP B 1 248 ? 39.207 39.939 85.323 1.00 12.92 248 TRP B C 1
ATOM 4539 O O . TRP B 1 248 ? 39.169 40.073 86.547 1.00 14.48 248 TRP B O 1
ATOM 4550 N N . ASN B 1 249 ? 39.284 40.952 84.451 1.00 14.33 249 ASN B N 1
ATOM 4551 C CA . ASN B 1 249 ? 39.433 42.312 84.963 1.00 17.34 249 ASN B CA 1
ATOM 4552 C C . ASN B 1 249 ? 38.093 43.029 85.005 1.00 20.26 249 ASN B C 1
ATOM 4553 O O . ASN B 1 249 ? 37.863 43.717 86.000 1.00 34.59 249 ASN B O 1
ATOM 4558 N N . ILE B 1 250 ? 37.273 42.865 83.987 1.00 15.85 250 ILE B N 1
ATOM 4559 C CA . ILE B 1 250 ? 35.986 43.519 83.879 1.00 11.87 250 ILE B CA 1
ATOM 4560 C C . ILE B 1 250 ? 34.887 42.479 83.684 1.00 22.88 250 ILE B C 1
ATOM 4561 O O . ILE B 1 250 ? 33.912 42.447 84.430 1.00 18.14 250 ILE B O 1
ATOM 4566 N N . TYR B 1 251 ? 35.067 41.636 82.662 1.00 12.00 251 TYR B N 1
ATOM 4567 C CA . TYR B 1 251 ? 34.096 40.554 82.423 1.00 15.85 251 TYR B CA 1
ATOM 4568 C C . TYR B 1 251 ? 34.798 39.426 81.662 1.00 18.31 251 TYR B C 1
ATOM 4569 O O . TYR B 1 251 ? 35.905 39.699 81.181 1.00 15.78 251 TYR B O 1
ATOM 4578 N N . ALA B 1 252 ? 34.183 38.246 81.522 1.00 10.63 252 ALA B N 1
ATOM 4579 C CA . ALA B 1 252 ? 34.828 37.199 80.731 1.00 5.61 252 ALA B CA 1
ATOM 4580 C C . ALA B 1 252 ? 34.240 37.054 79.334 1.00 11.93 252 ALA B C 1
ATOM 4581 O O . ALA B 1 252 ? 34.970 37.033 78.335 1.00 13.74 252 ALA B O 1
ATOM 4583 N N . ILE B 1 253 ? 32.915 36.927 79.236 1.00 8.67 253 ILE B N 1
ATOM 4584 C CA . ILE B 1 253 ? 32.221 36.696 77.974 1.00 7.28 253 ILE B CA 1
ATOM 4585 C C . ILE B 1 253 ? 31.195 37.783 77.720 1.00 13.43 253 ILE B C 1
ATOM 4586 O O . ILE B 1 253 ? 30.370 38.030 78.595 1.00 12.04 253 ILE B O 1
ATOM 4591 N N . GLY B 1 254 ? 31.212 38.436 76.561 1.00 10.11 254 GLY B N 1
ATOM 4592 C CA . GLY B 1 254 ? 30.223 39.502 76.378 1.00 13.04 254 GLY B CA 1
ATOM 4593 C C . GLY B 1 254 ? 29.954 39.759 74.919 1.00 13.58 254 GLY B C 1
ATOM 4594 O O . GLY B 1 254 ? 30.416 39.056 74.014 1.00 12.48 254 GLY B O 1
ATOM 4595 N N . GLY B 1 255 ? 29.175 40.801 74.629 1.00 10.40 255 GLY B N 1
ATOM 4596 C CA . GLY B 1 255 ? 28.861 41.019 73.223 1.00 11.02 255 GLY B CA 1
ATOM 4597 C C . GLY B 1 255 ? 27.752 42.048 73.043 1.00 14.48 255 GLY B C 1
ATOM 4598 O O . GLY B 1 255 ? 27.151 42.487 74.019 1.00 11.94 255 GLY B O 1
ATOM 4599 N N . SER B 1 256 ? 27.526 42.404 71.788 1.00 16.04 256 SER B N 1
ATOM 4600 C CA . SER B 1 256 ? 26.522 43.404 71.433 1.00 12.41 256 SER B CA 1
ATOM 4601 C C . SER B 1 256 ? 25.844 42.991 70.143 1.00 15.93 256 SER B C 1
ATOM 4602 O O . SER B 1 256 ? 26.382 42.127 69.444 1.00 15.33 256 SER B O 1
ATOM 4605 N N . SER B 1 257 ? 24.694 43.574 69.811 1.00 12.09 257 SER B N 1
ATOM 4606 C CA . SER B 1 257 ? 24.008 43.236 68.566 1.00 11.66 257 SER B CA 1
ATOM 4607 C C . SER B 1 257 ? 23.692 41.743 68.459 1.00 14.42 257 SER B C 1
ATOM 4608 O O . SER B 1 257 ? 23.963 41.070 67.473 1.00 18.68 257 SER B O 1
ATOM 4611 N N . ASN B 1 258 ? 23.102 41.207 69.504 1.00 16.63 258 ASN B N 1
ATOM 4612 C CA . ASN B 1 258 ? 22.500 39.893 69.530 1.00 13.38 258 ASN B CA 1
ATOM 4613 C C . ASN B 1 258 ? 23.382 38.787 69.001 1.00 12.17 258 ASN B C 1
ATOM 4614 O O . ASN B 1 258 ? 23.027 38.114 68.026 1.00 17.84 258 ASN B O 1
ATOM 4619 N N . PRO B 1 259 ? 24.532 38.547 69.611 1.00 11.75 259 PRO B N 1
ATOM 4620 C CA . PRO B 1 259 ? 25.260 37.332 69.206 1.00 7.39 259 PRO B CA 1
ATOM 4621 C C . PRO B 1 259 ? 24.577 36.155 69.873 1.00 12.44 259 PRO B C 1
ATOM 4622 O O . PRO B 1 259 ? 23.925 36.371 70.901 1.00 12.95 259 PRO B O 1
ATOM 4626 N N . THR B 1 260 ? 24.745 34.959 69.324 1.00 10.88 260 THR B N 1
ATOM 4627 C CA . THR B 1 260 ? 24.353 33.773 70.094 1.00 10.60 260 THR B CA 1
ATOM 4628 C C . THR B 1 260 ? 25.608 33.210 70.755 1.00 14.80 260 THR B C 1
ATOM 4629 O O . THR B 1 260 ? 26.615 32.966 70.088 1.00 11.98 260 THR B O 1
ATOM 4633 N N . ILE B 1 261 ? 25.525 33.043 72.065 1.00 9.95 261 ILE B N 1
ATOM 4634 C CA . ILE B 1 261 ? 26.648 32.577 72.849 1.00 10.58 261 ILE B CA 1
ATOM 4635 C C . ILE B 1 261 ? 26.280 31.320 73.619 1.00 17.06 261 ILE B C 1
ATOM 4636 O O . ILE B 1 261 ? 25.455 31.360 74.529 1.00 11.56 261 ILE B O 1
ATOM 4641 N N . LEU B 1 262 ? 26.913 30.213 73.209 1.00 9.59 262 LEU B N 1
ATOM 4642 C CA . LEU B 1 262 ? 26.681 28.930 73.852 1.00 11.23 262 LEU B CA 1
ATOM 4643 C C . LEU B 1 262 ? 27.900 28.525 74.677 1.00 13.18 262 LEU B C 1
ATOM 4644 O O . LEU B 1 262 ? 28.955 28.088 74.188 1.00 10.94 262 LEU B O 1
ATOM 4649 N N . SER B 1 263 ? 27.783 28.695 75.988 1.00 9.90 263 SER B N 1
ATOM 4650 C CA . SER B 1 263 ? 28.845 28.399 76.939 1.00 8.56 263 SER B CA 1
ATOM 4651 C C . SER B 1 263 ? 28.621 27.013 77.515 1.00 18.93 263 SER B C 1
ATOM 4652 O O . SER B 1 263 ? 27.567 26.733 78.103 1.00 13.96 263 SER B O 1
ATOM 4655 N N . GLU B 1 264 ? 29.607 26.125 77.345 1.00 7.13 264 GLU B N 1
ATOM 4656 C CA . GLU B 1 264 ? 29.379 24.734 77.764 1.00 8.18 264 GLU B CA 1
ATOM 4657 C C . GLU B 1 264 ? 30.622 24.174 78.417 1.00 11.78 264 GLU B C 1
ATOM 4658 O O . GLU B 1 264 ? 31.688 24.193 77.781 1.00 13.76 264 GLU B O 1
ATOM 4664 N N . GLY B 1 265 ? 30.521 23.711 79.651 1.00 8.75 265 GLY B N 1
ATOM 4665 C CA . GLY B 1 265 ? 31.642 23.062 80.318 1.00 10.45 265 GLY B CA 1
ATOM 4666 C C . GLY B 1 265 ? 32.851 23.939 80.525 1.00 15.74 265 GLY B C 1
ATOM 4667 O O . GLY B 1 265 ? 33.977 23.443 80.553 1.00 12.94 265 GLY B O 1
ATOM 4668 N N . ASN B 1 266 ? 32.625 25.248 80.697 1.00 11.37 266 ASN B N 1
ATOM 4669 C CA . ASN B 1 266 ? 33.763 26.099 81.072 1.00 10.19 266 ASN B CA 1
ATOM 4670 C C . ASN B 1 266 ? 33.932 26.119 82.576 1.00 10.42 266 ASN B C 1
ATOM 4671 O O . ASN B 1 266 ? 33.042 25.740 83.347 1.00 12.31 266 ASN B O 1
ATOM 4676 N N . SER B 1 267 ? 35.088 26.598 83.045 1.00 9.44 267 SER B N 1
ATOM 4677 C CA . SER B 1 267 ? 35.350 26.774 84.458 1.00 7.46 267 SER B CA 1
ATOM 4678 C C . SER B 1 267 ? 35.721 28.235 84.733 1.00 17.49 267 SER B C 1
ATOM 4679 O O . SER B 1 267 ? 36.707 28.705 84.179 1.00 13.81 267 SER B O 1
ATOM 4682 N N . PHE B 1 268 ? 34.936 28.921 85.558 1.00 11.48 268 PHE B N 1
ATOM 4683 C CA . PHE B 1 268 ? 35.109 30.348 85.805 1.00 12.43 268 PHE B CA 1
ATOM 4684 C C . PHE B 1 268 ? 35.449 30.639 87.267 1.00 19.33 268 PHE B C 1
ATOM 4685 O O . PHE B 1 268 ? 34.670 30.372 88.199 1.00 14.11 268 PHE B O 1
ATOM 4693 N N . THR B 1 269 ? 36.639 31.188 87.489 1.00 11.43 269 THR B N 1
ATOM 4694 C CA . THR B 1 269 ? 36.998 31.644 88.831 1.00 14.34 269 THR B CA 1
ATOM 4695 C C . THR B 1 269 ? 36.889 33.157 88.906 1.00 16.85 269 THR B C 1
ATOM 4696 O O . THR B 1 269 ? 37.677 33.849 88.254 1.00 13.93 269 THR B O 1
ATOM 4700 N N . ALA B 1 270 ? 35.949 33.721 89.653 1.00 13.15 270 ALA B N 1
ATOM 4701 C CA . ALA B 1 270 ? 35.751 35.164 89.674 1.00 9.34 270 ALA B CA 1
ATOM 4702 C C . ALA B 1 270 ? 36.803 35.891 90.501 1.00 10.60 270 ALA B C 1
ATOM 4703 O O . ALA B 1 270 ? 37.429 35.363 91.415 1.00 13.72 270 ALA B O 1
ATOM 4705 N N . PRO B 1 271 ? 37.020 37.161 90.170 1.00 10.57 271 PRO B N 1
ATOM 4706 C CA . PRO B 1 271 ? 37.834 38.040 91.011 1.00 13.48 271 PRO B CA 1
ATOM 4707 C C . PRO B 1 271 ? 37.129 38.301 92.349 1.00 19.53 271 PRO B C 1
ATOM 4708 O O . PRO B 1 271 ? 35.964 37.910 92.554 1.00 12.79 271 PRO B O 1
ATOM 4712 N N . SER B 1 272 ? 37.841 38.945 93.284 1.00 18.34 272 SER B N 1
ATOM 4713 C CA . SER B 1 272 ? 37.249 39.140 94.612 1.00 21.89 272 SER B CA 1
ATOM 4714 C C . SER B 1 272 ? 36.172 40.216 94.608 1.00 22.64 272 SER B C 1
ATOM 4715 O O . SER B 1 272 ? 35.225 40.082 95.389 1.00 20.51 272 SER B O 1
ATOM 4718 N N . GLU B 1 273 ? 36.290 41.239 93.772 1.00 17.20 273 GLU B N 1
ATOM 4719 C CA . GLU B 1 273 ? 35.349 42.356 93.763 1.00 22.93 273 GLU B CA 1
ATOM 4720 C C . GLU B 1 273 ? 33.954 41.943 93.325 1.00 22.09 273 GLU B C 1
ATOM 4721 O O . GLU B 1 273 ? 33.667 41.260 92.344 1.00 18.40 273 GLU B O 1
ATOM 4727 N N . SER B 1 274 ? 32.966 42.400 94.095 1.00 20.34 274 SER B N 1
ATOM 4728 C CA . SER B 1 274 ? 31.590 41.989 93.835 1.00 16.51 274 SER B CA 1
ATOM 4729 C C . SER B 1 274 ? 31.079 42.436 92.482 1.00 19.41 274 SER B C 1
ATOM 4730 O O . SER B 1 274 ? 30.259 41.753 91.848 1.00 23.81 274 SER B O 1
ATOM 4733 N N . TYR B 1 275 ? 31.558 43.584 92.001 1.00 17.08 275 TYR B N 1
ATOM 4734 C CA . TYR B 1 275 ? 31.062 44.116 90.740 1.00 17.89 275 TYR B CA 1
ATOM 4735 C C . TYR B 1 275 ? 31.771 43.450 89.562 1.00 14.72 275 TYR B C 1
ATOM 4736 O O . TYR B 1 275 ? 31.496 43.821 88.425 1.00 15.41 275 TYR B O 1
ATOM 4745 N N . LYS B 1 276 ? 32.635 42.499 89.873 1.00 13.00 276 LYS B N 1
ATOM 4746 C CA . LYS B 1 276 ? 33.277 41.703 88.835 1.00 10.64 276 LYS B CA 1
ATOM 4747 C C . LYS B 1 276 ? 32.857 40.242 88.879 1.00 17.62 276 LYS B C 1
ATOM 4748 O O . LYS B 1 276 ? 33.451 39.394 88.195 1.00 15.79 276 LYS B O 1
ATOM 4754 N N . LYS B 1 277 ? 31.841 39.875 89.664 1.00 13.31 277 LYS B N 1
ATOM 4755 C CA . LYS B 1 277 ? 31.537 38.442 89.762 1.00 15.25 277 LYS B CA 1
ATOM 4756 C C . LYS B 1 277 ? 30.849 37.875 88.526 1.00 13.31 277 LYS B C 1
ATOM 4757 O O . LYS B 1 277 ? 30.928 36.660 88.281 1.00 13.45 277 LYS B O 1
ATOM 4763 N N . GLU B 1 278 ? 30.161 38.720 87.766 1.00 10.44 278 GLU B N 1
ATOM 4764 C CA . GLU B 1 278 ? 29.366 38.216 86.660 1.00 11.42 278 GLU B CA 1
ATOM 4765 C C . GLU B 1 278 ? 30.279 37.890 85.475 1.00 12.15 278 GLU B C 1
ATOM 4766 O O . GLU B 1 278 ? 31.049 38.745 85.031 1.00 15.79 278 GLU B O 1
ATOM 4772 N N . VAL B 1 279 ? 30.175 36.666 84.986 1.00 6.66 279 VAL B N 1
ATOM 4773 C CA . VAL B 1 279 ? 30.933 36.254 83.813 1.00 10.81 279 VAL B CA 1
ATOM 4774 C C . VAL B 1 279 ? 30.577 37.021 82.547 1.00 14.00 279 VAL B C 1
ATOM 4775 O O . VAL B 1 279 ? 31.444 37.425 81.779 1.00 10.81 279 VAL B O 1
ATOM 4779 N N . THR B 1 280 ? 29.287 37.209 82.326 1.00 11.67 280 THR B N 1
ATOM 4780 C CA . THR B 1 280 ? 28.655 37.819 81.172 1.00 9.93 280 THR B CA 1
ATOM 4781 C C . THR B 1 280 ? 28.570 39.348 81.223 1.00 10.45 280 THR B C 1
ATOM 4782 O O . THR B 1 280 ? 28.400 39.964 82.277 1.00 12.52 280 THR B O 1
ATOM 4786 N N . LYS B 1 281 ? 28.654 39.966 80.052 1.00 10.04 281 LYS B N 1
ATOM 4787 C CA . LYS B 1 281 ? 28.385 41.396 79.887 1.00 12.93 281 LYS B CA 1
ATOM 4788 C C . LYS B 1 281 ? 27.696 41.698 78.564 1.00 15.43 281 LYS B C 1
ATOM 4789 O O . LYS B 1 281 ? 28.264 41.426 77.502 1.00 12.23 281 LYS B O 1
ATOM 4795 N N . ARG B 1 282 ? 26.480 42.247 78.598 1.00 8.83 282 ARG B N 1
ATOM 4796 C CA . ARG B 1 282 ? 25.817 42.700 77.386 1.00 7.60 282 ARG B CA 1
ATOM 4797 C C . ARG B 1 282 ? 26.202 44.156 77.099 1.00 15.66 282 ARG B C 1
ATOM 4798 O O . ARG B 1 282 ? 26.196 44.960 78.033 1.00 14.95 282 ARG B O 1
ATOM 4806 N N . ILE B 1 283 ? 26.511 44.459 75.850 1.00 13.32 283 ILE B N 1
ATOM 4807 C CA . ILE B 1 283 ? 26.903 45.833 75.533 1.00 16.86 283 ILE B CA 1
ATOM 4808 C C . ILE B 1 283 ? 25.895 46.424 74.567 1.00 15.91 283 ILE B C 1
ATOM 4809 O O . ILE B 1 283 ? 25.465 45.775 73.617 1.00 14.87 283 ILE B O 1
ATOM 4814 N N . GLY B 1 284 ? 25.502 47.662 74.862 1.00 22.44 284 GLY B N 1
ATOM 4815 C CA . GLY B 1 284 ? 24.648 48.454 74.009 1.00 17.26 284 GLY B CA 1
ATOM 4816 C C . GLY B 1 284 ? 23.154 48.245 74.162 1.00 19.29 284 GLY B C 1
ATOM 4817 O O . GLY B 1 284 ? 22.386 48.668 73.292 1.00 23.81 284 GLY B O 1
ATOM 4818 N N . CYS B 1 285 ? 22.696 47.621 75.233 1.00 14.89 285 CYS B N 1
ATOM 4819 C CA . CYS B 1 285 ? 21.291 47.348 75.459 1.00 19.81 285 CYS B CA 1
ATOM 4820 C C . CYS B 1 285 ? 20.565 48.523 76.110 1.00 17.35 285 CYS B C 1
ATOM 4821 O O . CYS B 1 285 ? 21.105 49.153 77.014 1.00 23.48 285 CYS B O 1
ATOM 4824 N N . GLU B 1 286 ? 19.343 48.793 75.676 1.00 13.51 286 GLU B N 1
ATOM 4825 C CA . GLU B 1 286 ? 18.591 49.853 76.353 1.00 17.57 286 GLU B CA 1
ATOM 4826 C C . GLU B 1 286 ? 18.223 49.436 77.769 1.00 18.82 286 GLU B C 1
ATOM 4827 O O . GLU B 1 286 ? 18.273 50.229 78.709 1.00 15.14 286 GLU B O 1
ATOM 4833 N N . SER B 1 287 ? 17.850 48.169 77.949 1.00 12.51 287 SER B N 1
ATOM 4834 C CA . SER B 1 287 ? 17.424 47.628 79.235 1.00 9.04 287 SER B CA 1
ATOM 4835 C C . SER B 1 287 ? 17.485 46.108 79.223 1.00 11.99 287 SER B C 1
ATOM 4836 O O . SER B 1 287 ? 17.556 45.556 78.116 1.00 16.66 287 SER B O 1
ATOM 4839 N N . PRO B 1 288 ? 17.419 45.408 80.341 1.00 16.56 288 PRO B N 1
ATOM 4840 C CA . PRO B 1 288 ? 17.440 43.929 80.252 1.00 15.46 288 PRO B CA 1
ATOM 4841 C C . PRO B 1 288 ? 16.291 43.405 79.408 1.00 21.67 288 PRO B C 1
ATOM 4842 O O . PRO B 1 288 ? 16.464 42.563 78.522 1.00 21.93 288 PRO B O 1
ATOM 4846 N N . SER B 1 289 ? 15.050 43.874 79.608 1.00 13.74 289 SER B N 1
ATOM 4847 C CA . SER B 1 289 ? 13.956 43.400 78.780 1.00 13.65 289 SER B CA 1
ATOM 4848 C C . SER B 1 289 ? 14.157 43.613 77.288 1.00 16.57 289 SER B C 1
ATOM 4849 O O . SER B 1 289 ? 13.725 42.817 76.440 1.00 24.54 289 SER B O 1
ATOM 4852 N N . ALA B 1 290 ? 14.789 44.709 76.891 1.00 15.84 290 ALA B N 1
ATOM 4853 C CA . ALA B 1 290 ? 14.953 44.973 75.464 1.00 15.35 290 ALA B CA 1
ATOM 4854 C C . ALA B 1 290 ? 15.911 43.983 74.797 1.00 21.69 290 ALA B C 1
ATOM 4855 O O . ALA B 1 290 ? 15.848 43.837 73.572 1.00 21.35 290 ALA B O 1
ATOM 4857 N N . CYS B 1 291 ? 16.781 43.321 75.554 1.00 15.68 291 CYS B N 1
ATOM 4858 C CA . CYS B 1 291 ? 17.743 42.362 75.033 1.00 18.95 291 CYS B CA 1
ATOM 4859 C C . CYS B 1 291 ? 17.398 40.940 75.469 1.00 21.71 291 CYS B C 1
ATOM 4860 O O . CYS B 1 291 ? 18.199 40.005 75.349 1.00 19.24 291 CYS B O 1
ATOM 4863 N N . ALA B 1 292 ? 16.184 40.720 75.978 1.00 13.29 292 ALA B N 1
ATOM 4864 C CA . ALA B 1 292 ? 15.785 39.433 76.520 1.00 20.89 292 ALA B CA 1
ATOM 4865 C C . ALA B 1 292 ? 15.769 38.303 75.503 1.00 14.57 292 ALA B C 1
ATOM 4866 O O . ALA B 1 292 ? 15.796 37.123 75.888 1.00 17.37 292 ALA B O 1
ATOM 4868 N N . ASN B 1 293 ? 15.695 38.640 74.225 1.00 12.73 293 ASN B N 1
ATOM 4869 C CA . ASN B 1 293 ? 15.629 37.606 73.208 1.00 18.49 293 ASN B CA 1
ATOM 4870 C C . ASN B 1 293 ? 17.003 37.019 72.885 1.00 21.97 293 ASN B C 1
ATOM 4871 O O . ASN B 1 293 ? 17.053 35.936 72.295 1.00 20.56 293 ASN B O 1
ATOM 4876 N N . TRP B 1 294 ? 18.097 37.700 73.219 1.00 11.65 294 TRP B N 1
ATOM 4877 C CA . TRP B 1 294 ? 19.416 37.169 72.864 1.00 11.35 294 TRP B CA 1
ATOM 4878 C C . TRP B 1 294 ? 19.588 35.785 73.466 1.00 13.57 294 TRP B C 1
ATOM 4879 O O . TRP B 1 294 ? 19.325 35.600 74.658 1.00 12.91 294 TRP B O 1
ATOM 4890 N N . VAL B 1 295 ? 20.049 34.826 72.663 1.00 13.72 295 VAL B N 1
ATOM 4891 C CA . VAL B 1 295 ? 20.231 33.470 73.174 1.00 8.63 295 VAL B CA 1
ATOM 4892 C C . VAL B 1 295 ? 21.630 33.332 73.739 1.00 16.27 295 VAL B C 1
ATOM 4893 O O . VAL B 1 295 ? 22.609 33.141 73.011 1.00 12.10 295 VAL B O 1
ATOM 4897 N N . TRP B 1 296 ? 21.741 33.472 75.055 1.00 13.54 296 TRP B N 1
ATOM 4898 C CA . TRP B 1 296 ? 23.021 33.318 75.751 1.00 11.73 296 TRP B CA 1
ATOM 4899 C C . TRP B 1 296 ? 22.817 32.192 76.754 1.00 15.87 296 TRP B C 1
ATOM 4900 O O . TRP B 1 296 ? 22.090 32.386 77.727 1.00 10.69 296 TRP B O 1
ATOM 4911 N N . ARG B 1 297 ? 23.419 31.032 76.489 1.00 12.54 297 ARG B N 1
ATOM 4912 C CA . ARG B 1 297 ? 23.169 29.872 77.337 1.00 12.03 297 ARG B CA 1
ATOM 4913 C C . ARG B 1 297 ? 24.406 29.351 78.026 1.00 12.65 297 ARG B C 1
ATOM 4914 O O . ARG B 1 297 ? 25.529 29.440 77.535 1.00 14.22 297 ARG B O 1
ATOM 4922 N N . SER B 1 298 ? 24.156 28.835 79.217 1.00 12.03 298 SER B N 1
ATOM 4923 C CA . SER B 1 298 ? 25.209 28.296 80.055 1.00 15.31 298 SER B CA 1
ATOM 4924 C C . SER B 1 298 ? 24.845 26.867 80.442 1.00 20.94 298 SER B C 1
ATOM 4925 O O . SER B 1 298 ? 23.785 26.638 80.994 1.00 13.40 298 SER B O 1
ATOM 4928 N N . THR B 1 299 ? 25.693 25.900 80.152 1.00 16.83 299 THR B N 1
ATOM 4929 C CA . THR B 1 299 ? 25.397 24.483 80.394 1.00 14.91 299 THR B CA 1
ATOM 4930 C C . THR B 1 299 ? 26.584 23.721 80.953 1.00 16.01 299 THR B C 1
ATOM 4931 O O . THR B 1 299 ? 27.654 23.783 80.328 1.00 12.76 299 THR B O 1
ATOM 4935 N N . ARG B 1 300 ? 26.422 23.046 82.081 1.00 11.66 300 ARG B N 1
ATOM 4936 C CA . ARG B 1 300 ? 27.456 22.273 82.750 1.00 12.47 300 ARG B CA 1
ATOM 4937 C C . ARG B 1 300 ? 28.721 23.078 83.041 1.00 14.89 300 ARG B C 1
ATOM 4938 O O . ARG B 1 300 ? 29.805 22.491 83.130 1.00 16.05 300 ARG B O 1
ATOM 4946 N N . ASP B 1 301 ? 28.568 24.386 83.194 1.00 15.26 301 ASP B N 1
ATOM 4947 C CA . ASP B 1 301 ? 29.691 25.277 83.549 1.00 11.44 301 ASP B CA 1
ATOM 4948 C C . ASP B 1 301 ? 30.033 25.079 85.015 1.00 19.71 301 ASP B C 1
ATOM 4949 O O . ASP B 1 301 ? 29.185 24.636 85.806 1.00 16.32 301 ASP B O 1
ATOM 4954 N N . ALA B 1 302 ? 31.259 25.381 85.441 1.00 14.35 302 ALA B N 1
ATOM 4955 C CA . ALA B 1 302 ? 31.665 25.352 86.834 1.00 13.92 302 ALA B CA 1
ATOM 4956 C C . ALA B 1 302 ? 31.988 26.786 87.279 1.00 18.33 302 ALA B C 1
ATOM 4957 O O . ALA B 1 302 ? 32.640 27.527 86.546 1.00 13.47 302 ALA B O 1
ATOM 4959 N N . PHE B 1 303 ? 31.532 27.133 88.470 1.00 13.76 303 PHE B N 1
ATOM 4960 C CA . PHE B 1 303 ? 31.649 28.500 88.967 1.00 15.16 303 PHE B CA 1
ATOM 4961 C C . PHE B 1 303 ? 32.340 28.530 90.316 1.00 19.21 303 PHE B C 1
ATOM 4962 O O . PHE B 1 303 ? 31.919 27.833 91.233 1.00 16.96 303 PHE B O 1
ATOM 4970 N N . ILE B 1 304 ? 33.389 29.338 90.401 1.00 14.43 304 ILE B N 1
ATOM 4971 C CA . ILE B 1 304 ? 34.178 29.344 91.638 1.00 12.77 304 ILE B CA 1
ATOM 4972 C C . ILE B 1 304 ? 34.296 30.777 92.122 1.00 17.03 304 ILE B C 1
ATOM 4973 O O . ILE B 1 304 ? 34.235 31.706 91.322 1.00 14.80 304 ILE B O 1
ATOM 4978 N N . ASN B 1 305 ? 34.426 30.940 93.430 1.00 16.06 305 ASN B N 1
ATOM 4979 C CA . ASN B 1 305 ? 34.557 32.225 94.097 1.00 14.55 305 ASN B CA 1
ATOM 4980 C C . ASN B 1 305 ? 33.392 33.138 93.764 1.00 14.95 305 ASN B C 1
ATOM 4981 O O . ASN B 1 305 ? 33.512 34.365 93.671 1.00 19.58 305 ASN B O 1
ATOM 4986 N N . GLY B 1 306 ? 32.190 32.599 93.575 1.00 15.14 306 GLY B N 1
ATOM 4987 C CA . GLY B 1 306 ? 31.070 33.543 93.413 1.00 12.29 306 GLY B CA 1
ATOM 4988 C C . GLY B 1 306 ? 30.763 33.889 91.980 1.00 16.21 306 GLY B C 1
ATOM 4989 O O . GLY B 1 306 ? 29.845 34.657 91.677 1.00 17.06 306 GLY B O 1
ATOM 4990 N N . ALA B 1 307 ? 31.515 33.347 91.014 1.00 10.88 307 ALA B N 1
ATOM 4991 C CA . ALA B 1 307 ? 31.193 33.668 89.624 1.00 11.38 307 ALA B CA 1
ATOM 4992 C C . ALA B 1 307 ? 29.796 33.242 89.217 1.00 15.21 307 ALA B C 1
ATOM 4993 O O . ALA B 1 307 ? 29.298 32.221 89.722 1.00 14.67 307 ALA B O 1
ATOM 4995 N N . TYR B 1 308 ? 29.159 33.947 88.295 1.00 9.33 308 TYR B N 1
ATOM 4996 C CA . TYR B 1 308 ? 27.853 33.489 87.819 1.00 12.42 308 TYR B CA 1
ATOM 4997 C C . TYR B 1 308 ? 27.630 34.002 86.405 1.00 10.80 308 TYR B C 1
ATOM 4998 O O . TYR B 1 308 ? 28.231 34.984 85.980 1.00 11.60 308 TYR B O 1
ATOM 5007 N N . PHE B 1 309 ? 26.744 33.337 85.675 1.00 11.39 309 PHE B N 1
ATOM 5008 C CA . PHE B 1 309 ? 26.453 33.661 84.279 1.00 15.26 309 PHE B CA 1
ATOM 5009 C C . PHE B 1 309 ? 24.976 34.012 84.177 1.00 17.68 309 PHE B C 1
ATOM 5010 O O . PHE B 1 309 ? 24.141 33.236 84.652 1.00 17.89 309 PHE B O 1
ATOM 5018 N N . VAL B 1 310 ? 24.650 35.125 83.530 1.00 11.02 310 VAL B N 1
ATOM 5019 C CA . VAL B 1 310 ? 23.232 35.439 83.389 1.00 13.84 310 VAL B CA 1
ATOM 5020 C C . VAL B 1 310 ? 22.775 35.015 81.995 1.00 17.01 310 VAL B C 1
ATOM 5021 O O . VAL B 1 310 ? 23.124 35.567 80.957 1.00 15.26 310 VAL B O 1
ATOM 5025 N N . SER B 1 311 ? 21.959 33.947 81.979 1.00 10.01 311 SER B N 1
ATOM 5026 C CA . SER B 1 311 ? 21.497 33.462 80.682 1.00 9.80 311 SER B CA 1
ATOM 5027 C C . SER B 1 311 ? 20.317 34.265 80.163 1.00 15.47 311 SER B C 1
ATOM 5028 O O . SER B 1 311 ? 19.597 34.924 80.925 1.00 16.67 311 SER B O 1
ATOM 5031 N N . SER B 1 312 ? 20.087 34.204 78.857 1.00 12.00 312 SER B N 1
ATOM 5032 C CA . SER B 1 312 ? 18.897 34.834 78.299 1.00 11.46 312 SER B CA 1
ATOM 5033 C C . SER B 1 312 ? 18.407 34.003 77.121 1.00 19.22 312 SER B C 1
ATOM 5034 O O . SER B 1 312 ? 19.111 33.148 76.582 1.00 15.05 312 SER B O 1
ATOM 5037 N N . GLY B 1 313 ? 17.172 34.287 76.742 1.00 13.65 313 GLY B N 1
ATOM 5038 C CA . GLY B 1 313 ? 16.624 33.792 75.513 1.00 16.62 313 GLY B CA 1
ATOM 5039 C C . GLY B 1 313 ? 15.768 32.561 75.708 1.00 19.00 313 GLY B C 1
ATOM 5040 O O . GLY B 1 313 ? 15.802 31.937 76.760 1.00 22.55 313 GLY B O 1
ATOM 5041 N N . LYS B 1 314 ? 15.017 32.261 74.655 1.00 28.68 314 LYS B N 1
ATOM 5042 C CA . LYS B 1 314 ? 14.188 31.062 74.689 1.00 50.23 314 LYS B CA 1
ATOM 5043 C C . LYS B 1 314 ? 15.083 29.870 75.013 1.00 54.73 314 LYS B C 1
ATOM 5044 O O . LYS B 1 314 ? 16.128 29.738 74.378 1.00 46.18 314 LYS B O 1
ATOM 5050 N N . THR B 1 315 ? 14.684 29.050 75.975 1.00 68.61 315 THR B N 1
ATOM 5051 C CA . THR B 1 315 ? 15.453 27.853 76.311 1.00 76.49 315 THR B CA 1
ATOM 5052 C C . THR B 1 315 ? 15.367 26.856 75.160 1.00 75.98 315 THR B C 1
ATOM 5053 O O . THR B 1 315 ? 14.344 26.764 74.478 1.00 68.64 315 THR B O 1
ATOM 5057 N N . GLU B 1 316 ? 16.447 26.116 74.941 1.00 76.73 316 GLU B N 1
ATOM 5058 C CA . GLU B 1 316 ? 16.479 25.145 73.853 1.00 81.00 316 GLU B CA 1
ATOM 5059 C C . GLU B 1 316 ? 17.768 24.328 73.921 1.00 78.48 316 GLU B C 1
ATOM 5060 O O . GLU B 1 316 ? 18.713 24.765 74.577 1.00 44.09 316 GLU B O 1
ATOM 5066 N N . GLU B 1 317 ? 17.773 23.182 73.260 1.00 84.48 317 GLU B N 1
ATOM 5067 C CA . GLU B 1 317 ? 18.930 22.300 73.149 1.00 87.88 317 GLU B CA 1
ATOM 5068 C C . GLU B 1 317 ? 19.623 22.542 71.817 1.00 74.55 317 GLU B C 1
ATOM 5069 O O . GLU B 1 317 ? 19.118 22.316 70.717 1.00 54.14 317 GLU B O 1
ATOM 5075 N N . THR B 1 318 ? 20.856 23.057 71.883 1.00 70.66 318 THR B N 1
ATOM 5076 C CA . THR B 1 318 ? 21.464 23.417 70.603 1.00 63.28 318 THR B CA 1
ATOM 5077 C C . THR B 1 318 ? 21.761 22.186 69.763 1.00 47.45 318 THR B C 1
ATOM 5078 O O . THR B 1 318 ? 22.186 21.130 70.224 1.00 49.05 318 THR B O 1
ATOM 5082 N N . ASN B 1 319 ? 21.526 22.354 68.467 1.00 31.95 319 ASN B N 1
ATOM 5083 C CA . ASN B 1 319 ? 22.095 21.383 67.516 1.00 34.58 319 ASN B CA 1
ATOM 5084 C C . ASN B 1 319 ? 22.883 22.198 66.507 1.00 22.80 319 ASN B C 1
ATOM 5085 O O . ASN B 1 319 ? 22.298 22.843 65.630 1.00 34.93 319 ASN B O 1
ATOM 5090 N N . ILE B 1 320 ? 24.214 22.264 66.638 1.00 14.70 320 ILE B N 1
ATOM 5091 C CA . ILE B 1 320 ? 24.902 23.253 65.804 1.00 10.53 320 ILE B CA 1
ATOM 5092 C C . ILE B 1 320 ? 26.009 22.689 64.910 1.00 13.24 320 ILE B C 1
ATOM 5093 O O . ILE B 1 320 ? 26.404 23.379 63.965 1.00 17.50 320 ILE B O 1
ATOM 5098 N N . TYR B 1 321 ? 26.486 21.499 65.198 1.00 11.79 321 TYR B N 1
ATOM 5099 C CA . TYR B 1 321 ? 27.596 20.885 64.479 1.00 15.39 321 TYR B CA 1
ATOM 5100 C C . TYR B 1 321 ? 27.180 19.699 63.603 1.00 9.52 321 TYR B C 1
ATOM 5101 O O . TYR B 1 321 ? 26.347 18.931 64.091 1.00 14.38 321 TYR B O 1
ATOM 5110 N N . ASN B 1 322 ? 27.755 19.548 62.429 1.00 9.43 322 ASN B N 1
ATOM 5111 C CA . ASN B 1 322 ? 27.600 18.333 61.616 1.00 9.77 322 ASN B CA 1
ATOM 5112 C C . ASN B 1 322 ? 28.508 17.248 62.152 1.00 11.29 322 ASN B C 1
ATOM 5113 O O . ASN B 1 322 ? 29.255 17.465 63.127 1.00 11.85 322 ASN B O 1
ATOM 5118 N N . SER B 1 323 ? 28.534 16.029 61.599 1.00 7.96 323 SER B N 1
ATOM 5119 C CA . SER B 1 323 ? 29.309 14.984 62.273 1.00 8.95 323 SER B CA 1
ATOM 5120 C C . SER B 1 323 ? 30.812 15.182 62.155 1.00 7.43 323 SER B C 1
ATOM 5121 O O . SER B 1 323 ? 31.551 14.523 62.899 1.00 14.27 323 SER B O 1
ATOM 5124 N N . ASN B 1 324 ? 31.295 16.046 61.259 1.00 9.74 324 ASN B N 1
ATOM 5125 C CA . ASN B 1 324 ? 32.761 16.223 61.227 1.00 13.65 324 ASN B CA 1
ATOM 5126 C C . ASN B 1 324 ? 33.201 17.289 62.236 1.00 22.22 324 ASN B C 1
ATOM 5127 O O . ASN B 1 324 ? 34.310 17.282 62.790 1.00 10.87 324 ASN B O 1
ATOM 5132 N N . GLU B 1 325 ? 32.343 18.254 62.521 1.00 11.25 325 GLU B N 1
ATOM 5133 C CA . GLU B 1 325 ? 32.607 19.321 63.483 1.00 12.51 325 GLU B CA 1
ATOM 5134 C C . GLU B 1 325 ? 32.416 18.918 64.922 1.00 13.40 325 GLU B C 1
ATOM 5135 O O . GLU B 1 325 ? 33.034 19.428 65.865 1.00 12.56 325 GLU B O 1
ATOM 5141 N N . ALA B 1 326 ? 31.498 17.970 65.174 1.00 10.05 326 ALA B N 1
ATOM 5142 C CA . ALA B 1 326 ? 31.147 17.664 66.549 1.00 10.00 326 ALA B CA 1
ATOM 5143 C C . ALA B 1 326 ? 32.300 17.140 67.385 1.00 15.98 326 ALA B C 1
ATOM 5144 O O . ALA B 1 326 ? 33.219 16.514 66.845 1.00 13.18 326 ALA B O 1
ATOM 5146 N N . PHE B 1 327 ? 32.303 17.362 68.699 1.00 9.52 327 PHE B N 1
ATOM 5147 C CA . PHE B 1 327 ? 33.327 16.865 69.612 1.00 11.04 327 PHE B CA 1
ATOM 5148 C C . PHE B 1 327 ? 32.777 16.766 71.031 1.00 15.38 327 PHE B C 1
ATOM 5149 O O . PHE B 1 327 ? 31.875 17.518 71.391 1.00 15.36 327 PHE B O 1
ATOM 5157 N N . LYS B 1 328 ? 33.320 15.838 71.798 1.00 17.27 328 LYS B N 1
ATOM 5158 C CA . LYS B 1 328 ? 32.901 15.629 73.169 1.00 20.42 328 LYS B CA 1
ATOM 5159 C C . LYS B 1 328 ? 33.215 16.839 74.052 1.00 21.95 328 LYS B C 1
ATOM 5160 O O . LYS B 1 328 ? 34.366 17.286 74.021 1.00 13.94 328 LYS B O 1
ATOM 5166 N N . VAL B 1 329 ? 32.235 17.309 74.809 1.00 15.90 329 VAL B N 1
ATOM 5167 C CA . VAL B 1 329 ? 32.408 18.415 75.761 1.00 11.86 329 VAL B CA 1
ATOM 5168 C C . VAL B 1 329 ? 32.149 17.876 77.162 1.00 19.72 329 VAL B C 1
ATOM 5169 O O . VAL B 1 329 ? 31.067 17.317 77.387 1.00 19.31 329 VAL B O 1
ATOM 5173 N N . GLU B 1 330 ? 33.121 18.015 78.053 1.00 14.57 330 GLU B N 1
ATOM 5174 C CA . GLU B 1 330 ? 33.043 17.482 79.397 1.00 12.00 330 GLU B CA 1
ATOM 5175 C C . GLU B 1 330 ? 32.409 18.497 80.344 1.00 18.35 330 GLU B C 1
ATOM 5176 O O . GLU B 1 330 ? 32.286 19.651 79.958 1.00 13.28 330 GLU B O 1
ATOM 5182 N N . ASN B 1 331 ? 32.051 18.074 81.550 1.00 15.68 331 ASN B N 1
ATOM 5183 C CA . ASN B 1 331 ? 31.577 19.009 82.567 1.00 18.33 331 ASN B CA 1
ATOM 5184 C C . ASN B 1 331 ? 32.669 20.004 82.938 1.00 13.41 331 ASN B C 1
ATOM 5185 O O . ASN B 1 331 ? 33.867 19.714 82.854 1.00 10.85 331 ASN B O 1
ATOM 5190 N N . GLY B 1 332 ? 32.259 21.198 83.366 1.00 10.28 332 GLY B N 1
ATOM 5191 C CA . GLY B 1 332 ? 33.255 22.247 83.583 1.00 10.98 332 GLY B CA 1
ATOM 5192 C C . GLY B 1 332 ? 34.280 21.916 84.619 1.00 15.92 332 GLY B C 1
ATOM 5193 O O . GLY B 1 332 ? 35.376 22.472 84.656 1.00 13.44 332 GLY B O 1
ATOM 5194 N N . ASN B 1 333 ? 33.975 20.960 85.513 1.00 18.02 333 ASN B N 1
ATOM 5195 C CA . ASN B 1 333 ? 34.988 20.630 86.518 1.00 20.24 333 ASN B CA 1
ATOM 5196 C C . ASN B 1 333 ? 36.217 19.996 85.869 1.00 18.22 333 ASN B C 1
ATOM 5197 O O . ASN B 1 333 ? 37.276 19.940 86.491 1.00 21.49 333 ASN B O 1
ATOM 5202 N N . ALA B 1 334 ? 36.097 19.532 84.635 1.00 14.39 334 ALA B N 1
ATOM 5203 C CA . ALA B 1 334 ? 37.211 18.939 83.908 1.00 16.25 334 ALA B CA 1
ATOM 5204 C C . ALA B 1 334 ? 38.053 19.957 83.138 1.00 18.75 334 ALA B C 1
ATOM 5205 O O . ALA B 1 334 ? 39.125 19.643 82.625 1.00 16.71 334 ALA B O 1
ATOM 5207 N N . ALA B 1 335 ? 37.560 21.186 83.014 1.00 15.48 335 ALA B N 1
ATOM 5208 C CA . ALA B 1 335 ? 38.195 22.192 82.155 1.00 14.62 335 ALA B CA 1
ATOM 5209 C C . ALA B 1 335 ? 39.614 22.470 82.580 1.00 15.02 335 ALA B C 1
ATOM 5210 O O . ALA B 1 335 ? 40.486 22.550 81.703 1.00 16.88 335 ALA B O 1
ATOM 5212 N N . PRO B 1 336 ? 39.954 22.615 83.850 1.00 13.09 336 PRO B N 1
ATOM 5213 C CA . PRO B 1 336 ? 41.379 22.750 84.172 1.00 11.31 336 PRO B CA 1
ATOM 5214 C C . PRO B 1 336 ? 42.223 21.593 83.671 1.00 22.54 336 PRO B C 1
ATOM 5215 O O . PRO B 1 336 ? 43.326 21.778 83.133 1.00 17.41 336 PRO B O 1
ATOM 5219 N N . GLN B 1 337 ? 41.748 20.351 83.817 1.00 15.70 337 GLN B N 1
ATOM 5220 C CA . GLN B 1 337 ? 42.631 19.292 83.314 1.00 16.12 337 GLN B CA 1
ATOM 5221 C C . GLN B 1 337 ? 42.715 19.317 81.795 1.00 18.93 337 GLN B C 1
ATOM 5222 O O . GLN B 1 337 ? 43.768 19.092 81.205 1.00 17.19 337 GLN B O 1
ATOM 5228 N N . LEU B 1 338 ? 41.590 19.586 81.133 1.00 16.44 338 LEU B N 1
ATOM 5229 C CA . LEU B 1 338 ? 41.531 19.619 79.682 1.00 14.64 338 LEU B CA 1
ATOM 5230 C C . LEU B 1 338 ? 42.404 20.720 79.087 1.00 16.41 338 LEU B C 1
ATOM 5231 O O . LEU B 1 338 ? 42.705 20.672 77.888 1.00 15.91 338 LEU B O 1
ATOM 5236 N N . THR B 1 339 ? 42.784 21.714 79.885 1.00 12.46 339 THR B N 1
ATOM 5237 C CA . THR B 1 339 ? 43.575 22.823 79.342 1.00 8.95 339 THR B CA 1
ATOM 5238 C C . THR B 1 339 ? 44.969 22.881 79.929 1.00 14.16 339 THR B C 1
ATOM 5239 O O . THR B 1 339 ? 45.687 23.885 79.813 1.00 16.51 339 THR B O 1
ATOM 5243 N N . LYS B 1 340 ? 45.407 21.816 80.606 1.00 10.24 340 LYS B N 1
ATOM 5244 C CA . LYS B 1 340 ? 46.676 21.946 81.319 1.00 12.94 340 LYS B CA 1
ATOM 5245 C C . LYS B 1 340 ? 47.843 22.136 80.363 1.00 15.81 340 LYS B C 1
ATOM 5246 O O . LYS B 1 340 ? 48.894 22.654 80.748 1.00 19.10 340 LYS B O 1
ATOM 5252 N N . ASN B 1 341 ? 47.705 21.724 79.106 1.00 12.43 341 ASN B N 1
ATOM 5253 C CA . ASN B 1 341 ? 48.804 21.945 78.154 1.00 16.15 341 ASN B CA 1
ATOM 5254 C C . ASN B 1 341 ? 48.507 23.103 77.215 1.00 18.18 341 ASN B C 1
ATOM 5255 O O . ASN B 1 341 ? 49.071 23.210 76.122 1.00 11.62 341 ASN B O 1
ATOM 5260 N N . ALA B 1 342 ? 47.619 24.019 77.602 1.00 12.06 342 ALA B N 1
ATOM 5261 C CA . ALA B 1 342 ? 47.309 25.178 76.764 1.00 12.44 342 ALA B CA 1
ATOM 5262 C C . ALA B 1 342 ? 48.572 25.958 76.437 1.00 13.16 342 ALA B C 1
ATOM 5263 O O . ALA B 1 342 ? 49.503 26.028 77.236 1.00 12.60 342 ALA B O 1
ATOM 5265 N N . GLY B 1 343 ? 48.667 26.566 75.250 1.00 9.52 343 GLY B N 1
ATOM 5266 C CA . GLY B 1 343 ? 49.928 27.267 74.981 1.00 9.57 343 GLY B CA 1
ATOM 5267 C C . GLY B 1 343 ? 50.867 26.487 74.078 1.00 15.73 343 GLY B C 1
ATOM 5268 O O . GLY B 1 343 ? 50.515 25.393 73.614 1.00 11.45 343 GLY B O 1
ATOM 5269 N N . VAL B 1 344 ? 52.054 27.028 73.784 1.00 9.26 344 VAL B N 1
ATOM 5270 C CA . VAL B 1 344 ? 52.899 26.377 72.777 1.00 10.58 344 VAL B CA 1
ATOM 5271 C C . VAL B 1 344 ? 53.245 24.960 73.236 1.00 15.29 344 VAL B C 1
ATOM 5272 O O . VAL B 1 344 ? 53.305 24.701 74.438 1.00 15.47 344 VAL B O 1
ATOM 5276 N N . VAL B 1 345 ? 53.445 24.093 72.261 1.00 13.21 345 VAL B N 1
ATOM 5277 C CA . VAL B 1 345 ? 53.824 22.708 72.524 1.00 17.44 345 VAL B CA 1
ATOM 5278 C C . VAL B 1 345 ? 55.312 22.602 72.821 1.00 23.42 345 VAL B C 1
ATOM 5279 O O . VAL B 1 345 ? 56.112 22.958 71.954 1.00 21.03 345 VAL B O 1
ATOM 5283 N N . THR B 1 346 ? 55.700 22.109 73.989 1.00 22.78 346 THR B N 1
ATOM 5284 C CA . THR B 1 346 ? 57.148 22.038 74.215 1.00 47.40 346 THR B CA 1
ATOM 5285 C C . THR B 1 346 ? 57.612 20.640 74.604 1.00 53.49 346 THR B C 1
ATOM 5286 O O . THR B 1 346 ? 57.708 19.792 73.690 1.00 64.27 346 THR B O 1
#

Foldseek 3Di:
DFQQCCQDVVPHDCVVPVQSSLCRAFALLNVQRALPVFEEAEQEDLDEDFQDDDRNHPLVVQQEQHAYEYEYPEADEHEYQAEREGAANHEHEDPPYAYEYAPQEAAYEYEQHERYEYAQYEYANFAWHDWDWGQNHPVVHIDTDHTDGREHYEYANYENYEYAQAEFEHTPAEDYEAEHNYASYEYELAEYEHEEQYYEHYDDLPPLSCLDHEYEYYLYEYDDHYAEPLPEYANYEYEYFLYEYDEHNAAYYEYEHQYAYHAELAEYEYDQDPNTQERYDYPDDPDPVRVLVRAHDYYLYHYHNNHDYDGHDDDDDDDDDDPSHDDDGDHNVCSCVSNVSRHGDD/DFQQCCQQVPDDDCVVPVQSSQCRDFALLNNFRALPPWEEAEQEDLDEDFQDDDRNHPLVQQQEPHAYEYEYPEADEHAYQAEREGAANHEHEDPPYAAEYAQQEAAYEYEQYERYEYAQYEYENFAKHDWAWGQNHPVVHIDTDHIDGREHYEYALYENYEYAQAEFEHTPAEPYEYEHNYASYEYELAEYEHEEQYYEAYDDPPRQNCLDHEYEYELYEADDHYAEPLPEYANYEYEYALAEYDAHRQAYYEYEHQYAYHYELAEDEYDQDPNTQERYDYPDAPDCVRRQARAHDHYLYHYHNRHDYDGHHDDDDDDDDDVSNDGDGDRNVCSCVSNVSRHGDD

Secondary structure (DSSP, 8-state):
--TTHHHHHSS--TTT-GGGGGG---GGGTT--TTTTSEEEEE------TTS--TTSHHHHHH-SS-EEEEESS-EEE--SS-EEPPSSEEEE-TTS-EEEETTS--EEEES-EEEEEES-EEE---PPPSEEEEEETTTEEEEE------SEEEES-EEEEEES-EEE--SSEEEEEESS-EEEEEES-EEESEEEEEEES--SS-GGGGG-EEEEES-EE-SSEEE-TTEEESSEEEEES-EE---SS-SEEEES--EEEEES-EEE--S-GGG-BSEEE-S-S-HHHHTTS-EEEES-EEETT-B---BS---------TTT------GGGHHHHTTT-SS--/--TTHHHHSSSS-GGG-GGGGGG---GGGTT--TTTTSEEEEE------TTSPPTTSHHHHHH-SS-EEEEESS-EEE--SS-EEPPSSEEEE-TTS-EEEETTS--EEEES-EEEEEES-EEE---PPPSEEEEEETTTEEEEE------SEEEES-EEEEEES-EEE--SS-SEEEESS-EEEEEES-EEESEEE-EEE---TT-GGGGG-EEEEES-EE-SSEEE-TTEEESSEEEEES-EE---SS-SEEEES--EEEEES-EEE--SSGGG-BSEEE-S-S-TGGGTTS-EEEES-EEETT-B---BSS--------TTT------GGGHHHHTTT-SS--

Solvent-accessible surface area: 26428 Å² total; per-residue (Å²): 76,11,43,0,0,60,50,3,73,60,131,26,91,51,98,141,69,32,36,47,0,8,94,4,12,18,0,13,0,19,68,3,74,0,0,82,73,19,76,107,30,54,0,83,32,62,94,9,65,17,64,107,12,65,94,12,0,2,1,58,0,0,0,35,84,116,29,6,0,0,29,14,63,101,84,6,108,2,126,4,135,19,0,0,11,3,5,14,71,0,0,0,0,1,3,62,15,67,0,43,0,0,51,43,3,11,1,0,7,2,65,124,32,36,30,1,0,1,0,2,0,36,0,52,22,2,66,75,6,114,122,22,79,0,21,9,8,86,85,102,21,73,67,104,4,124,52,26,83,1,8,0,0,19,0,82,49,0,45,35,0,0,1,0,0,0,14,0,8,90,14,63,47,10,0,1,10,0,16,50,22,0,37,14,0,0,0,0,2,0,29,0,49,75,11,132,90,0,1,17,0,0,84,56,95,96,63,69,94,1,137,68,1,84,0,0,0,0,0,0,12,1,0,8,106,3,4,9,53,2,0,17,0,32,35,3,28,0,1,0,0,0,0,21,4,10,49,8,71,83,10,0,0,0,0,9,30,73,0,39,0,7,1,17,0,0,3,0,33,1,12,93,69,97,176,30,38,53,0,4,88,52,46,65,59,164,43,121,88,34,10,57,112,22,35,0,30,39,47,108,19,22,84,40,77,52,8,106,23,65,64,18,38,128,133,107,154,52,133,43,32,85,114,121,29,61,30,146,15,65,58,0,113,28,0,58,119,22,6,124,57,22,2,30,11,151,88,6,42,0,3,58,46,11,80,55,139,89,106,64,91,158,76,32,36,80,0,7,82,4,11,15,0,11,0,22,73,2,75,0,0,94,72,17,80,105,29,51,0,78,34,58,96,10,61,16,65,100,10,69,98,12,2,2,0,57,0,0,0,35,116,116,27,5,0,0,27,12,70,111,97,13,100,2,122,4,138,20,0,0,13,2,13,17,75,0,0,0,0,1,2,64,19,60,0,37,0,0,54,40,4,10,1,0,6,1,48,107,29,40,28,0,0,1,0,2,0,32,0,50,28,2,64,74,6,113,111,23,78,0,22,8,14,85,75,94,20,70,73,98,5,136,62,46,88,0,12,0,0,22,0,101,61,0,50,28,0,0,0,0,0,0,12,0,9,96,12,64,50,11,0,1,14,0,14,41,30,0,41,12,0,0,0,0,2,0,44,0,50,76,12,114,96,0,1,25,0,0,76,44,116,109,71,99,63,1,121,80,2,92,0,0,0,0,0,0,27,1,0,68,101,3,1,19,59,1,0,18,0,33,43,3,24,0,8,0,0,0,0,23,2,36,62,7,61,85,13,0,0,0,0,10,32,64,0,39,0,10,2,40,0,0,3,0,40,1,10,91,69,91,170,32,39,52,0,3,94,55,52,79,41,166,43,125,98,56,13,57,92,17,24,0,34,36,66,100,20,20,80,90,80,51,7,107,24,67,63,22,28,122,125,101,137,60,96,46,44,41,42,79,34,55,27,131,11,66,60,0,108,23,0,62,90,12,7,144,67,21,2,25,9,171

Organism: Juniperus ashei (NCBI:txid13101)

Radius of gyration: 27.87 Å; Cα contacts (8 Å, |Δi|>4): 2201; chains: 2; bounding box: 71×74×68 Å

GO terms:
  GO:0045490 pectin catabolic process (P, IDA)
  GO:0030570 pectate lyase activity (F, IDA)